Protein AF-A0A256IRJ3-F1 (afdb_monomer_lite)

Secondary structure (DSSP, 8-state):
-----------PPPTT----SEEEEE-TTPPPPTT-EEEEEE-S-GGGTHHHHHHHHHHHHHHHHHTT---S-HHHHHHHHHHHHSTTTT-SSS---HHHHHHHHHHHHHHHHHTS-SSSTTS-HHHHHHHHHHHHHHHHTTTT-STT---HHHHIIIIIHHHHHH-SSPPEEEEEE-HHHHHH---HHHHHHHHHHHHHHHTTSEEEEE--HHHHHHHHHH-HHHHHHHS--SS----------------------SHHHHHHHTT-TT-HHHHHHHHT--TT--EEHHHHHT-TTS---HHHHHHHHHHHHHTTSEEEE-SSSS-EEEE-HHHHHHHHSSB-TTS-B--TT--------------------PPP--SSPPPPPHHHHHHHT--SSS-SEEE--STTHHHHHHHHHTT--TTSEEEEE---PPPTTTT-EEEEEETTEEEEEEE--SHHHHHHHHHHHTTSHHIIIIIS-HHHH-TTSTTGGGG-STTTTSHHHHIIIII--TT--STT-SHHHHHHHHHHHHHHHHHHHHHHTT---HHHHHHHHHHHHHHHHHHHHHHHHTT-EEEEEEE-S--HHHHH-HHHHHHHHHHHHHHGGGSEEETTEEHHHHHT---HHHHHTSPP----TT-BPEESSEEEEEETTGGGGHHHHHHHHHHHHT---HHHHTTSS--PBP---EEETTSTTHHHHHHHHHHHHTT----TTHHHHHHHHHHHHS--SSTT---HHHHHHHHHHHHTTT-

Sequence (759 aa):
MPGDNQAHSGRLQPAGQGHERGVHLVGPTTRYDTPGIHCANVSPRLTEWVPTVLEQLREASIEAVQGQTSHTDAWRASASILDKTLPKWHSLEDTWDDATAEAVAYTQAITDLALADSDAATTSRYRERRHKSLSETVESVGTGRGAVNAGLGALVKGPVALHRELDPTPRALTLVLDGPAWAELTDRRTGVRALAAIAVLADGFDVRVVASPALQQELARRYPQWSAIHLGLTDSRDRSPNQGHHSSDEPLGPTGTAESVWEALTGLASAPGKRRLLAALRADTGRTYANLTEDPGLDIERGTIGRYVLDLESRGLVAIDRRREHNTVTLTELGETAVSECLTADCELQHPDQTQLEHSLTATTHESASTVSPPREASGATPTTVESWLASTGDADEGYVKEIDTHDAASIHQRFTVPAERGAVMLVDDPVEPFDDGRVSYLSHHDEECLAIVQWGGPLATLGRLAGVLLSETALSEILTPSRLGETFANIHGGTGEITASPGRTLRRGQQVGWFSEDEEVYAAWRDRIETVRDTHLARLSALSDSTDSAARGELFEDLHGLVATATQLYHAAGVDLTLTVRLPDTEPFVQNERKRADLCDFIRHTVPKQSVYGVHSGYRMLFERRPAKLKRRLPYDVEAGASMELTASWVIAGPTATTLQTAITEALRDELDTLREAIVTGDEQAPSLSVPVRDGTTYASIREIVDELAAEYDTGWTSRERRELTRCCLRSFGRDVPHRASPYDAVTCLIRSALNVS

Structure (mmCIF, N/CA/C/O backbone):
data_AF-A0A256IRJ3-F1
#
_entry.id   AF-A0A256IRJ3-F1
#
loop_
_atom_site.group_PDB
_atom_site.id
_atom_site.type_symbol
_atom_site.label_atom_id
_atom_site.label_alt_id
_atom_site.label_comp_id
_atom_site.label_asym_id
_atom_site.label_entity_id
_atom_site.label_seq_id
_atom_site.pdbx_PDB_ins_code
_atom_site.Cartn_x
_atom_site.Cartn_y
_atom_site.Cartn_z
_atom_site.occupancy
_atom_site.B_iso_or_equiv
_atom_site.auth_seq_id
_atom_site.auth_comp_id
_atom_site.auth_asym_id
_atom_site.auth_atom_id
_atom_site.pdbx_PDB_model_num
ATOM 1 N N . MET A 1 1 ? 14.957 -18.977 -83.829 1.00 29.86 1 MET A N 1
ATOM 2 C CA . MET A 1 1 ? 15.336 -20.407 -83.831 1.00 29.86 1 MET A CA 1
ATOM 3 C C . MET A 1 1 ? 16.232 -20.655 -85.028 1.00 29.86 1 MET A C 1
ATOM 5 O O . MET A 1 1 ? 15.791 -20.265 -86.107 1.00 29.86 1 MET A O 1
ATOM 9 N N . PRO A 1 2 ? 17.399 -21.316 -84.889 1.00 42.22 2 PRO A N 1
ATOM 10 C CA . PRO A 1 2 ? 18.263 -21.510 -83.699 1.00 42.22 2 PRO A CA 1
ATOM 11 C C . PRO A 1 2 ? 19.200 -20.277 -83.511 1.00 42.22 2 PRO A C 1
ATOM 13 O O . PRO A 1 2 ? 19.006 -19.310 -84.241 1.00 42.22 2 PRO A O 1
ATOM 16 N N . GLY A 1 3 ? 20.064 -20.093 -82.499 1.00 28.52 3 GLY A N 1
ATOM 17 C CA . GLY A 1 3 ? 21.160 -20.924 -81.937 1.00 28.52 3 GLY A CA 1
ATOM 18 C C . GLY A 1 3 ? 22.503 -20.330 -82.431 1.00 28.52 3 GLY A C 1
ATOM 19 O O . GLY A 1 3 ? 22.562 -19.926 -83.587 1.00 28.52 3 GLY A O 1
ATOM 20 N N . ASP A 1 4 ? 23.584 -20.137 -81.666 1.00 28.14 4 ASP A N 1
ATOM 21 C CA . ASP A 1 4 ? 23.990 -20.567 -80.311 1.00 28.14 4 ASP A CA 1
ATOM 22 C C . ASP A 1 4 ? 24.868 -19.448 -79.668 1.00 28.14 4 ASP A C 1
ATOM 24 O O . ASP A 1 4 ? 25.570 -18.737 -80.380 1.00 28.14 4 ASP A O 1
ATOM 28 N N . ASN A 1 5 ? 24.718 -19.061 -78.392 1.00 30.11 5 ASN A N 1
ATOM 29 C CA . ASN A 1 5 ? 25.175 -19.716 -77.146 1.00 30.11 5 ASN A CA 1
ATOM 30 C C . ASN A 1 5 ? 26.663 -19.458 -76.781 1.00 30.11 5 ASN A C 1
ATOM 32 O O . ASN A 1 5 ? 27.559 -20.198 -77.178 1.00 30.11 5 ASN A O 1
ATOM 36 N N . GLN A 1 6 ? 26.909 -18.439 -75.943 1.00 27.39 6 GLN A N 1
ATOM 37 C CA . GLN A 1 6 ? 28.104 -18.336 -75.089 1.00 27.39 6 GLN A CA 1
ATOM 38 C C . GLN A 1 6 ? 27.706 -17.880 -73.678 1.00 27.39 6 GLN A C 1
ATOM 40 O O . GLN A 1 6 ? 27.381 -16.714 -73.446 1.00 27.39 6 GLN A O 1
ATOM 45 N N . ALA A 1 7 ? 27.739 -18.809 -72.723 1.00 29.52 7 ALA A N 1
ATOM 46 C CA . ALA A 1 7 ? 27.400 -18.537 -71.332 1.00 29.52 7 ALA A CA 1
ATOM 47 C C . ALA A 1 7 ? 28.425 -17.599 -70.669 1.00 29.52 7 ALA A C 1
ATOM 49 O O . ALA A 1 7 ? 29.603 -17.933 -70.553 1.00 29.52 7 ALA A O 1
ATOM 50 N N . HIS A 1 8 ? 27.969 -16.448 -70.169 1.00 29.66 8 HIS A N 1
ATOM 51 C CA . HIS A 1 8 ? 28.748 -15.649 -69.224 1.00 29.66 8 HIS A CA 1
ATOM 52 C C . HIS A 1 8 ? 28.576 -16.234 -67.821 1.00 29.66 8 HIS A C 1
ATOM 54 O O . HIS A 1 8 ? 27.531 -16.084 -67.187 1.00 29.66 8 HIS A O 1
ATOM 60 N N . SER A 1 9 ? 29.603 -16.940 -67.352 1.00 28.11 9 SER A N 1
ATOM 61 C CA . SER A 1 9 ? 29.618 -17.596 -66.047 1.00 28.11 9 SER A CA 1
ATOM 62 C C . SER A 1 9 ? 29.734 -16.577 -64.911 1.00 28.11 9 SER A C 1
ATOM 64 O O . SER A 1 9 ? 30.834 -16.256 -64.455 1.00 28.11 9 SER A O 1
ATOM 66 N N . GLY A 1 10 ? 28.595 -16.099 -64.410 1.00 26.80 10 GLY A N 1
ATOM 67 C CA . GLY A 1 10 ? 28.542 -15.587 -63.043 1.00 26.80 10 GLY A CA 1
ATOM 68 C C . GLY A 1 10 ? 29.001 -16.689 -62.084 1.00 26.80 10 GLY A C 1
ATOM 69 O O . GLY A 1 10 ? 28.590 -17.842 -62.234 1.00 26.80 10 GLY A O 1
ATOM 70 N N . ARG A 1 11 ? 29.871 -16.364 -61.120 1.00 25.81 11 ARG A N 1
ATOM 71 C CA . ARG A 1 11 ? 30.223 -17.314 -60.057 1.00 25.81 11 ARG A CA 1
ATOM 72 C C . ARG A 1 11 ? 28.962 -17.613 -59.250 1.00 25.81 11 ARG A C 1
ATOM 74 O O . ARG A 1 11 ? 28.495 -16.756 -58.509 1.00 25.81 11 ARG A O 1
ATOM 81 N N . LEU A 1 12 ? 28.445 -18.833 -59.375 1.00 29.31 12 LEU A N 1
ATOM 82 C CA . LEU A 1 12 ? 27.611 -19.407 -58.328 1.00 29.31 12 LEU A CA 1
ATOM 83 C C . LEU A 1 12 ? 28.472 -19.491 -57.067 1.00 29.31 12 LEU A C 1
ATOM 85 O O . LEU A 1 12 ? 29.522 -20.137 -57.075 1.00 29.31 12 LEU A O 1
ATOM 89 N N . GLN A 1 13 ? 28.035 -18.830 -56.001 1.00 34.59 13 GLN A N 1
ATOM 90 C CA . GLN A 1 13 ? 28.512 -19.151 -54.665 1.00 34.59 13 GLN A CA 1
ATOM 91 C C . GLN A 1 13 ? 28.020 -20.577 -54.349 1.00 34.59 13 GLN A C 1
ATOM 93 O O . GLN A 1 13 ? 26.881 -20.909 -54.695 1.00 34.59 13 GLN A O 1
ATOM 98 N N . PRO A 1 14 ? 28.863 -21.472 -53.805 1.00 31.56 14 PRO A N 1
ATOM 99 C CA . PRO A 1 14 ? 28.445 -22.843 -53.551 1.00 31.56 14 PRO A CA 1
ATOM 100 C C . PRO A 1 14 ? 27.353 -22.856 -52.477 1.00 31.56 14 PRO A C 1
ATOM 102 O O . PRO A 1 14 ? 27.547 -22.314 -51.389 1.00 31.56 14 PRO A O 1
ATOM 105 N N . ALA A 1 15 ? 26.223 -23.502 -52.776 1.00 33.38 15 ALA A N 1
ATOM 106 C CA . ALA A 1 15 ? 25.178 -23.759 -51.791 1.00 33.38 15 ALA A CA 1
ATOM 107 C C . ALA A 1 15 ? 25.780 -24.594 -50.647 1.00 33.38 15 ALA A C 1
ATOM 109 O O . ALA A 1 15 ? 26.121 -25.761 -50.847 1.00 33.38 15 ALA A O 1
ATOM 110 N N . GLY A 1 16 ? 25.994 -23.965 -49.488 1.00 35.22 16 GLY A N 1
ATOM 111 C CA . GLY A 1 16 ? 26.772 -24.542 -48.386 1.00 35.22 16 GLY A CA 1
ATOM 112 C C . GLY A 1 16 ? 27.636 -23.555 -47.590 1.00 35.22 16 GLY A C 1
ATOM 113 O O . GLY A 1 16 ? 28.128 -23.933 -46.532 1.00 35.22 16 GLY A O 1
ATOM 114 N N . GLN A 1 17 ? 27.807 -22.301 -48.030 1.00 44.38 17 GLN A N 1
ATOM 115 C CA . GLN A 1 17 ? 28.170 -21.222 -47.098 1.00 44.38 17 GLN A CA 1
ATOM 116 C C . GLN A 1 17 ? 26.896 -20.724 -46.407 1.00 44.38 17 GLN A C 1
ATOM 118 O O . GLN A 1 17 ? 25.993 -20.230 -47.079 1.00 44.38 17 GLN A O 1
ATOM 123 N N . GLY A 1 18 ? 26.810 -20.901 -45.087 1.00 56.59 18 GLY A N 1
ATOM 124 C CA . GLY A 1 18 ? 25.729 -20.335 -44.281 1.00 56.59 18 GLY A CA 1
ATOM 125 C C . GLY A 1 18 ? 25.871 -18.821 -44.116 1.00 56.59 18 GLY A C 1
ATOM 126 O O . GLY A 1 18 ? 26.941 -18.262 -44.356 1.00 56.59 18 GLY A O 1
ATOM 127 N N . HIS A 1 19 ? 24.791 -18.170 -43.687 1.00 67.44 19 HIS A N 1
ATOM 128 C CA . HIS A 1 19 ? 24.821 -16.769 -43.271 1.00 67.44 19 HIS A CA 1
ATOM 129 C C . HIS A 1 19 ? 25.763 -16.586 -42.071 1.00 67.44 19 HIS A C 1
ATOM 131 O O . HIS A 1 19 ? 25.728 -17.377 -41.128 1.00 67.44 19 HIS A O 1
ATOM 137 N N . GLU A 1 20 ? 26.591 -15.543 -42.091 1.00 81.12 20 GLU A N 1
ATOM 138 C CA . GLU A 1 20 ? 27.602 -15.273 -41.063 1.00 81.12 20 GLU A CA 1
ATOM 139 C C . GLU A 1 20 ? 27.495 -13.814 -40.604 1.00 81.12 20 GLU A C 1
ATOM 141 O O . GLU A 1 20 ? 27.412 -12.907 -41.438 1.00 81.12 20 GLU A O 1
ATOM 146 N N . ARG A 1 21 ? 27.473 -13.588 -39.281 1.00 85.69 21 ARG A N 1
ATOM 147 C CA . ARG A 1 21 ? 27.317 -12.250 -38.683 1.00 85.69 21 ARG A CA 1
ATOM 148 C C . ARG A 1 21 ? 28.494 -11.367 -39.079 1.00 85.69 21 ARG A C 1
ATOM 150 O O . ARG A 1 21 ? 29.647 -11.762 -38.917 1.00 85.69 21 ARG A O 1
ATOM 157 N N . GLY A 1 22 ? 28.205 -10.195 -39.631 1.00 85.44 22 GLY A N 1
ATOM 158 C CA . GLY A 1 22 ? 29.230 -9.319 -40.184 1.00 85.44 22 GLY A CA 1
ATOM 159 C C . GLY A 1 22 ? 28.698 -8.377 -41.257 1.00 85.44 22 GLY A C 1
ATOM 160 O O . GLY A 1 22 ? 27.539 -8.444 -41.663 1.00 85.44 22 GLY A O 1
ATOM 161 N N . VAL A 1 23 ? 29.575 -7.484 -41.715 1.00 85.06 23 VAL A N 1
ATOM 162 C CA . VAL A 1 23 ? 29.326 -6.635 -42.884 1.00 85.06 23 VAL A CA 1
ATOM 163 C C . VAL A 1 23 ? 30.008 -7.279 -44.084 1.00 85.06 23 VAL A C 1
ATOM 165 O O . VAL A 1 23 ? 31.227 -7.435 -44.086 1.00 85.06 23 VAL A O 1
ATOM 168 N N . HIS A 1 24 ? 29.230 -7.611 -45.111 1.00 83.69 24 HIS A N 1
ATOM 169 C CA . HIS A 1 24 ? 29.710 -8.253 -46.333 1.00 83.69 24 HIS A CA 1
ATOM 170 C C . HIS A 1 24 ? 29.469 -7.338 -47.535 1.00 83.69 24 HIS A C 1
ATOM 172 O O . HIS A 1 24 ? 28.350 -6.879 -47.768 1.00 83.69 24 HIS A O 1
ATOM 178 N N . LEU A 1 25 ? 30.513 -7.068 -48.322 1.00 78.31 25 LEU A N 1
ATOM 179 C CA . LEU A 1 25 ? 30.405 -6.259 -49.537 1.00 78.31 25 LEU A CA 1
ATOM 180 C C . LEU A 1 25 ? 29.871 -7.105 -50.699 1.00 78.31 25 LEU A C 1
ATOM 182 O O . LEU A 1 25 ? 30.543 -8.026 -51.164 1.00 78.31 25 LEU A O 1
ATOM 186 N N . VAL A 1 26 ? 28.689 -6.762 -51.213 1.00 74.62 26 VAL A N 1
ATOM 187 C CA . VAL A 1 26 ? 28.016 -7.526 -52.274 1.00 74.62 26 VAL A CA 1
ATOM 188 C C . VAL A 1 26 ? 27.982 -6.738 -53.586 1.00 74.62 26 VAL A C 1
ATOM 190 O O . VAL A 1 26 ? 27.612 -5.564 -53.637 1.00 74.62 26 VAL A O 1
ATOM 193 N N . GLY A 1 27 ? 28.389 -7.393 -54.677 1.00 62.06 27 GLY A N 1
ATOM 194 C CA . GLY A 1 27 ? 28.377 -6.805 -56.017 1.00 62.06 27 GLY A CA 1
ATOM 195 C C . GLY A 1 27 ? 26.954 -6.628 -56.574 1.00 62.06 27 GLY A C 1
ATOM 196 O O . GLY A 1 27 ? 26.101 -7.482 -56.345 1.00 62.06 27 GLY A O 1
ATOM 197 N N . PRO A 1 28 ? 26.687 -5.584 -57.385 1.00 52.62 28 PRO A N 1
ATOM 198 C CA . PRO A 1 28 ? 25.339 -5.260 -57.879 1.00 52.62 28 PRO A CA 1
ATOM 199 C C . PRO A 1 28 ? 24.758 -6.269 -58.891 1.00 52.62 28 PRO A C 1
ATOM 201 O O . PRO A 1 28 ? 23.653 -6.076 -59.388 1.00 52.62 28 PRO A O 1
ATOM 204 N N . THR A 1 29 ? 25.501 -7.326 -59.230 1.00 46.25 29 THR A N 1
ATOM 205 C CA . THR A 1 29 ? 25.089 -8.426 -60.118 1.00 46.25 29 THR A CA 1
ATOM 206 C C . THR A 1 29 ? 24.943 -9.770 -59.394 1.00 46.25 29 THR A C 1
ATOM 208 O O . THR A 1 29 ? 24.633 -10.776 -60.037 1.00 46.25 29 THR A O 1
ATOM 211 N N . THR A 1 30 ? 25.152 -9.812 -58.074 1.00 53.59 30 THR A N 1
ATOM 212 C CA . THR A 1 30 ? 24.892 -11.002 -57.256 1.00 53.59 30 THR A CA 1
ATOM 213 C C . THR A 1 30 ? 23.396 -11.315 -57.261 1.00 53.59 30 THR A C 1
ATOM 215 O O . THR A 1 30 ? 22.564 -10.417 -57.140 1.00 53.59 30 THR A O 1
ATOM 218 N N . ARG A 1 31 ? 23.032 -12.595 -57.403 1.00 47.75 31 ARG A N 1
ATOM 219 C CA . ARG A 1 31 ? 21.645 -13.032 -57.197 1.00 47.75 31 ARG A CA 1
ATOM 220 C C . ARG A 1 31 ? 21.381 -13.120 -55.699 1.00 47.75 31 ARG A C 1
ATOM 222 O O . ARG A 1 31 ? 22.056 -13.883 -55.019 1.00 47.75 31 ARG A O 1
ATOM 229 N N . TYR A 1 32 ? 20.420 -12.341 -55.222 1.00 52.34 32 TYR A N 1
ATOM 230 C CA . TYR A 1 32 ? 19.966 -12.370 -53.836 1.00 52.34 32 TYR A CA 1
ATOM 231 C C . TYR A 1 32 ? 19.118 -13.615 -53.566 1.00 52.34 32 TYR A C 1
ATOM 233 O O . TYR A 1 32 ? 18.377 -14.068 -54.444 1.00 52.34 32 TYR A O 1
ATOM 241 N N . ASP A 1 33 ? 19.191 -14.124 -52.340 1.00 48.50 33 ASP A N 1
ATOM 242 C CA . ASP A 1 33 ? 18.229 -15.090 -51.822 1.00 48.50 33 ASP A CA 1
ATOM 243 C C . ASP A 1 33 ? 16.866 -14.397 -51.678 1.00 48.50 33 ASP A C 1
ATOM 245 O O . ASP A 1 33 ? 16.748 -13.357 -51.029 1.00 48.50 33 ASP A O 1
ATOM 249 N N . THR A 1 34 ? 15.826 -14.963 -52.294 1.00 42.78 34 THR A N 1
ATOM 250 C CA . THR A 1 34 ? 14.499 -14.334 -52.410 1.00 42.78 34 THR A CA 1
ATOM 251 C C . THR A 1 34 ? 13.797 -13.946 -51.088 1.00 42.78 34 THR A C 1
ATOM 253 O O . THR A 1 34 ? 12.989 -13.023 -51.152 1.00 42.78 34 THR A O 1
ATOM 256 N N . PRO A 1 35 ? 14.040 -14.578 -49.913 1.00 51.03 35 PRO A N 1
ATOM 257 C CA . PRO A 1 35 ? 13.375 -14.204 -48.657 1.00 51.03 35 PRO A CA 1
ATOM 258 C C . PRO A 1 35 ? 14.173 -13.222 -47.766 1.00 51.03 35 PRO A C 1
ATOM 260 O O . PRO A 1 35 ? 13.830 -13.055 -46.599 1.00 51.03 35 PRO A O 1
ATOM 263 N N . GLY A 1 36 ? 15.253 -12.601 -48.258 1.00 63.22 36 GLY A N 1
ATOM 264 C CA . GLY A 1 36 ? 16.050 -11.645 -47.470 1.00 63.22 36 GLY A CA 1
ATOM 265 C C . GLY A 1 36 ? 15.398 -10.262 -47.306 1.00 63.22 36 GLY A C 1
ATOM 266 O O . GLY A 1 36 ? 14.787 -9.744 -48.240 1.00 63.22 36 GLY A O 1
ATOM 267 N N . ILE A 1 37 ? 15.592 -9.628 -46.144 1.00 82.00 37 ILE A N 1
ATOM 268 C CA . ILE A 1 37 ? 15.142 -8.250 -45.869 1.00 82.00 37 ILE A CA 1
ATOM 269 C C . ILE A 1 37 ? 15.964 -7.265 -46.713 1.00 82.00 37 ILE A C 1
ATOM 271 O O . ILE A 1 37 ? 17.184 -7.416 -46.847 1.00 82.00 37 ILE A O 1
ATOM 275 N N . HIS A 1 38 ? 15.315 -6.248 -47.287 1.00 86.44 38 HIS A N 1
ATOM 276 C CA . HIS A 1 38 ? 15.933 -5.380 -48.289 1.00 86.44 38 HIS A CA 1
ATOM 277 C C . HIS A 1 38 ? 15.560 -3.901 -48.108 1.00 86.44 38 HIS A C 1
ATOM 279 O O . HIS A 1 38 ? 14.417 -3.484 -48.312 1.00 86.44 38 HIS A O 1
ATOM 285 N N . CYS A 1 39 ? 16.561 -3.072 -47.805 1.00 88.50 39 CYS A N 1
ATOM 286 C CA . CYS A 1 39 ? 16.428 -1.621 -47.725 1.00 88.50 39 CYS A CA 1
ATOM 287 C C . CYS A 1 39 ? 17.133 -0.951 -48.916 1.00 88.50 39 CYS A C 1
ATOM 289 O O . CYS A 1 39 ? 18.347 -1.078 -49.099 1.00 88.50 39 CYS A O 1
ATOM 291 N N . ALA A 1 40 ? 16.358 -0.236 -49.733 1.00 87.12 40 ALA A N 1
ATOM 292 C CA . ALA A 1 40 ? 16.855 0.543 -50.865 1.00 87.12 40 ALA A CA 1
ATOM 293 C C . ALA A 1 40 ? 17.113 2.004 -50.469 1.00 87.12 40 ALA A C 1
ATOM 295 O O . ALA A 1 40 ? 16.445 2.533 -49.585 1.00 87.12 40 ALA A O 1
ATOM 296 N N . ASN A 1 41 ? 18.019 2.676 -51.185 1.00 86.81 41 ASN A N 1
ATOM 297 C CA . ASN A 1 41 ? 18.321 4.106 -51.021 1.00 86.81 41 ASN A CA 1
ATOM 298 C C . ASN A 1 41 ? 18.743 4.480 -49.584 1.00 86.81 41 ASN A C 1
ATOM 300 O O . ASN A 1 41 ? 18.374 5.531 -49.063 1.00 86.81 41 ASN A O 1
ATOM 304 N N . VAL A 1 42 ? 19.526 3.612 -48.937 1.00 90.69 42 VAL A N 1
ATOM 305 C CA . VAL A 1 42 ? 20.032 3.810 -47.573 1.00 90.69 42 VAL A CA 1
ATOM 306 C C . VAL A 1 42 ? 20.911 5.060 -47.544 1.00 90.69 42 VAL A C 1
ATOM 308 O O . VAL A 1 42 ? 22.036 5.056 -48.054 1.00 90.69 42 VAL A O 1
ATOM 311 N N . SER A 1 43 ? 20.385 6.141 -46.967 1.00 91.50 43 SER A N 1
ATOM 312 C CA . SER A 1 43 ? 21.046 7.446 -46.885 1.00 91.50 43 SER A CA 1
ATOM 313 C C . SER A 1 43 ? 21.988 7.538 -45.666 1.00 91.50 43 SER A C 1
ATOM 315 O O . SER A 1 43 ? 21.919 6.717 -44.743 1.00 91.50 43 SER A O 1
ATOM 317 N N . PRO A 1 44 ? 22.847 8.573 -45.580 1.00 87.69 44 PRO A N 1
ATOM 318 C CA . PRO A 1 44 ? 23.627 8.855 -44.372 1.00 87.69 44 PRO A CA 1
ATOM 319 C C . PRO A 1 44 ? 22.799 9.194 -43.121 1.00 87.69 44 PRO A C 1
ATOM 321 O O . PRO A 1 44 ? 23.371 9.355 -42.043 1.00 87.69 44 PRO A O 1
ATOM 324 N N . ARG A 1 45 ? 21.476 9.368 -43.228 1.00 88.19 45 ARG A N 1
ATOM 325 C CA . ARG A 1 45 ? 20.603 9.750 -42.113 1.00 88.19 45 ARG A CA 1
ATOM 326 C C . ARG A 1 45 ? 19.837 8.531 -41.606 1.00 88.19 45 ARG A C 1
ATOM 328 O O . ARG A 1 45 ? 18.822 8.137 -42.163 1.00 88.19 45 ARG A O 1
ATOM 335 N N . LEU A 1 46 ? 20.299 7.998 -40.479 1.00 85.94 46 LEU A N 1
ATOM 336 C CA . LEU A 1 46 ? 19.724 6.851 -39.760 1.00 85.94 46 LEU A CA 1
ATOM 337 C C . LEU A 1 46 ? 18.178 6.861 -39.696 1.00 85.94 46 LEU A C 1
ATOM 339 O O . LEU A 1 46 ? 17.536 5.855 -39.987 1.00 85.94 46 LEU A O 1
ATOM 343 N N . THR A 1 47 ? 17.574 8.011 -39.376 1.00 85.06 47 THR A N 1
ATOM 344 C CA . THR A 1 47 ? 16.114 8.185 -39.231 1.00 85.06 47 THR A CA 1
ATOM 345 C C . THR A 1 47 ? 15.307 8.082 -40.530 1.00 85.06 47 THR A C 1
ATOM 347 O O . THR A 1 47 ? 14.087 8.194 -40.474 1.00 85.06 47 THR A O 1
ATOM 350 N N . GLU A 1 48 ? 15.958 7.957 -41.688 1.00 87.94 48 GLU A N 1
ATOM 351 C CA . GLU A 1 48 ? 15.307 7.818 -43.000 1.00 87.94 48 GLU A CA 1
ATOM 352 C C . GLU A 1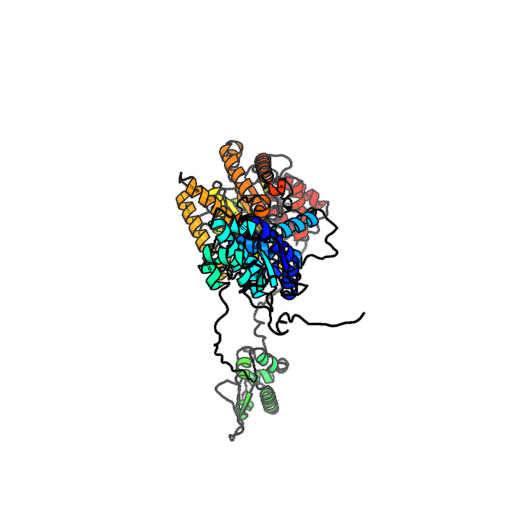 48 ? 15.235 6.357 -43.475 1.00 87.94 48 GLU A C 1
ATOM 354 O O . GLU A 1 48 ? 14.532 6.090 -44.442 1.00 87.94 48 GLU A O 1
ATOM 359 N N . TRP A 1 49 ? 15.929 5.418 -42.811 1.00 90.94 49 TRP A N 1
ATOM 360 C CA . TRP A 1 49 ? 15.989 4.014 -43.250 1.00 90.94 49 TRP A CA 1
ATOM 361 C C . TRP A 1 49 ? 15.907 2.964 -42.132 1.00 90.94 49 TRP A C 1
ATOM 363 O O . TRP A 1 49 ? 15.397 1.874 -42.381 1.00 90.94 49 TRP A O 1
ATOM 373 N N . VAL A 1 50 ? 16.351 3.254 -40.899 1.00 91.38 50 VAL A N 1
ATOM 374 C CA . VAL A 1 50 ? 16.260 2.277 -39.792 1.00 91.38 50 VAL A CA 1
ATOM 375 C C . VAL A 1 50 ? 14.814 1.873 -39.468 1.00 91.38 50 VAL A C 1
ATOM 377 O O . VAL A 1 50 ? 14.595 0.671 -39.343 1.00 91.38 50 VAL A O 1
ATOM 380 N N . PRO A 1 51 ? 13.811 2.780 -39.420 1.00 91.31 51 PRO A N 1
ATOM 381 C CA . PRO A 1 51 ? 12.415 2.374 -39.230 1.00 91.31 51 PRO A CA 1
ATOM 382 C C . PRO A 1 51 ? 11.936 1.358 -40.275 1.00 91.31 51 PRO A C 1
ATOM 384 O O . PRO A 1 51 ? 11.322 0.365 -39.918 1.00 91.31 51 PRO A O 1
ATOM 387 N N . THR A 1 52 ? 12.304 1.529 -41.548 1.00 90.50 52 THR A N 1
ATOM 388 C CA . THR A 1 52 ? 11.946 0.610 -42.647 1.00 90.50 52 THR A CA 1
ATOM 389 C C . THR A 1 52 ? 12.658 -0.748 -42.556 1.00 90.50 52 THR A C 1
ATOM 391 O O . THR A 1 52 ? 12.173 -1.742 -43.094 1.00 90.50 52 THR A O 1
ATOM 394 N N . VAL A 1 53 ? 13.813 -0.816 -41.883 1.00 91.25 53 VAL A N 1
ATOM 395 C CA . VAL A 1 53 ? 14.476 -2.088 -41.547 1.00 91.25 53 VAL A CA 1
ATOM 396 C C . VAL A 1 53 ? 13.793 -2.753 -40.348 1.00 91.25 53 VAL A C 1
ATOM 398 O O . VAL A 1 53 ? 13.615 -3.965 -40.367 1.00 91.25 53 VAL A O 1
ATOM 401 N N . LEU A 1 54 ? 13.364 -1.982 -39.343 1.00 92.38 54 LEU A N 1
ATOM 402 C CA . LEU A 1 54 ? 12.633 -2.486 -38.172 1.00 92.38 54 LEU A CA 1
ATOM 403 C C . LEU A 1 54 ? 11.216 -2.976 -38.530 1.00 92.38 54 LEU A C 1
ATOM 405 O O . LEU A 1 54 ? 10.806 -4.034 -38.066 1.00 92.38 54 LEU A O 1
ATOM 409 N N . GLU A 1 55 ? 10.514 -2.271 -39.418 1.00 91.44 55 GLU A N 1
ATOM 410 C CA . GLU A 1 55 ? 9.220 -2.664 -39.995 1.00 91.44 55 GLU A CA 1
ATOM 411 C C . GLU A 1 55 ? 9.319 -4.017 -40.722 1.00 91.44 55 GLU A C 1
ATOM 413 O O . GLU A 1 55 ? 8.518 -4.915 -40.472 1.00 91.44 55 GLU A O 1
ATOM 418 N N . GLN A 1 56 ? 10.344 -4.201 -41.567 1.00 89.94 56 GLN A N 1
ATOM 419 C CA . GLN A 1 56 ? 10.617 -5.484 -42.231 1.00 89.94 56 GLN A CA 1
ATOM 420 C C . GLN A 1 56 ? 11.121 -6.571 -41.265 1.00 89.94 56 GLN A C 1
ATOM 422 O O . GLN A 1 56 ? 10.936 -7.756 -41.537 1.00 89.94 56 GLN A O 1
ATOM 427 N N . LEU A 1 57 ? 11.756 -6.192 -40.150 1.00 90.31 57 LEU A N 1
ATOM 428 C CA . LEU A 1 57 ? 12.185 -7.128 -39.111 1.00 90.31 57 LEU A CA 1
ATOM 429 C C . LEU A 1 57 ? 11.037 -7.599 -38.213 1.00 90.31 57 LEU A C 1
ATOM 431 O O . LEU A 1 57 ? 11.158 -8.704 -37.700 1.00 90.31 57 LEU A O 1
ATOM 435 N N . ARG A 1 58 ? 9.943 -6.837 -38.028 1.00 91.75 58 ARG A N 1
ATOM 436 C CA . ARG A 1 58 ? 8.865 -7.175 -37.071 1.00 91.75 58 ARG A CA 1
ATOM 437 C C . ARG A 1 58 ? 8.411 -8.629 -37.188 1.00 91.75 58 ARG A C 1
ATOM 439 O O . ARG A 1 58 ? 8.433 -9.342 -36.192 1.00 91.75 58 ARG A O 1
ATOM 446 N N . GLU A 1 59 ? 8.052 -9.079 -38.387 1.00 89.44 59 GLU A N 1
ATOM 447 C CA . GLU A 1 59 ? 7.556 -10.448 -38.595 1.00 89.44 59 GLU A CA 1
ATOM 448 C C . GLU A 1 59 ? 8.644 -11.495 -38.286 1.00 89.44 59 GLU A C 1
ATOM 450 O O . GLU A 1 59 ? 8.387 -12.493 -37.620 1.00 89.44 59 GLU A O 1
ATOM 455 N N . ALA A 1 60 ? 9.895 -11.222 -38.671 1.00 88.44 60 ALA A N 1
ATOM 456 C CA . ALA A 1 60 ? 11.046 -12.070 -38.358 1.00 88.44 60 ALA A CA 1
ATOM 457 C C . ALA A 1 60 ? 11.372 -12.114 -36.851 1.00 88.44 60 ALA A C 1
ATOM 459 O O . ALA A 1 60 ? 11.830 -13.140 -36.347 1.00 88.44 60 ALA A O 1
ATOM 460 N N . SER A 1 61 ? 11.148 -11.019 -36.122 1.00 92.06 61 SER A N 1
ATOM 461 C CA . SER A 1 61 ? 11.282 -10.969 -34.666 1.00 92.06 61 SER A CA 1
ATOM 462 C C . SER A 1 61 ? 10.121 -11.692 -33.972 1.00 92.06 61 SER A C 1
ATOM 464 O O . SER A 1 61 ? 10.356 -12.383 -32.986 1.00 92.06 61 SER A O 1
ATOM 466 N N . ILE A 1 62 ? 8.896 -11.604 -34.507 1.00 91.62 62 ILE A N 1
ATOM 467 C CA . ILE A 1 62 ? 7.729 -12.375 -34.044 1.00 91.62 62 ILE A CA 1
ATOM 468 C C . ILE A 1 62 ? 7.990 -13.881 -34.183 1.00 91.62 62 ILE A C 1
ATOM 470 O O . ILE A 1 62 ? 7.848 -14.608 -33.201 1.00 91.62 62 ILE A O 1
ATOM 474 N N . GLU A 1 63 ? 8.463 -14.339 -35.347 1.00 89.12 63 GLU A N 1
ATOM 475 C CA . GLU A 1 63 ? 8.899 -15.729 -35.558 1.00 89.12 63 GLU A CA 1
ATOM 476 C C . GLU A 1 63 ? 9.962 -16.163 -34.533 1.00 89.12 63 GLU A C 1
ATOM 478 O O . GLU A 1 63 ? 9.876 -17.254 -33.970 1.00 89.12 63 GLU A O 1
ATOM 483 N N . ALA A 1 64 ? 10.968 -15.316 -34.277 1.00 89.31 64 ALA A N 1
ATOM 484 C CA . ALA A 1 64 ? 12.058 -15.619 -33.348 1.00 89.31 64 ALA A CA 1
ATOM 485 C C . ALA A 1 64 ? 11.589 -15.700 -31.882 1.00 89.31 64 ALA A C 1
ATOM 487 O O . ALA A 1 64 ? 12.091 -16.531 -31.124 1.00 89.31 64 ALA A O 1
ATOM 488 N N . VAL A 1 65 ? 10.603 -14.887 -31.483 1.00 90.50 65 VAL A N 1
ATOM 489 C CA . VAL A 1 65 ? 9.938 -14.992 -30.174 1.00 90.50 65 VAL A CA 1
ATOM 490 C C . VAL A 1 65 ? 9.135 -16.293 -30.085 1.00 90.50 65 VAL A C 1
ATOM 492 O O . VAL A 1 65 ? 9.348 -17.075 -29.158 1.00 90.50 65 VAL A O 1
ATOM 495 N N . GLN A 1 66 ? 8.253 -16.553 -31.058 1.00 87.94 66 GLN A N 1
ATOM 496 C CA . GLN A 1 66 ? 7.389 -17.742 -31.095 1.00 87.94 66 GLN A CA 1
ATOM 497 C C . GLN A 1 66 ? 8.194 -19.050 -31.110 1.00 87.94 66 GLN A C 1
ATOM 499 O O . GLN A 1 66 ? 7.816 -20.014 -30.452 1.00 87.94 66 GLN A O 1
ATOM 504 N N . GLY A 1 67 ? 9.330 -19.085 -31.814 1.00 83.44 67 GLY A N 1
ATOM 505 C CA . GLY A 1 67 ? 10.217 -20.249 -31.861 1.00 83.44 67 GLY A CA 1
ATOM 506 C C . GLY A 1 67 ? 11.005 -20.520 -30.571 1.00 83.44 67 GLY A C 1
ATOM 507 O O . GLY A 1 67 ? 11.531 -21.620 -30.415 1.00 83.44 67 GLY A O 1
ATOM 508 N N . GLN A 1 68 ? 11.095 -19.549 -29.654 1.00 79.38 68 GLN A N 1
ATOM 509 C CA . GLN A 1 68 ? 11.899 -19.633 -28.427 1.00 79.38 68 GLN A CA 1
ATOM 510 C C . GLN A 1 68 ? 11.067 -19.895 -27.157 1.00 79.38 68 GLN A C 1
ATOM 512 O O . GLN A 1 68 ? 11.625 -20.311 -26.139 1.00 79.38 68 GLN A O 1
ATOM 517 N N . THR A 1 69 ? 9.755 -19.633 -27.175 1.00 71.69 69 THR A N 1
ATOM 518 C CA . THR A 1 69 ? 8.909 -19.658 -25.971 1.00 71.69 69 THR A CA 1
ATOM 519 C C . THR A 1 69 ? 7.745 -20.640 -26.080 1.00 71.69 69 THR A C 1
ATOM 521 O O . THR A 1 69 ? 7.039 -20.685 -27.081 1.00 71.69 69 THR A O 1
ATOM 524 N N . SER A 1 70 ? 7.504 -21.401 -25.010 1.00 68.94 70 SER A N 1
ATOM 525 C CA . SER A 1 70 ? 6.269 -22.171 -24.809 1.00 68.94 70 SER A CA 1
ATOM 526 C C . SER A 1 70 ? 5.264 -21.451 -23.900 1.00 68.94 70 SER A C 1
ATOM 528 O O . SER A 1 70 ? 4.209 -22.002 -23.590 1.00 68.94 70 SER A O 1
ATOM 530 N N . HIS A 1 71 ? 5.577 -20.229 -23.451 1.00 65.56 71 HIS A N 1
ATOM 531 C CA . HIS A 1 71 ? 4.684 -19.427 -22.619 1.00 65.56 71 HIS A CA 1
ATOM 532 C C . HIS A 1 71 ? 3.613 -18.734 -23.468 1.00 65.56 71 HIS A C 1
ATOM 534 O O . HIS A 1 71 ? 3.933 -18.014 -24.410 1.00 65.56 71 HIS A O 1
ATOM 540 N N . THR A 1 72 ? 2.351 -18.891 -23.070 1.00 67.94 72 THR A N 1
ATOM 541 C CA . THR A 1 72 ? 1.207 -18.104 -23.562 1.00 67.94 72 THR A CA 1
ATOM 542 C C . THR A 1 72 ? 1.160 -16.693 -22.966 1.00 67.94 72 THR A C 1
ATOM 544 O O . THR A 1 72 ? 0.577 -15.791 -23.556 1.00 67.94 72 THR A O 1
ATOM 547 N N . ASP A 1 73 ? 1.783 -16.492 -21.802 1.00 68.38 73 ASP A N 1
ATOM 548 C CA . ASP A 1 73 ? 1.960 -15.192 -21.152 1.00 68.38 73 ASP A CA 1
ATOM 549 C C . ASP A 1 73 ? 3.094 -14.406 -21.841 1.00 68.38 73 ASP A C 1
ATOM 551 O O . ASP A 1 73 ? 4.273 -14.782 -21.784 1.00 68.38 73 ASP A O 1
ATOM 555 N N . ALA A 1 74 ? 2.722 -13.290 -22.476 1.00 72.06 74 ALA A N 1
ATOM 556 C CA . ALA A 1 74 ? 3.641 -12.402 -23.179 1.00 72.06 74 ALA A CA 1
ATOM 557 C C . ALA A 1 74 ? 4.650 -11.706 -22.254 1.00 72.06 74 ALA A C 1
ATOM 559 O O . ALA A 1 74 ? 5.801 -11.496 -22.648 1.00 72.06 74 ALA A O 1
ATOM 560 N N . TRP A 1 75 ? 4.289 -11.408 -21.002 1.00 68.38 75 TRP A N 1
ATOM 561 C CA . TRP A 1 75 ? 5.269 -10.891 -20.060 1.00 68.38 75 TRP A CA 1
ATOM 562 C C . TRP A 1 75 ? 6.305 -11.971 -19.698 1.00 68.38 75 TRP A C 1
ATOM 564 O O . TRP A 1 75 ? 7.505 -11.699 -19.811 1.00 68.38 75 TRP A O 1
ATOM 574 N N . ARG A 1 76 ? 5.888 -13.188 -19.318 1.00 67.69 76 ARG A N 1
ATOM 575 C CA . ARG A 1 76 ? 6.815 -14.296 -18.988 1.00 67.69 76 ARG A CA 1
ATOM 576 C C . ARG A 1 76 ? 7.754 -14.623 -20.150 1.00 67.69 76 ARG A C 1
ATOM 578 O O . ARG A 1 76 ? 8.962 -14.751 -19.944 1.00 67.69 76 ARG A O 1
ATOM 585 N N . ALA A 1 77 ? 7.226 -14.679 -21.373 1.00 76.06 77 ALA A N 1
ATOM 586 C CA . ALA A 1 77 ? 8.033 -14.818 -22.582 1.00 76.06 77 ALA A CA 1
ATOM 587 C C . ALA A 1 77 ? 9.051 -13.670 -22.727 1.00 76.06 77 ALA A C 1
ATOM 589 O O . ALA A 1 77 ? 10.242 -13.929 -22.915 1.00 76.06 77 ALA A O 1
ATOM 590 N N . SER A 1 78 ? 8.624 -12.411 -22.554 1.00 83.00 78 SER A N 1
ATOM 591 C CA . SER A 1 78 ? 9.519 -11.251 -22.683 1.00 83.00 78 SER A CA 1
ATOM 592 C C . SER A 1 78 ? 10.643 -11.258 -21.643 1.00 83.00 78 SER A C 1
ATOM 594 O O . SER A 1 78 ? 11.764 -10.861 -21.950 1.00 83.00 78 SER A O 1
ATOM 596 N N . ALA A 1 79 ? 10.371 -11.751 -20.431 1.00 75.06 79 ALA A N 1
ATOM 597 C CA . ALA A 1 79 ? 11.350 -11.875 -19.357 1.00 75.06 79 ALA A CA 1
ATOM 598 C C . ALA A 1 79 ? 12.403 -12.947 -19.657 1.00 75.06 79 ALA A C 1
ATOM 600 O O . ALA A 1 79 ? 13.591 -12.643 -19.625 1.00 75.06 79 ALA A O 1
ATOM 601 N N . SER A 1 80 ? 11.982 -14.152 -20.061 1.00 80.38 80 SER A N 1
ATOM 602 C CA . SER A 1 80 ? 12.902 -15.234 -20.450 1.00 80.38 80 SER A CA 1
ATOM 603 C C . SER A 1 80 ? 13.807 -14.853 -21.632 1.00 80.38 80 SER A C 1
ATOM 605 O O . SER A 1 80 ? 14.932 -15.343 -21.750 1.00 80.38 80 SER A O 1
ATOM 607 N N . ILE A 1 81 ? 13.333 -13.963 -22.512 1.00 86.75 81 ILE A N 1
ATOM 608 C CA . ILE A 1 81 ? 14.145 -13.369 -23.579 1.00 86.75 81 ILE A CA 1
ATOM 609 C C . ILE A 1 81 ? 15.087 -12.300 -23.007 1.00 86.75 81 ILE A C 1
ATOM 611 O O . ILE A 1 81 ? 16.282 -12.361 -23.281 1.00 86.75 81 ILE A O 1
ATOM 615 N N . LEU A 1 82 ? 14.599 -11.370 -22.179 1.00 86.38 82 LEU A N 1
ATOM 616 C CA . LEU A 1 82 ? 15.411 -10.305 -21.575 1.00 86.38 82 LEU A CA 1
ATOM 617 C C . LEU A 1 82 ? 16.524 -10.818 -20.648 1.00 86.38 82 LEU A C 1
ATOM 619 O O . LEU A 1 82 ? 17.604 -10.237 -20.636 1.00 86.38 82 LEU A O 1
ATOM 623 N N . ASP A 1 83 ? 16.323 -11.925 -19.931 1.00 83.75 83 ASP A N 1
ATOM 624 C CA . ASP A 1 83 ? 17.381 -12.555 -19.125 1.00 83.75 83 ASP A CA 1
ATOM 625 C C . ASP A 1 83 ? 18.524 -13.122 -19.993 1.00 83.75 83 ASP A C 1
ATOM 627 O O . ASP A 1 83 ? 19.660 -13.219 -19.527 1.00 83.75 83 ASP A O 1
ATOM 631 N N . LYS A 1 84 ? 18.253 -13.441 -21.270 1.00 85.25 84 LYS A N 1
ATOM 632 C CA . LYS A 1 84 ? 19.256 -13.874 -22.261 1.00 85.25 84 LYS A CA 1
ATOM 633 C C . LYS A 1 84 ? 19.883 -12.688 -23.004 1.00 85.25 84 LYS A C 1
ATOM 635 O O . LYS A 1 84 ? 21.101 -12.629 -23.145 1.00 85.25 84 LYS A O 1
ATOM 640 N N . THR A 1 85 ? 19.069 -11.749 -23.489 1.00 88.94 85 THR A N 1
ATOM 641 C CA . THR A 1 85 ? 19.513 -10.644 -24.362 1.00 88.94 85 THR A CA 1
ATOM 642 C C . THR A 1 85 ? 20.092 -9.458 -23.594 1.00 88.94 85 THR A C 1
ATOM 644 O O . THR A 1 85 ? 20.968 -8.760 -24.110 1.00 88.94 85 THR A O 1
ATOM 647 N N . LEU A 1 86 ? 19.622 -9.228 -22.364 1.00 85.81 86 LEU A N 1
ATOM 648 C CA . LEU A 1 86 ? 19.968 -8.077 -21.536 1.00 85.81 86 LEU A CA 1
ATOM 649 C C . LEU A 1 86 ? 20.131 -8.464 -20.046 1.00 85.81 86 LEU A C 1
ATOM 651 O O . LEU A 1 86 ? 19.382 -7.972 -19.195 1.00 85.81 86 LEU A O 1
ATOM 655 N N . PRO A 1 87 ? 21.123 -9.311 -19.688 1.00 70.12 87 PRO A N 1
ATOM 656 C CA . PRO A 1 87 ? 21.434 -9.609 -18.290 1.00 70.12 87 PRO A CA 1
ATOM 657 C C . PRO A 1 87 ? 21.576 -8.326 -17.459 1.00 70.12 87 PRO A C 1
ATOM 659 O O . PRO A 1 87 ? 22.184 -7.355 -17.914 1.00 70.12 87 PRO A O 1
ATOM 662 N N . LYS A 1 88 ? 21.026 -8.336 -16.237 1.00 70.88 88 LYS A N 1
ATOM 663 C CA . LYS A 1 88 ? 20.781 -7.168 -15.363 1.00 70.88 88 LYS A CA 1
ATOM 664 C C . LYS A 1 88 ? 19.600 -6.251 -15.725 1.00 70.88 88 LYS A C 1
ATOM 666 O O . LYS A 1 88 ? 19.411 -5.261 -15.024 1.00 70.88 88 LYS A O 1
ATOM 671 N N . TRP A 1 89 ? 18.743 -6.543 -16.710 1.00 74.44 89 TRP A N 1
ATOM 672 C CA . TRP A 1 89 ? 17.498 -5.760 -16.892 1.00 74.44 89 TRP A CA 1
ATOM 673 C C . TRP A 1 89 ? 16.592 -5.785 -15.641 1.00 74.44 89 TRP A C 1
ATOM 675 O O . TRP A 1 89 ? 15.839 -4.841 -15.397 1.00 74.44 89 TRP A O 1
ATOM 685 N N . HIS A 1 90 ? 16.669 -6.851 -14.836 1.00 61.69 90 HIS A N 1
ATOM 686 C CA . HIS A 1 90 ? 15.959 -6.979 -13.563 1.00 61.69 90 HIS A CA 1
ATOM 687 C C . HIS A 1 90 ? 16.545 -6.106 -12.432 1.00 61.69 90 HIS A C 1
ATOM 689 O O . HIS A 1 90 ? 15.763 -5.692 -11.576 1.00 61.69 90 HIS A O 1
ATOM 695 N N . SER A 1 91 ? 17.840 -5.745 -12.510 1.00 59.28 91 SER A N 1
ATOM 696 C CA . SER A 1 91 ? 18.618 -5.036 -11.476 1.00 59.28 91 SER A CA 1
ATOM 697 C C . SER A 1 91 ? 17.917 -3.803 -10.905 1.00 59.28 91 SER A C 1
ATOM 699 O O . SER A 1 91 ? 17.284 -3.018 -11.622 1.00 59.28 91 SER A O 1
ATOM 701 N N . LEU A 1 92 ? 18.074 -3.628 -9.594 1.00 46.03 92 LEU A N 1
ATOM 702 C CA . LEU A 1 92 ? 17.355 -2.642 -8.794 1.00 46.03 92 LEU A CA 1
ATOM 703 C C . LEU A 1 92 ? 18.229 -1.458 -8.365 1.00 46.03 92 LEU A C 1
ATOM 705 O O . LEU A 1 92 ? 17.693 -0.353 -8.225 1.00 46.03 92 LEU A O 1
ATOM 709 N N . GLU A 1 93 ? 19.540 -1.682 -8.212 1.00 44.31 93 GLU A N 1
ATOM 710 C CA . GLU A 1 93 ? 20.539 -0.657 -7.872 1.00 44.31 93 GLU A CA 1
ATOM 711 C C . GLU A 1 93 ? 20.665 0.404 -8.977 1.00 44.31 93 GLU A C 1
ATOM 713 O O . GLU A 1 93 ? 20.763 1.600 -8.700 1.00 44.31 93 GLU A O 1
ATOM 718 N N . ASP A 1 94 ? 20.611 -0.025 -10.242 1.00 47.00 94 ASP A N 1
ATOM 719 C CA . ASP A 1 94 ? 20.772 0.851 -11.399 1.00 47.00 94 ASP A CA 1
ATOM 720 C C . ASP A 1 94 ? 19.456 1.546 -11.798 1.00 47.00 94 ASP A C 1
ATOM 722 O O . ASP A 1 94 ? 18.410 0.929 -12.049 1.00 47.00 94 ASP A O 1
ATOM 726 N N . THR A 1 95 ? 19.520 2.863 -12.003 1.00 57.72 95 THR A N 1
ATOM 727 C CA . THR A 1 95 ? 18.578 3.532 -12.907 1.00 57.72 95 THR A CA 1
ATOM 728 C C . THR A 1 95 ? 18.927 3.141 -14.339 1.00 57.72 95 THR A C 1
ATOM 730 O O . THR A 1 95 ? 19.982 3.538 -14.833 1.00 57.72 95 THR A O 1
ATOM 733 N N . TRP A 1 96 ? 18.047 2.390 -15.012 1.00 71.06 96 TRP A N 1
ATOM 734 C CA . TRP A 1 96 ? 18.202 2.046 -16.430 1.00 71.06 96 TRP A CA 1
ATOM 735 C C . TRP A 1 96 ? 18.567 3.281 -17.265 1.00 71.06 96 TRP A C 1
ATOM 737 O O . TRP A 1 96 ? 17.836 4.273 -17.243 1.00 71.06 96 TRP A O 1
ATOM 747 N N . ASP A 1 97 ? 19.648 3.193 -18.047 1.00 77.88 97 ASP A N 1
ATOM 748 C CA . ASP A 1 97 ? 19.890 4.164 -19.113 1.00 77.88 97 ASP A CA 1
ATOM 749 C C . ASP A 1 97 ? 18.772 4.086 -20.174 1.00 77.88 97 ASP A C 1
ATOM 751 O O . ASP A 1 97 ? 18.070 3.073 -20.296 1.00 77.88 97 ASP A O 1
ATOM 755 N N . ASP A 1 98 ? 18.593 5.154 -20.957 1.00 77.81 98 ASP A N 1
ATOM 756 C CA . ASP A 1 98 ? 17.529 5.214 -21.968 1.00 77.81 98 ASP A CA 1
ATOM 757 C C . ASP A 1 98 ? 17.631 4.065 -22.986 1.00 77.81 98 ASP A C 1
ATOM 759 O O . ASP A 1 98 ? 16.620 3.582 -23.489 1.00 77.81 98 ASP A O 1
ATOM 763 N N . ALA A 1 99 ? 18.840 3.555 -23.242 1.00 82.50 99 ALA A N 1
ATOM 764 C CA . ALA A 1 99 ? 19.053 2.418 -24.126 1.00 82.50 99 ALA A CA 1
ATOM 765 C C . ALA A 1 99 ? 18.556 1.084 -23.535 1.00 82.50 99 ALA A C 1
ATOM 767 O O . ALA A 1 99 ? 18.005 0.272 -24.273 1.00 82.50 99 ALA A O 1
ATOM 768 N N . THR A 1 100 ? 18.711 0.853 -22.228 1.00 83.56 100 THR A N 1
ATOM 769 C CA . THR A 1 100 ? 18.104 -0.278 -21.507 1.00 83.56 100 THR A CA 1
ATOM 770 C C . THR A 1 100 ? 16.587 -0.119 -21.483 1.00 83.56 100 THR A C 1
ATOM 772 O O . THR A 1 100 ? 15.874 -1.067 -21.796 1.00 83.56 100 THR A O 1
ATOM 775 N N . ALA A 1 101 ? 16.080 1.077 -21.173 1.00 74.31 101 ALA A N 1
ATOM 776 C CA . ALA A 1 101 ? 14.643 1.324 -21.091 1.00 74.31 101 ALA A CA 1
ATOM 777 C C . ALA A 1 101 ? 13.924 1.117 -22.439 1.00 74.31 101 ALA A C 1
ATOM 779 O O . ALA A 1 101 ? 12.864 0.493 -22.474 1.00 74.31 101 ALA A O 1
ATOM 780 N N . GLU A 1 102 ? 14.497 1.597 -23.548 1.00 83.50 102 GLU A N 1
ATOM 781 C CA . GLU A 1 102 ? 13.915 1.429 -24.888 1.00 83.50 102 GLU A CA 1
ATOM 782 C C . GLU A 1 102 ? 14.087 -0.008 -25.422 1.00 83.50 102 GLU A C 1
ATOM 784 O O . GLU A 1 102 ? 13.209 -0.503 -26.121 1.00 83.50 102 GLU A O 1
ATOM 789 N N . ALA A 1 103 ? 15.149 -0.727 -25.031 1.00 89.31 103 ALA A N 1
ATOM 790 C CA . ALA A 1 103 ? 15.331 -2.144 -25.368 1.00 89.31 103 ALA A CA 1
ATOM 791 C C . ALA A 1 103 ? 14.386 -3.087 -24.597 1.00 89.31 103 ALA A C 1
ATOM 793 O O . ALA A 1 103 ? 13.865 -4.045 -25.175 1.00 89.31 103 ALA A O 1
ATOM 794 N N . VAL A 1 104 ? 14.116 -2.808 -23.315 1.00 84.25 104 VAL A N 1
ATOM 795 C CA . VAL A 1 104 ? 13.080 -3.515 -22.542 1.00 84.25 104 VAL A CA 1
ATOM 796 C C . VAL A 1 104 ? 11.704 -3.262 -23.159 1.00 84.25 104 VAL A C 1
ATOM 798 O O . VAL A 1 104 ? 10.975 -4.220 -23.406 1.00 84.25 104 VAL A O 1
ATOM 801 N N . ALA A 1 105 ? 11.383 -2.006 -23.492 1.00 82.62 105 ALA A N 1
ATOM 802 C CA . ALA A 1 105 ? 10.130 -1.656 -24.162 1.00 82.62 105 ALA A CA 1
ATOM 803 C C . ALA A 1 105 ? 9.984 -2.343 -25.532 1.00 82.62 105 ALA A C 1
ATOM 805 O O . ALA A 1 105 ? 8.926 -2.895 -25.815 1.00 82.62 105 ALA A O 1
ATOM 806 N N . TYR A 1 106 ? 11.046 -2.383 -26.347 1.00 92.62 106 TYR A N 1
ATOM 807 C CA . TYR A 1 106 ? 11.078 -3.136 -27.605 1.00 92.62 106 TYR A CA 1
ATOM 808 C C . TYR A 1 106 ? 10.784 -4.627 -27.387 1.00 92.62 106 TYR A C 1
ATOM 810 O O . TYR A 1 106 ? 9.917 -5.188 -28.052 1.00 92.62 106 TYR A O 1
ATOM 818 N N . THR A 1 107 ? 11.478 -5.265 -26.438 1.00 92.25 107 THR A N 1
ATOM 819 C CA . THR A 1 107 ? 11.389 -6.720 -26.224 1.00 92.25 107 THR A CA 1
ATOM 820 C C . THR A 1 107 ? 10.029 -7.126 -25.655 1.00 92.25 107 THR A C 1
ATOM 822 O O . THR A 1 107 ? 9.483 -8.162 -26.027 1.00 92.25 107 THR A O 1
ATOM 825 N N . GLN A 1 108 ? 9.436 -6.283 -24.808 1.00 87.19 108 GLN A N 1
ATOM 826 C CA . GLN A 1 108 ? 8.051 -6.435 -24.367 1.00 87.19 108 GLN A CA 1
ATOM 827 C C . GLN A 1 108 ? 7.082 -6.237 -25.537 1.00 87.19 108 GLN A C 1
ATOM 829 O O . GLN A 1 108 ? 6.263 -7.113 -25.791 1.00 87.19 108 GLN A O 1
ATOM 834 N N . ALA A 1 109 ? 7.219 -5.152 -26.306 1.00 86.25 109 ALA A N 1
ATOM 835 C CA . ALA A 1 109 ? 6.287 -4.830 -27.382 1.00 86.25 109 ALA A CA 1
ATOM 836 C C . ALA A 1 109 ? 6.270 -5.871 -28.512 1.00 86.25 109 ALA A C 1
ATOM 838 O O . ALA A 1 109 ? 5.198 -6.224 -29.000 1.00 86.25 109 ALA A O 1
ATOM 839 N N . ILE A 1 110 ? 7.433 -6.402 -28.898 1.00 93.94 110 ILE A N 1
ATOM 840 C CA . ILE A 1 110 ? 7.510 -7.460 -29.911 1.00 93.94 110 ILE A CA 1
ATOM 841 C C . ILE A 1 110 ? 6.977 -8.801 -29.392 1.00 93.94 110 ILE A C 1
ATOM 843 O O . ILE A 1 110 ? 6.432 -9.575 -30.171 1.00 93.94 110 ILE A O 1
ATOM 847 N N . THR A 1 111 ? 7.060 -9.056 -28.082 1.00 89.88 111 THR A N 1
ATOM 848 C CA . THR A 1 111 ? 6.503 -10.273 -27.474 1.00 89.88 111 THR A CA 1
ATOM 849 C C . THR A 1 111 ? 4.982 -10.195 -27.323 1.00 89.88 111 THR A C 1
ATOM 851 O O . THR A 1 111 ? 4.294 -11.156 -27.660 1.00 89.88 111 THR A O 1
ATOM 854 N N . ASP A 1 112 ? 4.447 -9.039 -26.914 1.00 85.81 112 ASP A N 1
ATOM 855 C CA . ASP A 1 112 ? 3.008 -8.733 -26.944 1.00 85.81 112 ASP A CA 1
ATOM 856 C C . ASP A 1 112 ? 2.424 -8.938 -28.354 1.00 85.81 112 ASP A C 1
ATOM 858 O O . ASP A 1 112 ? 1.346 -9.507 -28.500 1.00 85.81 112 ASP A O 1
ATOM 862 N N . LEU A 1 113 ? 3.136 -8.496 -29.400 1.00 89.81 113 LEU A N 1
ATOM 863 C CA . LEU A 1 113 ? 2.733 -8.709 -30.795 1.00 89.81 113 LEU A CA 1
ATOM 864 C C . LEU A 1 113 ? 2.837 -10.182 -31.220 1.00 89.81 113 LEU A C 1
ATOM 866 O O . LEU A 1 113 ? 1.975 -10.659 -31.952 1.00 89.81 113 LEU A O 1
ATOM 870 N N . ALA A 1 114 ? 3.863 -10.902 -30.762 1.00 90.25 114 ALA A N 1
ATOM 871 C CA . ALA A 1 114 ? 4.107 -12.294 -31.132 1.00 90.25 114 ALA A CA 1
ATOM 872 C C . ALA A 1 114 ? 3.127 -13.296 -30.500 1.00 90.25 114 ALA A C 1
ATOM 874 O O . ALA A 1 114 ? 2.925 -14.377 -31.053 1.00 90.25 114 ALA A O 1
ATOM 875 N N . LEU A 1 115 ? 2.538 -12.951 -29.352 1.00 84.69 115 LEU A N 1
ATOM 876 C CA . LEU A 1 115 ? 1.590 -13.790 -28.607 1.00 84.69 115 LEU A CA 1
ATOM 877 C C . LEU A 1 115 ? 0.156 -13.225 -28.608 1.00 84.69 115 LEU A C 1
ATOM 879 O O . LEU A 1 115 ? -0.723 -13.755 -27.930 1.00 84.69 115 LEU A O 1
ATOM 883 N N . ALA A 1 116 ? -0.108 -12.181 -29.400 1.00 78.12 116 ALA A N 1
ATOM 884 C CA . ALA A 1 116 ? -1.461 -11.709 -29.667 1.00 78.12 116 ALA A CA 1
ATOM 885 C C . ALA A 1 116 ? -2.237 -12.721 -30.533 1.00 78.12 116 ALA A C 1
ATOM 887 O O . ALA A 1 116 ? -1.798 -13.088 -31.621 1.00 78.12 116 ALA A O 1
ATOM 888 N N . ASP A 1 117 ? -3.422 -13.124 -30.069 1.00 62.97 117 ASP A N 1
ATOM 889 C CA . ASP A 1 117 ? -4.336 -13.999 -30.813 1.00 62.97 117 ASP A CA 1
ATOM 890 C C . ASP A 1 117 ? -4.782 -13.337 -32.133 1.00 62.97 117 ASP A C 1
ATOM 892 O O . ASP A 1 117 ? -5.440 -12.288 -32.144 1.00 62.97 117 ASP A O 1
ATOM 896 N N . SER A 1 118 ? -4.391 -13.957 -33.248 1.00 54.12 118 SER A N 1
ATOM 897 C CA . SER A 1 118 ? -4.504 -13.414 -34.601 1.00 54.12 118 SER A CA 1
ATOM 898 C C . SER A 1 118 ? -5.944 -13.298 -35.105 1.00 54.12 118 SER A C 1
ATOM 900 O O . SER A 1 118 ? -6.235 -12.367 -35.860 1.00 54.12 118 SER A O 1
ATOM 902 N N . ASP A 1 119 ? -6.863 -14.157 -34.652 1.00 48.25 119 ASP A N 1
ATOM 903 C CA . ASP A 1 119 ? -8.289 -14.061 -35.004 1.00 48.25 119 ASP A CA 1
ATOM 904 C C . ASP A 1 119 ? -9.043 -13.059 -34.099 1.00 48.25 119 ASP A C 1
ATOM 906 O O . ASP A 1 119 ? -10.079 -12.508 -34.485 1.00 48.25 119 ASP A O 1
ATOM 910 N N . ALA A 1 120 ? -8.514 -12.742 -32.910 1.00 46.91 120 ALA A N 1
ATOM 911 C CA . ALA A 1 120 ? -9.171 -11.884 -31.916 1.00 46.91 120 ALA A CA 1
ATOM 912 C C . ALA A 1 120 ? -8.863 -10.373 -32.040 1.00 46.91 120 ALA A C 1
ATOM 914 O O . ALA A 1 120 ? -9.342 -9.567 -31.226 1.00 46.91 120 ALA A O 1
ATOM 915 N N . ALA A 1 121 ? -8.077 -9.966 -33.042 1.00 46.94 121 ALA A N 1
ATOM 916 C CA . ALA A 1 121 ? -7.565 -8.601 -33.204 1.00 46.94 121 ALA A CA 1
ATOM 917 C C . ALA A 1 121 ? -8.625 -7.535 -33.578 1.00 46.94 121 ALA A C 1
ATOM 919 O O . ALA A 1 121 ? -8.365 -6.338 -33.463 1.00 46.94 121 ALA A O 1
ATOM 920 N N . THR A 1 122 ? -9.822 -7.940 -34.015 1.00 50.41 122 THR A N 1
ATOM 921 C CA . THR A 1 122 ? -10.788 -7.078 -34.734 1.00 50.41 122 THR A CA 1
ATOM 922 C C . THR A 1 122 ? -11.967 -6.547 -33.900 1.00 50.41 122 THR A C 1
ATOM 924 O O . THR A 1 122 ? -12.875 -5.920 -34.444 1.00 50.41 122 THR A O 1
ATOM 927 N N . THR A 1 123 ? -11.993 -6.778 -32.582 1.00 56.31 123 THR A N 1
ATOM 928 C CA . THR A 1 123 ? -13.204 -6.584 -31.751 1.00 56.31 123 THR A CA 1
ATOM 929 C C . THR A 1 123 ? -13.226 -5.348 -30.842 1.00 56.31 123 THR A C 1
ATOM 931 O O . THR A 1 123 ? -14.265 -5.073 -30.242 1.00 56.31 123 THR A O 1
ATOM 934 N N . SER A 1 124 ? -12.140 -4.570 -30.712 1.00 65.00 124 SER A N 1
ATOM 935 C CA . SER A 1 124 ? -12.132 -3.375 -29.845 1.00 65.00 124 SER A CA 1
ATOM 936 C C . SER A 1 124 ? -11.127 -2.296 -30.257 1.00 65.00 124 SER A C 1
ATOM 938 O O . SER A 1 124 ? -9.948 -2.576 -30.471 1.00 65.00 124 SER A O 1
ATOM 940 N N . ARG A 1 125 ? -11.568 -1.029 -30.209 1.00 65.31 125 ARG A N 1
ATOM 941 C CA . ARG A 1 125 ? -10.733 0.172 -30.419 1.00 65.31 125 ARG A CA 1
ATOM 942 C C . ARG A 1 125 ? -9.530 0.272 -29.475 1.00 65.31 125 ARG A C 1
ATOM 944 O O . ARG A 1 125 ? -8.541 0.911 -29.821 1.00 65.31 125 ARG A O 1
ATOM 951 N N . TYR A 1 126 ? -9.599 -0.332 -28.286 1.00 58.75 126 TYR A N 1
ATOM 952 C CA . TYR A 1 126 ? -8.442 -0.418 -27.387 1.00 58.75 126 TYR A CA 1
ATOM 953 C C . TYR A 1 126 ? -7.354 -1.327 -27.977 1.00 58.75 126 TYR A C 1
ATOM 955 O O . TYR A 1 126 ? -6.190 -0.935 -28.008 1.00 58.75 126 TYR A O 1
ATOM 963 N N . ARG A 1 127 ? -7.734 -2.491 -28.528 1.00 65.19 127 ARG A N 1
ATOM 964 C CA . ARG A 1 127 ? -6.800 -3.429 -29.171 1.00 65.19 127 ARG A CA 1
ATOM 965 C C . ARG A 1 127 ? -6.175 -2.823 -30.429 1.00 65.19 127 ARG A C 1
ATOM 967 O O . ARG A 1 127 ? -4.962 -2.903 -30.576 1.00 65.19 127 ARG A O 1
ATOM 974 N N . GLU A 1 128 ? -6.960 -2.128 -31.257 1.00 67.44 128 GLU A N 1
ATOM 975 C CA . GLU A 1 128 ? -6.458 -1.369 -32.419 1.00 67.44 128 GLU A CA 1
ATOM 976 C C . GLU A 1 128 ? -5.371 -0.352 -32.015 1.00 67.44 128 GLU A C 1
ATOM 978 O O . GLU A 1 128 ? -4.280 -0.330 -32.588 1.00 67.44 128 GLU A O 1
ATOM 983 N N . ARG A 1 129 ? -5.643 0.472 -30.989 1.00 69.56 129 ARG A N 1
ATOM 984 C CA . ARG A 1 129 ? -4.683 1.460 -30.463 1.00 69.56 129 ARG A CA 1
ATOM 985 C C . ARG A 1 129 ? -3.448 0.801 -29.850 1.00 69.56 129 ARG A C 1
ATOM 987 O O . ARG A 1 129 ? -2.340 1.265 -30.113 1.00 69.56 129 ARG A O 1
ATOM 994 N N . ARG A 1 130 ? -3.620 -0.267 -29.058 1.00 74.25 130 ARG A N 1
ATOM 995 C CA . ARG A 1 130 ? -2.506 -0.997 -28.433 1.00 74.25 130 ARG A CA 1
ATOM 996 C C . ARG A 1 130 ? -1.606 -1.608 -29.503 1.00 74.25 130 ARG A C 1
ATOM 998 O O . ARG A 1 130 ? -0.422 -1.310 -29.507 1.00 74.25 130 ARG A O 1
ATOM 1005 N N . HIS A 1 131 ? -2.158 -2.358 -30.456 1.00 80.69 131 HIS A N 1
ATOM 1006 C CA . HIS A 1 131 ? -1.403 -2.965 -31.558 1.00 80.69 131 HIS A CA 1
ATOM 1007 C C . HIS A 1 131 ? -0.607 -1.925 -32.369 1.00 80.69 131 HIS A C 1
ATOM 1009 O O . HIS A 1 131 ? 0.570 -2.139 -32.671 1.00 80.69 131 HIS A O 1
ATOM 1015 N N . LYS A 1 132 ? -1.209 -0.759 -32.650 1.00 81.75 132 LYS A N 1
ATOM 1016 C CA . LYS A 1 132 ? -0.512 0.365 -33.290 1.00 81.75 132 LYS A CA 1
ATOM 1017 C C . LYS A 1 132 ? 0.639 0.907 -32.427 1.00 81.75 132 LYS A C 1
ATOM 1019 O O . LYS A 1 132 ? 1.742 1.053 -32.935 1.00 81.75 132 LYS A O 1
ATOM 1024 N N . SER A 1 133 ? 0.405 1.149 -31.136 1.00 80.44 133 SER A N 1
ATOM 1025 C CA . SER A 1 133 ? 1.420 1.647 -30.189 1.00 80.44 133 SER A CA 1
ATOM 1026 C C . SER A 1 133 ? 2.594 0.672 -29.997 1.00 80.44 133 SER A C 1
ATOM 1028 O O . SER A 1 133 ? 3.755 1.080 -29.945 1.00 80.44 133 SER A O 1
ATOM 1030 N N . LEU A 1 134 ? 2.311 -0.634 -29.961 1.00 85.06 134 LEU A N 1
ATOM 1031 C CA . LEU A 1 134 ? 3.327 -1.688 -29.920 1.00 85.06 134 LEU A CA 1
ATOM 1032 C C . LEU A 1 134 ? 4.172 -1.690 -31.206 1.00 85.06 134 LEU A C 1
ATOM 1034 O O . LEU A 1 134 ? 5.398 -1.703 -31.118 1.00 85.06 134 LEU A O 1
ATOM 1038 N N . SER A 1 135 ? 3.547 -1.587 -32.387 1.00 89.38 135 SER A N 1
ATOM 1039 C CA . SER A 1 135 ? 4.279 -1.464 -33.660 1.00 89.38 135 SER A CA 1
ATOM 1040 C C . SER A 1 135 ? 5.126 -0.188 -33.719 1.00 89.38 135 SER A C 1
ATOM 1042 O O . SER A 1 135 ? 6.308 -0.263 -34.035 1.00 89.38 135 SER A O 1
ATOM 1044 N N . GLU A 1 136 ? 4.587 0.965 -33.310 1.00 87.06 136 GLU A N 1
ATOM 1045 C CA . GLU A 1 136 ? 5.339 2.228 -33.233 1.00 87.06 136 GLU A CA 1
ATOM 1046 C C . GLU A 1 136 ? 6.518 2.153 -32.240 1.00 87.06 136 GLU A C 1
ATOM 1048 O O . GLU A 1 136 ? 7.552 2.790 -32.452 1.00 87.06 136 GLU A O 1
ATOM 1053 N N . THR A 1 137 ? 6.414 1.335 -31.188 1.00 84.06 137 THR A N 1
ATOM 1054 C CA . THR A 1 137 ? 7.509 1.058 -30.238 1.00 84.06 137 THR A CA 1
ATOM 1055 C C . THR A 1 137 ? 8.593 0.172 -30.869 1.00 84.06 137 THR A C 1
ATOM 1057 O O . THR A 1 137 ? 9.782 0.454 -30.724 1.00 84.06 137 THR A O 1
ATOM 1060 N N . VAL A 1 138 ? 8.197 -0.862 -31.619 1.00 91.75 138 VAL A N 1
ATOM 1061 C CA . VAL A 1 138 ? 9.102 -1.763 -32.359 1.00 91.75 138 VAL A CA 1
ATOM 1062 C C . VAL A 1 138 ? 9.841 -1.035 -33.490 1.00 91.75 138 VAL A C 1
ATOM 1064 O O . VAL A 1 138 ? 11.046 -1.213 -33.652 1.00 91.75 138 VAL A O 1
ATOM 1067 N N . GLU A 1 139 ? 9.150 -0.174 -34.236 1.00 92.50 139 GLU A N 1
ATOM 1068 C CA . GLU A 1 139 ? 9.670 0.537 -35.416 1.00 92.50 139 GLU A CA 1
ATOM 1069 C C . GLU A 1 139 ? 10.533 1.771 -35.076 1.00 92.50 139 GLU A C 1
ATOM 1071 O O . GLU A 1 139 ? 11.241 2.294 -35.941 1.00 92.50 139 GLU A O 1
ATOM 1076 N N . SER A 1 140 ? 10.506 2.251 -33.825 1.00 88.81 140 SER A N 1
ATOM 1077 C CA . SER A 1 140 ? 11.230 3.463 -33.398 1.00 88.81 140 SER A CA 1
ATOM 1078 C C . SER A 1 140 ? 12.498 3.215 -32.568 1.00 88.81 140 SER A C 1
ATOM 1080 O O . SER A 1 140 ? 13.265 4.165 -32.361 1.00 88.81 140 SER A O 1
ATOM 1082 N N . VAL A 1 141 ? 12.770 1.977 -32.137 1.00 89.62 141 VAL A N 1
ATOM 1083 C CA . VAL A 1 141 ? 13.881 1.654 -31.219 1.00 89.62 141 VAL A CA 1
ATOM 1084 C C . VAL A 1 141 ? 15.255 2.104 -31.744 1.00 89.62 141 VAL A C 1
ATOM 1086 O O . VAL A 1 141 ? 15.656 1.827 -32.875 1.00 89.62 141 VAL A O 1
ATOM 1089 N N . GLY A 1 142 ? 16.007 2.836 -30.919 1.00 83.25 142 GLY A N 1
ATOM 1090 C CA . GLY A 1 142 ? 17.375 3.278 -31.214 1.00 83.25 142 GLY A CA 1
ATOM 1091 C C . GLY A 1 142 ? 17.509 4.336 -32.316 1.00 83.25 142 GLY A C 1
ATOM 1092 O O . GLY A 1 142 ? 18.627 4.746 -32.654 1.00 83.25 142 GLY A O 1
ATOM 1093 N N . THR A 1 143 ? 16.390 4.811 -32.870 1.00 83.19 143 THR A N 1
ATOM 1094 C CA . THR A 1 143 ? 16.364 5.835 -33.928 1.00 83.19 143 THR A CA 1
ATOM 1095 C C . THR A 1 143 ? 16.645 7.249 -33.410 1.00 83.19 143 THR A C 1
ATOM 1097 O O . THR A 1 143 ? 16.908 8.157 -34.204 1.00 83.19 143 THR A O 1
ATOM 1100 N N . GLY A 1 144 ? 16.585 7.464 -32.092 1.00 75.75 144 GLY A N 1
ATOM 1101 C CA . GLY A 1 144 ? 16.506 8.789 -31.480 1.00 75.75 144 GLY A CA 1
ATOM 1102 C C . GLY A 1 144 ? 15.115 9.432 -31.569 1.00 75.75 144 GLY A C 1
ATOM 1103 O O . GLY A 1 144 ? 15.019 10.649 -31.436 1.00 75.75 144 GLY A O 1
ATOM 1104 N N . ARG A 1 145 ? 14.064 8.643 -31.847 1.00 77.56 145 ARG A N 1
ATOM 1105 C CA . ARG A 1 145 ? 12.647 9.067 -31.870 1.00 77.56 145 ARG A CA 1
ATOM 1106 C C . ARG A 1 145 ? 11.703 8.143 -31.081 1.00 77.56 145 ARG A C 1
ATOM 1108 O O . ARG A 1 145 ? 10.499 8.379 -31.098 1.00 77.56 145 ARG A O 1
ATOM 1115 N N . GLY A 1 146 ? 12.225 7.098 -30.432 1.00 65.69 146 GLY A N 1
ATOM 1116 C CA . GLY A 1 146 ? 11.448 6.244 -29.530 1.00 65.69 146 GLY A CA 1
ATOM 1117 C C . GLY A 1 146 ? 11.043 6.968 -28.241 1.00 65.69 146 GLY A C 1
ATOM 1118 O O . GLY A 1 146 ? 11.396 8.128 -28.021 1.00 65.69 146 GLY A O 1
ATOM 1119 N N . ALA A 1 147 ? 10.307 6.279 -27.365 1.00 62.09 147 ALA A N 1
ATOM 1120 C CA . ALA A 1 147 ? 9.676 6.867 -26.175 1.00 62.09 147 ALA A CA 1
ATOM 1121 C C . ALA A 1 147 ? 10.645 7.491 -25.141 1.00 62.09 147 ALA A C 1
ATOM 1123 O O . ALA A 1 147 ? 10.199 8.187 -24.228 1.00 62.09 147 ALA A O 1
ATOM 1124 N N . VAL A 1 148 ? 11.957 7.256 -25.263 1.00 68.38 148 VAL A N 1
ATOM 1125 C CA . VAL A 1 148 ? 13.010 7.937 -24.483 1.00 68.38 148 VAL A CA 1
ATOM 1126 C C . VAL A 1 148 ? 14.097 8.570 -25.364 1.00 68.38 148 VAL A C 1
ATOM 1128 O O . VAL A 1 148 ? 15.094 9.073 -24.859 1.00 68.38 148 VAL A O 1
ATOM 1131 N N . ASN A 1 149 ? 13.881 8.631 -26.681 1.00 73.38 149 ASN A N 1
ATOM 1132 C CA . ASN A 1 149 ? 14.821 9.140 -27.683 1.00 73.38 149 ASN A CA 1
ATOM 1133 C C . ASN A 1 149 ? 16.187 8.424 -27.666 1.00 73.38 149 ASN A C 1
ATOM 1135 O O . ASN A 1 149 ? 17.215 9.046 -27.963 1.00 73.38 149 ASN A O 1
ATOM 1139 N N . ALA A 1 150 ? 16.228 7.128 -27.339 1.00 77.12 150 ALA A N 1
ATOM 1140 C CA . ALA A 1 150 ? 17.496 6.415 -27.244 1.00 77.12 150 ALA A CA 1
ATOM 1141 C C . ALA A 1 150 ? 18.194 6.295 -28.612 1.00 77.12 150 ALA A C 1
ATOM 1143 O O . ALA A 1 150 ? 17.575 6.191 -29.673 1.00 77.12 150 ALA A O 1
ATOM 1144 N N . GLY A 1 151 ? 19.528 6.331 -28.585 1.00 82.88 151 GLY A N 1
ATOM 1145 C CA . GLY A 1 151 ? 20.368 6.120 -29.765 1.00 82.88 151 GLY A CA 1
ATOM 1146 C C . GLY A 1 151 ? 20.724 4.648 -29.988 1.00 82.88 151 GLY A C 1
ATOM 1147 O O . GLY A 1 151 ? 20.106 3.743 -29.433 1.00 82.88 151 GLY A O 1
ATOM 1148 N N . LEU A 1 152 ? 21.806 4.414 -30.740 1.00 89.31 152 LEU A N 1
ATOM 1149 C CA . LEU A 1 152 ? 22.289 3.081 -31.142 1.00 89.31 152 LEU A CA 1
ATOM 1150 C C . LEU A 1 152 ? 22.403 2.047 -30.008 1.00 89.31 152 LEU A C 1
ATOM 1152 O O . LEU A 1 152 ? 22.273 0.860 -30.278 1.00 89.31 152 LEU A O 1
ATOM 1156 N N . GLY A 1 153 ? 22.597 2.468 -28.754 1.00 88.31 153 GLY A N 1
ATOM 1157 C CA . GLY A 1 153 ? 22.593 1.558 -27.608 1.00 88.31 153 GLY A CA 1
ATOM 1158 C C . GLY A 1 153 ? 21.291 0.758 -27.458 1.00 88.31 153 GLY A C 1
ATOM 1159 O O . GLY A 1 153 ? 21.356 -0.406 -27.083 1.00 88.31 153 GLY A O 1
ATOM 1160 N N . ALA A 1 154 ? 20.128 1.333 -27.787 1.00 89.00 154 ALA A N 1
ATOM 1161 C CA . ALA A 1 154 ? 18.859 0.598 -27.772 1.00 89.00 154 ALA A CA 1
ATOM 1162 C C . ALA A 1 154 ? 18.755 -0.392 -28.940 1.00 89.00 154 ALA A C 1
ATOM 1164 O O . ALA A 1 154 ? 18.222 -1.484 -28.771 1.00 89.00 154 ALA A O 1
ATOM 1165 N N . LEU A 1 155 ? 19.323 -0.048 -30.103 1.00 92.62 155 LEU A N 1
ATOM 1166 C CA . LEU A 1 155 ? 19.399 -0.953 -31.254 1.00 92.62 155 LEU A CA 1
ATOM 1167 C C . LEU A 1 155 ? 20.266 -2.183 -30.922 1.00 92.62 155 LEU A C 1
ATOM 1169 O O . LEU A 1 155 ? 19.852 -3.303 -31.204 1.00 92.62 155 LEU A O 1
ATOM 1173 N N . VAL A 1 156 ? 21.410 -1.971 -30.250 1.00 93.62 156 VAL A N 1
ATOM 1174 C CA . VAL A 1 156 ? 22.280 -3.037 -29.709 1.00 93.62 156 VAL A CA 1
ATOM 1175 C C . VAL A 1 156 ? 21.533 -3.899 -28.687 1.00 93.62 156 VAL A C 1
ATOM 1177 O O . VAL A 1 156 ? 21.485 -5.115 -28.841 1.00 93.62 156 VAL A O 1
ATOM 1180 N N . LYS A 1 157 ? 20.964 -3.282 -27.640 1.00 93.31 157 LYS A N 1
ATOM 1181 C CA . LYS A 1 157 ? 20.353 -3.987 -26.496 1.00 93.31 157 LYS A CA 1
ATOM 1182 C C . LYS A 1 157 ? 19.003 -4.652 -26.821 1.00 93.31 157 LYS A C 1
ATOM 1184 O O . LYS A 1 157 ? 18.609 -5.561 -26.102 1.00 93.31 157 LYS A O 1
ATOM 1189 N N . GLY A 1 158 ? 18.289 -4.182 -27.847 1.00 93.25 158 GLY A N 1
ATOM 1190 C CA . GLY A 1 158 ? 16.974 -4.682 -28.265 1.00 93.25 158 GLY A CA 1
ATOM 1191 C C . GLY A 1 158 ? 17.061 -5.636 -29.466 1.00 93.25 158 GLY A C 1
ATOM 1192 O O . GLY A 1 158 ? 17.459 -6.786 -29.285 1.00 93.25 158 GLY A O 1
ATOM 1193 N N . PRO A 1 159 ? 16.702 -5.198 -30.691 1.00 94.19 159 PRO A N 1
ATOM 1194 C CA . PRO A 1 159 ? 16.574 -6.073 -31.864 1.00 94.19 159 PRO A CA 1
ATOM 1195 C C . PRO A 1 159 ? 17.856 -6.832 -32.218 1.00 94.19 159 PRO A C 1
ATOM 1197 O O . PRO A 1 159 ? 17.786 -8.002 -32.588 1.00 94.19 159 PRO A O 1
AT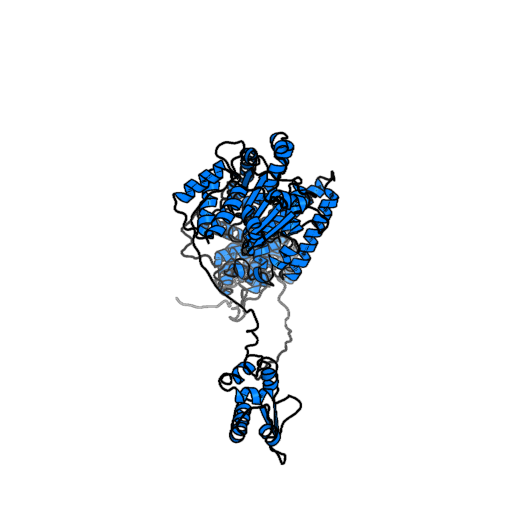OM 1200 N N . VAL A 1 160 ? 19.031 -6.202 -32.093 1.00 95.12 160 VAL A N 1
ATOM 1201 C CA . VAL A 1 160 ? 20.305 -6.865 -32.414 1.00 95.12 160 VAL A CA 1
ATOM 1202 C C . VAL A 1 160 ? 20.601 -7.977 -31.414 1.00 95.12 160 VAL A C 1
ATOM 1204 O O . VAL A 1 160 ? 20.893 -9.090 -31.840 1.00 95.12 160 VAL A O 1
ATOM 1207 N N . ALA A 1 161 ? 20.479 -7.724 -30.107 1.00 94.62 161 ALA A N 1
ATOM 1208 C CA . ALA A 1 161 ? 20.633 -8.766 -29.094 1.00 94.62 161 ALA A CA 1
ATOM 1209 C C . ALA A 1 161 ? 19.592 -9.886 -29.261 1.00 94.62 161 ALA A C 1
ATOM 1211 O O . ALA A 1 161 ? 19.964 -11.055 -29.220 1.00 94.62 161 ALA A O 1
ATOM 1212 N N . LEU A 1 162 ? 18.323 -9.553 -29.535 1.00 94.19 162 LEU A N 1
ATOM 1213 C CA . LEU A 1 162 ? 17.266 -10.539 -29.790 1.00 94.19 162 LEU A CA 1
ATOM 1214 C C . LEU A 1 162 ? 17.650 -11.480 -30.938 1.00 94.19 162 LEU A C 1
ATOM 1216 O O . LEU A 1 162 ? 17.745 -12.684 -30.729 1.00 94.19 162 LEU A O 1
ATOM 1220 N N . HIS A 1 163 ? 17.967 -10.962 -32.123 1.00 93.00 163 HIS A N 1
ATOM 1221 C CA . HIS A 1 163 ? 18.356 -11.820 -33.247 1.00 93.00 163 HIS A CA 1
ATOM 1222 C C . HIS A 1 163 ? 19.737 -12.481 -33.065 1.00 93.00 163 HIS A C 1
ATOM 1224 O O . HIS A 1 163 ? 19.989 -13.545 -33.633 1.00 93.00 163 HIS A O 1
ATOM 1230 N N . ARG A 1 164 ? 20.629 -11.919 -32.236 1.00 92.88 164 ARG A N 1
ATOM 1231 C CA . ARG A 1 164 ? 21.920 -12.543 -31.911 1.00 92.88 164 ARG A CA 1
ATOM 1232 C C . ARG A 1 164 ? 21.771 -13.783 -31.020 1.00 92.88 164 ARG A C 1
ATOM 1234 O O . ARG A 1 164 ? 22.460 -14.774 -31.274 1.00 92.88 164 ARG A O 1
ATOM 1241 N N . GLU A 1 165 ? 20.884 -13.739 -30.026 1.00 91.94 165 GLU A N 1
ATOM 1242 C CA . GLU A 1 165 ? 20.648 -14.860 -29.103 1.00 91.94 165 GLU A CA 1
ATOM 1243 C C . GLU A 1 165 ? 19.562 -15.842 -29.584 1.00 91.94 165 GLU A C 1
ATOM 1245 O O . GLU A 1 165 ? 19.575 -16.997 -29.161 1.00 91.94 165 GLU A O 1
ATOM 1250 N N . LEU A 1 166 ? 18.611 -15.407 -30.427 1.00 88.88 166 LEU A N 1
ATOM 1251 C CA . LEU A 1 166 ? 17.452 -16.225 -30.823 1.00 88.88 166 LEU A CA 1
ATOM 1252 C C . LEU A 1 166 ? 17.552 -16.868 -32.216 1.00 88.88 166 LEU A C 1
ATOM 1254 O O . LEU A 1 166 ? 17.096 -17.999 -32.369 1.00 88.88 166 LEU A O 1
ATOM 1258 N N . ASP A 1 167 ? 18.141 -16.214 -33.229 1.00 86.75 167 ASP A N 1
ATOM 1259 C CA . ASP A 1 167 ? 18.289 -16.853 -34.547 1.00 86.75 167 ASP A CA 1
ATOM 1260 C C . ASP A 1 167 ? 19.478 -17.843 -34.536 1.00 86.75 167 ASP A C 1
ATOM 1262 O O . ASP A 1 167 ? 20.626 -17.411 -34.366 1.00 86.75 167 ASP A O 1
ATOM 1266 N N . PRO A 1 168 ? 19.268 -19.151 -34.805 1.00 80.19 168 PRO A N 1
ATOM 1267 C CA . PRO A 1 168 ? 20.358 -20.129 -34.908 1.00 80.19 168 PRO A CA 1
ATOM 1268 C C . PRO A 1 168 ? 21.185 -19.960 -36.195 1.00 80.19 168 PRO A C 1
ATOM 1270 O O . PRO A 1 168 ? 22.315 -20.439 -36.283 1.00 80.19 168 PRO A O 1
ATOM 1273 N N . THR A 1 169 ? 20.631 -19.273 -37.197 1.00 82.81 169 THR A N 1
ATOM 1274 C CA . THR A 1 169 ? 21.308 -18.864 -38.432 1.00 82.81 169 THR A CA 1
ATOM 1275 C C . THR A 1 169 ? 21.021 -17.382 -38.680 1.00 82.81 169 THR A C 1
ATOM 1277 O O . THR A 1 169 ? 19.845 -17.039 -38.807 1.00 82.81 169 THR A O 1
ATOM 1280 N N . PRO A 1 170 ? 22.037 -16.503 -38.776 1.00 86.00 170 PRO A N 1
ATOM 1281 C CA . PRO A 1 170 ? 21.835 -15.063 -38.935 1.00 86.00 170 PRO A CA 1
ATOM 1282 C C . PRO A 1 170 ? 20.940 -14.719 -40.129 1.00 86.00 170 PRO A C 1
ATOM 1284 O O . PRO A 1 170 ? 21.191 -15.168 -41.246 1.00 86.00 170 PRO A O 1
ATOM 1287 N N . ARG A 1 171 ? 19.915 -13.889 -39.922 1.00 86.56 171 ARG A N 1
ATOM 1288 C CA . ARG A 1 171 ? 19.082 -13.388 -41.026 1.00 86.56 171 ARG A CA 1
ATOM 1289 C C . ARG A 1 171 ? 19.861 -12.363 -41.861 1.00 86.56 171 ARG A C 1
ATOM 1291 O O . ARG A 1 171 ? 20.672 -11.603 -41.328 1.00 86.56 171 ARG A O 1
ATOM 1298 N N . ALA A 1 172 ? 19.619 -12.345 -43.172 1.00 87.75 172 ALA A N 1
ATOM 1299 C CA . ALA A 1 172 ? 20.302 -11.447 -44.103 1.00 87.75 172 ALA A CA 1
ATOM 1300 C C . ALA A 1 172 ? 19.583 -10.095 -44.244 1.00 87.75 172 ALA A C 1
ATOM 1302 O O . ALA A 1 172 ? 18.404 -10.049 -44.604 1.00 87.75 172 ALA A O 1
ATOM 1303 N N . LEU A 1 173 ? 20.322 -9.001 -44.034 1.00 89.81 173 LEU A N 1
ATOM 1304 C CA . LEU A 1 173 ? 19.881 -7.621 -44.250 1.00 89.81 173 LEU A CA 1
ATOM 1305 C C . LEU A 1 173 ? 20.627 -7.025 -45.449 1.00 89.81 173 LEU A C 1
ATOM 1307 O O . LEU A 1 173 ? 21.816 -6.726 -45.357 1.00 89.81 173 LEU A O 1
ATOM 1311 N N . THR A 1 174 ? 19.945 -6.817 -46.575 1.00 89.69 174 THR A N 1
ATOM 1312 C CA . THR A 1 174 ? 20.545 -6.185 -47.762 1.00 89.69 174 THR A CA 1
ATOM 1313 C C . THR A 1 174 ? 20.330 -4.674 -47.732 1.00 89.69 174 THR A C 1
ATOM 1315 O O . THR A 1 174 ? 19.194 -4.204 -47.759 1.00 89.69 174 THR A O 1
ATOM 1318 N N . LEU A 1 175 ? 21.423 -3.908 -47.693 1.00 91.19 175 LEU A N 1
ATOM 1319 C CA . LEU A 1 175 ? 21.422 -2.446 -47.590 1.00 91.19 175 LEU A CA 1
ATOM 1320 C C . LEU A 1 175 ? 22.045 -1.827 -48.849 1.00 91.19 175 LEU A C 1
ATOM 1322 O O . LEU A 1 175 ? 23.262 -1.876 -49.043 1.00 91.19 175 LEU A O 1
ATOM 1326 N N . VAL A 1 176 ? 21.216 -1.231 -49.710 1.00 89.81 176 VAL A N 1
ATOM 1327 C CA . VAL A 1 176 ? 21.664 -0.582 -50.954 1.00 89.81 176 VAL A CA 1
ATOM 1328 C C . VAL A 1 176 ? 21.886 0.908 -50.705 1.00 89.81 176 VAL A C 1
ATOM 1330 O O . VAL A 1 176 ? 20.929 1.657 -50.506 1.00 89.81 176 VAL A O 1
ATOM 1333 N N . LEU A 1 177 ? 23.149 1.343 -50.705 1.00 89.50 177 LEU A N 1
ATOM 1334 C CA . LEU A 1 177 ? 23.525 2.709 -50.325 1.00 89.50 177 LEU A CA 1
ATOM 1335 C C . LEU A 1 177 ? 23.238 3.736 -51.435 1.00 89.50 177 LEU A C 1
ATOM 1337 O O . LEU A 1 177 ? 23.599 3.535 -52.598 1.00 89.50 177 LEU A O 1
ATOM 1341 N N . ASP A 1 178 ? 22.667 4.882 -51.058 1.00 89.62 178 ASP A N 1
ATOM 1342 C CA . ASP A 1 178 ? 22.414 6.017 -51.959 1.00 89.62 178 ASP A CA 1
ATOM 1343 C C . ASP A 1 178 ? 23.728 6.746 -52.321 1.00 89.62 178 ASP A C 1
ATOM 1345 O O . ASP A 1 178 ? 24.229 7.596 -51.582 1.00 89.62 178 ASP A O 1
ATOM 1349 N N . GLY A 1 179 ? 24.313 6.388 -53.469 1.00 84.38 179 GLY A N 1
ATOM 1350 C CA . GLY A 1 179 ? 25.571 6.961 -53.964 1.00 84.38 179 GLY A CA 1
ATOM 1351 C C . GLY A 1 179 ? 25.628 8.497 -53.928 1.00 84.38 179 GLY A C 1
ATOM 1352 O O . GLY A 1 179 ? 26.552 9.028 -53.305 1.00 84.38 179 GLY A O 1
ATOM 1353 N N . PRO A 1 180 ? 24.675 9.211 -54.559 1.00 86.75 180 PRO A N 1
ATOM 1354 C CA . PRO A 1 180 ? 24.538 10.662 -54.440 1.00 86.75 180 PRO A CA 1
ATOM 1355 C C . PRO A 1 180 ? 24.494 11.168 -52.992 1.00 86.75 180 PRO A C 1
ATOM 1357 O O . PRO A 1 180 ? 25.339 11.983 -52.618 1.00 86.75 180 PRO A O 1
ATOM 1360 N N . ALA A 1 181 ? 23.588 10.660 -52.148 1.00 88.12 181 ALA A N 1
ATOM 1361 C CA . ALA A 1 181 ? 23.420 11.173 -50.786 1.00 88.12 181 ALA A CA 1
ATOM 1362 C C . ALA A 1 181 ? 24.670 10.972 -49.908 1.00 88.12 181 ALA A C 1
ATOM 1364 O O . ALA A 1 181 ? 25.003 11.840 -49.098 1.00 88.12 181 ALA A O 1
ATOM 1365 N N . TRP A 1 182 ? 25.394 9.860 -50.079 1.00 88.19 182 TRP A N 1
ATOM 1366 C CA . TRP A 1 182 ? 26.657 9.605 -49.376 1.00 88.19 182 TRP A CA 1
ATOM 1367 C C . TRP A 1 182 ? 27.839 10.424 -49.918 1.00 88.19 182 TRP A C 1
ATOM 1369 O O . TRP A 1 182 ? 28.730 10.784 -49.144 1.00 88.19 182 TRP A O 1
ATOM 1379 N N . ALA A 1 183 ? 27.859 10.755 -51.213 1.00 82.81 183 ALA A N 1
ATOM 1380 C CA . ALA A 1 183 ? 28.896 11.598 -51.807 1.00 82.81 183 ALA A CA 1
ATOM 1381 C C . ALA A 1 183 ? 28.722 13.082 -51.430 1.00 82.81 183 ALA A C 1
ATOM 1383 O O . ALA A 1 183 ? 29.671 13.723 -50.966 1.00 82.81 183 ALA A O 1
ATOM 1384 N N . GLU A 1 184 ? 27.507 13.616 -51.578 1.00 84.38 184 GLU A N 1
ATOM 1385 C CA . GLU A 1 184 ? 27.178 15.034 -51.358 1.00 84.38 184 GLU A CA 1
ATOM 1386 C C . GLU A 1 184 ? 27.090 15.431 -49.875 1.00 84.38 184 GLU A C 1
ATOM 1388 O O . GLU A 1 184 ? 27.099 16.620 -49.547 1.00 84.38 184 GLU A O 1
ATOM 1393 N N . LEU A 1 185 ? 27.059 14.450 -48.964 1.00 87.38 185 LEU A N 1
ATOM 1394 C CA . LEU A 1 185 ? 27.033 14.646 -47.516 1.00 87.38 185 LEU A CA 1
ATOM 1395 C C . LEU A 1 185 ? 28.061 15.691 -47.047 1.00 87.38 185 LEU A C 1
ATOM 1397 O O . LEU A 1 185 ? 29.264 15.516 -47.227 1.00 87.38 185 LEU A O 1
ATOM 1401 N N . THR A 1 186 ? 27.612 16.748 -46.370 1.00 82.25 186 THR A N 1
ATOM 1402 C CA . THR A 1 186 ? 28.500 17.795 -45.835 1.00 82.25 186 THR A CA 1
ATOM 1403 C C . THR A 1 186 ? 29.006 17.474 -44.427 1.00 82.25 186 THR A C 1
ATOM 1405 O O . THR A 1 186 ? 30.210 17.546 -44.171 1.00 82.25 186 THR A O 1
ATOM 1408 N N . ASP A 1 187 ? 28.119 17.067 -43.514 1.00 85.12 187 ASP A N 1
ATOM 1409 C CA . ASP A 1 187 ? 28.493 16.664 -42.155 1.00 85.12 187 ASP A CA 1
ATOM 1410 C C . ASP A 1 187 ? 28.999 15.214 -42.093 1.00 85.12 187 ASP A C 1
ATOM 1412 O O . ASP A 1 187 ? 28.247 14.244 -42.215 1.00 85.12 187 ASP A O 1
ATOM 1416 N N . ARG A 1 188 ? 30.290 15.063 -41.783 1.00 83.88 188 ARG A N 1
ATOM 1417 C CA . ARG A 1 188 ? 30.922 13.756 -41.573 1.00 83.88 188 ARG A CA 1
ATOM 1418 C C . ARG A 1 188 ? 30.310 12.983 -40.395 1.00 83.88 188 ARG A C 1
ATOM 1420 O O . ARG A 1 188 ? 30.304 11.756 -40.462 1.00 83.88 188 ARG A O 1
ATOM 1427 N N . ARG A 1 189 ? 29.813 13.649 -39.338 1.00 81.75 189 ARG A N 1
ATOM 1428 C CA . ARG A 1 189 ? 29.280 12.992 -38.122 1.00 81.75 189 ARG A CA 1
ATOM 1429 C C . ARG A 1 189 ? 28.006 12.200 -38.415 1.00 81.75 189 ARG A C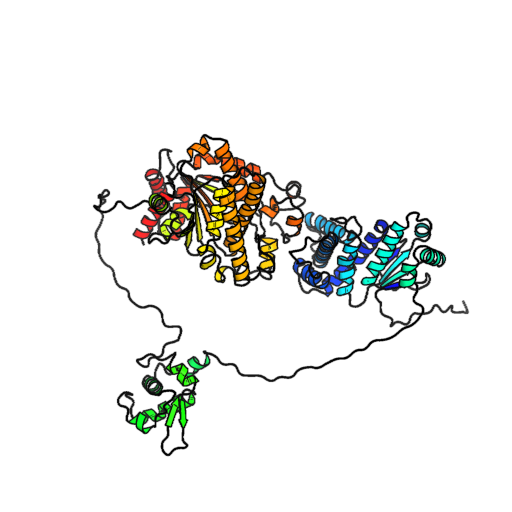 1
ATOM 1431 O O . ARG A 1 189 ? 27.866 11.085 -37.923 1.00 81.75 189 ARG A O 1
ATOM 1438 N N . THR A 1 190 ? 27.129 12.739 -39.255 1.00 84.62 190 THR A N 1
ATOM 1439 C CA . THR A 1 190 ? 25.924 12.071 -39.763 1.00 84.62 190 THR A CA 1
ATOM 1440 C C . THR A 1 190 ? 26.277 10.739 -40.435 1.00 84.62 190 THR A C 1
ATOM 1442 O O . THR A 1 190 ? 25.798 9.693 -40.005 1.00 84.62 190 THR A O 1
ATOM 1445 N N . GLY A 1 191 ? 27.237 10.741 -41.368 1.00 84.94 191 GLY A N 1
ATOM 1446 C CA . GLY A 1 191 ? 27.723 9.510 -42.006 1.00 84.94 191 GLY A CA 1
ATOM 1447 C C . GLY A 1 191 ? 28.414 8.531 -41.044 1.00 84.94 191 GLY A C 1
ATOM 1448 O O . GLY A 1 191 ? 28.196 7.329 -41.155 1.00 84.94 191 GLY A O 1
ATOM 1449 N N . VAL A 1 192 ? 29.169 9.014 -40.043 1.00 86.50 192 VAL A N 1
ATOM 1450 C CA . VAL A 1 192 ? 29.707 8.143 -38.972 1.00 86.50 192 VAL A CA 1
ATOM 1451 C C . VAL A 1 192 ? 28.577 7.447 -38.207 1.00 86.50 192 VAL A C 1
ATOM 1453 O O . VAL A 1 192 ? 28.685 6.253 -37.945 1.00 86.50 192 VAL A O 1
ATOM 1456 N N . ARG A 1 193 ? 27.479 8.145 -37.878 1.00 85.25 193 ARG A N 1
ATOM 1457 C CA . ARG A 1 193 ? 26.331 7.540 -37.175 1.00 85.25 193 ARG A CA 1
ATOM 1458 C C . ARG A 1 193 ? 25.624 6.471 -38.011 1.00 85.25 193 ARG A C 1
ATOM 1460 O O . ARG A 1 193 ? 25.232 5.457 -37.446 1.00 85.25 193 ARG A O 1
ATOM 1467 N N . ALA A 1 194 ? 25.482 6.663 -39.323 1.00 89.31 194 ALA A N 1
ATOM 1468 C CA . ALA A 1 194 ? 24.897 5.644 -40.198 1.00 89.31 194 ALA A CA 1
ATOM 1469 C C . ALA A 1 194 ? 25.821 4.427 -40.394 1.00 89.31 194 ALA A C 1
ATOM 1471 O O . ALA A 1 194 ? 25.351 3.299 -40.291 1.00 89.31 194 ALA A O 1
ATOM 1472 N N . LEU A 1 195 ? 27.134 4.619 -40.578 1.00 91.19 195 LEU A N 1
ATOM 1473 C CA . LEU A 1 195 ? 28.087 3.498 -40.637 1.00 91.19 195 LEU A CA 1
ATOM 1474 C C . LEU A 1 195 ? 28.176 2.735 -39.303 1.00 91.19 195 LEU A C 1
ATOM 1476 O O . LEU A 1 195 ? 28.294 1.511 -39.299 1.00 91.19 195 LEU A O 1
ATOM 1480 N N . ALA A 1 196 ? 28.058 3.435 -38.171 1.00 89.06 196 ALA A N 1
ATOM 1481 C CA . ALA A 1 196 ? 27.950 2.805 -36.857 1.00 89.06 196 ALA A CA 1
ATOM 1482 C C . ALA A 1 196 ? 26.643 2.006 -36.696 1.00 89.06 196 ALA A C 1
ATOM 1484 O O . ALA A 1 196 ? 26.676 0.936 -36.104 1.00 89.06 196 ALA A O 1
ATOM 1485 N N . ALA A 1 197 ? 25.518 2.463 -37.262 1.00 89.88 197 ALA A N 1
ATOM 1486 C CA . ALA A 1 197 ? 24.273 1.685 -37.293 1.00 89.88 197 ALA A CA 1
ATOM 1487 C C . ALA A 1 197 ? 24.421 0.388 -38.108 1.00 89.88 197 ALA A C 1
ATOM 1489 O O . ALA A 1 197 ? 23.984 -0.669 -37.667 1.00 89.88 197 ALA A O 1
ATOM 1490 N N . ILE A 1 198 ? 25.083 0.459 -39.268 1.00 93.31 198 ILE A N 1
ATOM 1491 C CA . ILE A 1 198 ? 25.364 -0.704 -40.127 1.00 93.31 198 ILE A CA 1
ATOM 1492 C C . ILE A 1 198 ? 26.277 -1.711 -39.404 1.00 93.31 198 ILE A C 1
ATOM 1494 O O . ILE A 1 198 ? 26.024 -2.911 -39.470 1.00 93.31 198 ILE A O 1
ATOM 1498 N N . ALA A 1 199 ? 27.291 -1.237 -38.671 1.00 91.50 199 ALA A N 1
ATOM 1499 C CA . ALA A 1 199 ? 28.141 -2.095 -37.841 1.00 91.50 199 ALA A CA 1
ATOM 1500 C C . ALA A 1 199 ? 27.378 -2.714 -36.653 1.00 91.50 199 ALA A C 1
ATOM 1502 O O . ALA A 1 199 ? 27.526 -3.900 -36.401 1.00 91.50 199 ALA A O 1
ATOM 1503 N N . VAL A 1 200 ? 26.512 -1.951 -35.975 1.00 93.31 200 VAL A N 1
ATOM 1504 C CA . VAL A 1 200 ? 25.656 -2.464 -34.887 1.00 93.31 200 VAL A CA 1
ATOM 1505 C C . VAL A 1 200 ? 24.708 -3.561 -35.378 1.00 93.31 200 VAL A C 1
ATOM 1507 O O . VAL A 1 200 ? 24.542 -4.566 -34.700 1.00 93.31 200 VAL A O 1
ATOM 1510 N N . LEU A 1 201 ? 24.109 -3.420 -36.564 1.00 93.00 201 LEU A N 1
ATOM 1511 C CA . LEU A 1 201 ? 23.284 -4.485 -37.146 1.00 93.00 201 LEU A CA 1
ATOM 1512 C C . LEU A 1 201 ? 24.111 -5.753 -37.441 1.00 93.00 201 LEU A C 1
ATOM 1514 O O . LEU A 1 201 ? 23.621 -6.867 -37.266 1.00 93.00 201 LEU A O 1
ATOM 1518 N N . ALA A 1 202 ? 25.378 -5.605 -37.832 1.00 91.50 202 ALA A N 1
ATOM 1519 C CA . ALA A 1 202 ? 26.260 -6.730 -38.136 1.00 91.50 202 ALA A CA 1
ATOM 1520 C C . ALA A 1 202 ? 26.632 -7.600 -36.918 1.00 91.50 202 ALA A C 1
ATOM 1522 O O . ALA A 1 202 ? 27.029 -8.746 -37.110 1.00 91.50 202 ALA A O 1
ATOM 1523 N N . ASP A 1 203 ? 26.440 -7.117 -35.684 1.00 91.06 203 ASP A N 1
ATOM 1524 C CA . ASP A 1 203 ? 26.615 -7.932 -34.471 1.00 91.06 203 ASP A CA 1
ATOM 1525 C C . ASP A 1 203 ? 25.520 -9.013 -34.312 1.00 91.06 203 ASP A C 1
ATOM 1527 O O . ASP A 1 203 ? 25.702 -9.969 -33.555 1.00 91.06 203 ASP A O 1
ATOM 1531 N N . GLY A 1 204 ? 24.387 -8.885 -35.020 1.00 88.25 204 GLY A N 1
ATOM 1532 C CA . GLY A 1 204 ? 23.279 -9.855 -35.024 1.00 88.25 204 GLY A CA 1
ATOM 1533 C C . GLY A 1 204 ? 23.008 -10.511 -36.386 1.00 88.25 204 GLY A C 1
ATOM 1534 O O . GLY A 1 204 ? 22.634 -11.686 -36.433 1.00 88.25 204 GLY A O 1
ATOM 1535 N N . PHE A 1 205 ? 23.240 -9.788 -37.486 1.00 91.56 205 PHE A N 1
ATOM 1536 C CA . PHE A 1 205 ? 22.771 -10.129 -38.836 1.00 91.56 205 PHE A CA 1
ATOM 1537 C C . PHE A 1 205 ? 23.904 -10.323 -39.868 1.00 91.56 205 PHE A C 1
ATOM 1539 O O . PHE A 1 205 ? 25.017 -9.825 -39.703 1.00 91.56 205 PHE A O 1
ATOM 1546 N N . ASP A 1 206 ? 23.593 -11.001 -40.979 1.00 90.56 206 ASP A N 1
ATOM 1547 C CA . ASP A 1 206 ? 24.398 -11.005 -42.217 1.00 90.56 206 ASP A CA 1
ATOM 1548 C C . ASP A 1 206 ? 24.082 -9.714 -42.998 1.00 90.56 206 ASP A C 1
ATOM 1550 O O . ASP A 1 206 ? 23.082 -9.631 -43.718 1.00 90.56 206 ASP A O 1
ATOM 1554 N N . VAL A 1 207 ? 24.878 -8.657 -42.792 1.00 90.19 207 VAL A N 1
ATOM 1555 C CA . VAL A 1 207 ? 24.612 -7.319 -43.344 1.00 90.19 207 VAL A CA 1
ATOM 1556 C C . VAL A 1 207 ? 25.307 -7.147 -44.693 1.00 90.19 207 VAL A C 1
ATOM 1558 O O . VAL A 1 207 ? 26.494 -6.828 -44.792 1.00 90.19 207 VAL A O 1
ATOM 1561 N N . ARG A 1 208 ? 24.531 -7.323 -45.761 1.00 88.94 208 ARG A N 1
ATOM 1562 C CA . ARG A 1 208 ? 24.966 -7.294 -47.161 1.00 88.94 208 ARG A CA 1
ATOM 1563 C C . ARG A 1 208 ? 24.906 -5.868 -47.705 1.00 88.94 208 ARG A C 1
ATOM 1565 O O . ARG A 1 208 ? 23.852 -5.394 -48.129 1.00 88.94 208 ARG A O 1
ATOM 1572 N N . VAL A 1 209 ? 26.039 -5.169 -47.705 1.00 87.06 209 VAL A N 1
ATOM 1573 C CA . VAL A 1 209 ? 26.138 -3.788 -48.202 1.00 87.06 209 VAL A CA 1
ATOM 1574 C C . VAL A 1 209 ? 26.364 -3.790 -49.712 1.00 87.06 209 VAL A C 1
ATOM 1576 O O . VAL A 1 209 ? 27.364 -4.316 -50.203 1.00 87.06 209 VAL A O 1
ATOM 1579 N N . VAL A 1 210 ? 25.458 -3.146 -50.452 1.00 85.69 210 VAL A N 1
ATOM 1580 C CA . VAL A 1 210 ? 25.575 -2.935 -51.900 1.00 85.69 210 VAL A CA 1
ATOM 1581 C C . VAL A 1 210 ? 25.964 -1.480 -52.157 1.00 85.69 210 VAL A C 1
ATOM 1583 O O . VAL A 1 210 ? 25.198 -0.551 -51.898 1.00 85.69 210 VAL A O 1
ATOM 1586 N N . ALA A 1 211 ? 27.172 -1.284 -52.685 1.00 82.12 211 ALA A N 1
ATOM 1587 C CA . ALA A 1 211 ? 27.749 0.023 -52.989 1.00 82.12 211 ALA A CA 1
ATOM 1588 C C . ALA A 1 211 ? 28.443 -0.001 -54.358 1.00 82.12 211 ALA A C 1
ATOM 1590 O O . ALA A 1 211 ? 29.121 -0.973 -54.699 1.00 82.12 211 ALA A O 1
ATOM 1591 N N . SER A 1 212 ? 28.325 1.075 -55.143 1.00 77.88 212 SER A N 1
ATOM 1592 C CA . SER A 1 212 ? 29.058 1.195 -56.413 1.00 77.88 212 SER A CA 1
ATOM 1593 C C . SER A 1 212 ? 30.574 1.328 -56.169 1.00 77.88 212 SER A C 1
ATOM 1595 O O . SER A 1 212 ? 30.968 1.856 -55.129 1.00 77.88 212 SER A O 1
ATOM 1597 N N . PRO A 1 213 ? 31.455 0.929 -57.109 1.00 77.06 213 PRO A N 1
ATOM 1598 C CA . PRO A 1 213 ? 32.906 1.057 -56.919 1.00 77.06 213 PRO A CA 1
ATOM 1599 C C . PRO A 1 213 ? 33.376 2.495 -56.635 1.00 77.06 213 PRO A C 1
ATOM 1601 O O . PRO A 1 213 ? 34.314 2.698 -55.869 1.00 77.06 213 PRO A O 1
ATOM 1604 N N . ALA A 1 214 ? 32.693 3.500 -57.194 1.00 75.00 214 ALA A N 1
ATOM 1605 C CA . ALA A 1 214 ? 32.956 4.909 -56.896 1.00 75.00 214 ALA A CA 1
ATOM 1606 C C . ALA A 1 214 ? 32.570 5.279 -55.450 1.00 75.00 214 ALA A C 1
ATOM 1608 O O . ALA A 1 214 ? 33.329 5.965 -54.767 1.00 75.00 214 ALA A O 1
ATOM 1609 N N . LEU A 1 215 ? 31.431 4.777 -54.955 1.00 82.00 215 LEU A N 1
ATOM 1610 C CA . LEU A 1 215 ? 31.024 4.969 -53.562 1.00 82.00 215 LEU A CA 1
ATOM 1611 C C . LEU A 1 215 ? 31.960 4.235 -52.590 1.00 82.00 215 LEU A C 1
ATOM 1613 O O . LEU A 1 215 ? 32.324 4.801 -51.566 1.00 82.00 215 LEU A O 1
ATOM 1617 N N . GLN A 1 216 ? 32.405 3.019 -52.916 1.00 80.06 216 GLN A N 1
ATOM 1618 C CA . GLN A 1 216 ? 33.380 2.273 -52.107 1.00 80.06 216 GLN A CA 1
ATOM 1619 C C . GLN A 1 216 ? 34.694 3.058 -51.942 1.00 80.06 216 GLN A C 1
ATOM 1621 O O . GLN A 1 216 ? 35.221 3.155 -50.835 1.00 80.06 216 GLN A O 1
ATOM 1626 N N . GLN A 1 217 ? 35.197 3.674 -53.020 1.00 79.00 217 GLN A N 1
ATOM 1627 C CA . GLN A 1 217 ? 36.383 4.538 -52.971 1.00 79.00 217 GLN A CA 1
ATOM 1628 C C . GLN A 1 217 ? 36.157 5.789 -52.107 1.00 79.00 217 GLN A C 1
ATOM 1630 O O . GLN A 1 217 ? 37.030 6.152 -51.318 1.00 79.00 217 GLN A O 1
ATOM 1635 N N . GLU A 1 218 ? 34.989 6.430 -52.202 1.00 82.38 218 GLU A N 1
ATOM 1636 C CA . GLU A 1 218 ? 34.647 7.594 -51.373 1.00 82.38 218 GLU A CA 1
ATOM 1637 C C . GLU A 1 218 ? 34.482 7.230 -49.886 1.00 82.38 218 GLU A C 1
ATOM 1639 O O . GLU A 1 218 ? 34.976 7.954 -49.017 1.00 82.38 218 GLU A O 1
ATOM 1644 N N . LEU A 1 219 ? 33.872 6.081 -49.578 1.00 84.19 219 LEU A N 1
ATOM 1645 C CA . LEU A 1 219 ? 33.770 5.550 -48.216 1.00 84.19 219 LEU A CA 1
ATOM 1646 C C . LEU A 1 219 ? 35.153 5.226 -47.639 1.00 84.19 219 LEU A C 1
ATOM 1648 O O . LEU A 1 219 ? 35.455 5.663 -46.529 1.00 84.19 219 LEU A O 1
ATOM 1652 N N . ALA A 1 220 ? 36.033 4.571 -48.403 1.00 84.50 220 ALA A N 1
ATOM 1653 C CA . ALA A 1 220 ? 37.414 4.321 -47.990 1.00 84.50 220 ALA A CA 1
ATOM 1654 C C . ALA A 1 220 ? 38.199 5.626 -47.754 1.00 84.50 220 ALA A C 1
ATOM 1656 O O . ALA A 1 220 ? 38.981 5.720 -46.808 1.00 84.50 220 ALA A O 1
ATOM 1657 N N . ARG A 1 221 ? 37.947 6.668 -48.559 1.00 82.38 221 ARG A N 1
ATOM 1658 C CA . ARG A 1 221 ? 38.570 7.994 -48.422 1.00 82.38 221 ARG A CA 1
ATOM 1659 C C . ARG A 1 221 ? 38.074 8.768 -47.193 1.00 82.38 221 ARG A C 1
ATOM 1661 O O . ARG A 1 221 ? 38.876 9.409 -46.515 1.00 82.38 221 ARG A O 1
ATOM 1668 N N . ARG A 1 222 ? 36.769 8.739 -46.892 1.00 83.00 222 ARG A N 1
ATOM 1669 C CA . ARG A 1 222 ? 36.162 9.476 -45.760 1.00 83.00 222 ARG A CA 1
ATOM 1670 C C . ARG A 1 222 ? 36.169 8.718 -44.434 1.00 83.00 222 ARG A C 1
ATOM 1672 O O . ARG A 1 222 ? 36.229 9.356 -43.377 1.00 83.00 222 ARG A O 1
ATOM 1679 N N . TYR A 1 223 ? 36.105 7.392 -44.472 1.00 86.75 223 TYR A N 1
ATOM 1680 C CA . TYR A 1 223 ? 35.916 6.504 -43.323 1.00 86.75 223 TYR A CA 1
ATOM 1681 C C . TYR A 1 223 ? 36.886 5.300 -43.384 1.00 86.75 223 TYR A C 1
ATOM 1683 O O . TYR A 1 223 ? 36.444 4.147 -43.345 1.00 86.75 223 TYR A O 1
ATOM 1691 N N . PRO A 1 224 ? 38.214 5.536 -43.473 1.00 80.00 224 PRO A N 1
ATOM 1692 C CA . PRO A 1 224 ? 39.199 4.484 -43.742 1.00 80.00 224 PRO A CA 1
ATOM 1693 C C . PRO A 1 224 ? 39.223 3.376 -42.684 1.00 80.00 224 PRO A C 1
ATOM 1695 O O . PRO A 1 224 ? 39.401 2.219 -43.035 1.00 80.00 224 PRO A O 1
ATOM 1698 N N . GLN A 1 225 ? 38.994 3.701 -41.405 1.00 80.06 225 GLN A N 1
ATOM 1699 C CA . GLN A 1 225 ? 38.944 2.707 -40.323 1.00 80.06 225 GLN A CA 1
ATOM 1700 C C . GLN A 1 225 ? 37.770 1.734 -40.495 1.00 80.06 225 GLN A C 1
ATOM 1702 O O . GLN A 1 225 ? 37.976 0.527 -40.497 1.00 80.06 225 GLN A O 1
ATOM 1707 N N . TRP A 1 226 ? 36.555 2.254 -40.707 1.00 86.88 226 TRP A N 1
ATOM 1708 C CA . TRP A 1 226 ? 35.364 1.427 -40.933 1.00 86.88 226 TRP A CA 1
ATOM 1709 C C . TRP A 1 226 ? 35.516 0.578 -42.200 1.00 86.88 226 TRP A C 1
ATOM 1711 O O . TRP A 1 226 ? 35.259 -0.620 -42.182 1.00 86.88 226 TRP A O 1
ATOM 1721 N N . SER A 1 227 ? 36.030 1.174 -43.279 1.00 83.31 227 SER A N 1
ATOM 1722 C CA . SER A 1 227 ? 36.248 0.468 -44.547 1.00 83.31 227 SER A CA 1
ATOM 1723 C C . SER A 1 227 ? 37.323 -0.621 -44.443 1.00 83.31 227 SER A C 1
ATOM 1725 O O . SER A 1 227 ? 37.169 -1.675 -45.046 1.00 83.31 227 SER A O 1
ATOM 1727 N N . ALA A 1 228 ? 38.384 -0.416 -43.657 1.00 77.38 228 ALA A N 1
ATOM 1728 C CA . ALA A 1 228 ? 39.402 -1.442 -43.425 1.00 77.38 228 ALA A CA 1
ATOM 1729 C C . ALA A 1 228 ? 38.858 -2.639 -42.625 1.00 77.38 228 ALA A C 1
ATOM 1731 O O . ALA A 1 228 ? 39.207 -3.774 -42.933 1.00 77.38 228 ALA A O 1
ATOM 1732 N N . ILE A 1 229 ? 37.989 -2.393 -41.638 1.00 78.69 229 ILE A N 1
ATOM 1733 C CA . ILE A 1 229 ? 37.367 -3.443 -40.813 1.00 78.69 229 ILE A CA 1
ATOM 1734 C C . ILE A 1 229 ? 36.311 -4.222 -41.614 1.00 78.69 229 ILE A C 1
ATOM 1736 O O . ILE A 1 229 ? 36.297 -5.447 -41.581 1.00 78.69 229 ILE A O 1
ATOM 1740 N N . HIS A 1 230 ? 35.436 -3.518 -42.339 1.00 76.31 230 HIS A N 1
ATOM 1741 C CA . HIS A 1 230 ? 34.203 -4.090 -42.897 1.00 76.31 230 HIS A CA 1
ATOM 1742 C C . HIS A 1 230 ? 34.227 -4.342 -44.414 1.00 76.31 230 HIS A C 1
ATOM 1744 O O . HIS A 1 230 ? 33.359 -5.042 -44.922 1.00 76.31 230 HIS A O 1
ATOM 1750 N N . LEU A 1 231 ? 35.192 -3.784 -45.155 1.00 72.38 231 LEU A N 1
ATOM 1751 C CA . LEU A 1 231 ? 35.334 -3.971 -46.610 1.00 72.38 231 LEU A CA 1
ATOM 1752 C C . LEU A 1 231 ? 36.709 -4.559 -47.006 1.00 72.38 231 LEU A C 1
ATOM 1754 O O . LEU A 1 231 ? 36.994 -4.699 -48.193 1.00 72.38 231 LEU A O 1
ATOM 1758 N N . GLY A 1 232 ? 37.573 -4.882 -46.034 1.00 54.94 232 GLY A N 1
ATOM 1759 C CA . GLY A 1 232 ? 38.974 -5.282 -46.245 1.00 54.94 232 GLY A CA 1
ATOM 1760 C C . GLY A 1 232 ? 39.245 -6.788 -46.395 1.00 54.94 232 GLY A C 1
ATOM 1761 O O . GLY A 1 232 ? 40.405 -7.195 -46.398 1.00 54.94 232 GLY A O 1
ATOM 1762 N N . LEU A 1 233 ? 38.212 -7.630 -46.481 1.00 44.12 233 LEU A N 1
ATOM 1763 C CA . LEU A 1 233 ? 38.343 -9.090 -46.380 1.00 44.12 233 LEU A CA 1
ATOM 1764 C C . LEU A 1 233 ? 38.647 -9.777 -47.725 1.00 44.12 233 LEU A C 1
ATOM 1766 O O . LEU A 1 233 ? 37.766 -10.359 -48.357 1.00 44.12 233 LEU A O 1
ATOM 1770 N N . THR A 1 234 ? 39.921 -9.772 -48.133 1.00 37.41 234 THR A N 1
ATOM 1771 C CA . THR A 1 234 ? 40.439 -10.690 -49.174 1.00 37.41 234 THR A CA 1
ATOM 1772 C C . THR A 1 234 ? 41.563 -11.622 -48.718 1.00 37.41 234 THR A C 1
ATOM 1774 O O . THR A 1 234 ? 41.905 -12.528 -49.476 1.00 37.41 234 THR A O 1
ATOM 1777 N N . ASP A 1 235 ? 42.112 -11.466 -47.505 1.00 29.98 235 ASP A N 1
ATOM 1778 C CA . ASP A 1 235 ? 43.322 -12.187 -47.084 1.00 29.98 235 ASP A CA 1
ATOM 1779 C C . ASP A 1 235 ? 43.243 -12.883 -45.711 1.00 29.98 235 ASP A C 1
ATOM 1781 O O . ASP A 1 235 ? 43.097 -12.256 -44.663 1.00 29.98 235 ASP A O 1
ATOM 1785 N N . SER A 1 236 ? 43.544 -14.187 -45.745 1.00 30.11 236 SER A N 1
ATOM 1786 C CA . SER A 1 236 ? 43.909 -15.082 -44.627 1.00 30.11 236 SER A CA 1
ATOM 1787 C C . SER A 1 236 ? 42.801 -15.588 -43.679 1.00 30.11 236 SER A C 1
ATOM 1789 O O . SER A 1 236 ? 41.626 -15.261 -43.815 1.00 30.11 236 SER A O 1
ATOM 1791 N N . ARG A 1 237 ? 43.174 -16.579 -42.849 1.00 27.61 237 ARG A N 1
ATOM 1792 C CA . ARG A 1 237 ? 42.297 -17.656 -42.350 1.00 27.61 237 ARG A CA 1
ATOM 1793 C C . ARG A 1 237 ? 42.888 -18.345 -41.105 1.00 27.61 237 ARG A C 1
ATOM 1795 O O . ARG A 1 237 ? 44.086 -18.237 -40.864 1.00 27.61 237 ARG A O 1
ATOM 1802 N N . ASP A 1 238 ? 42.058 -19.157 -40.447 1.00 27.30 238 ASP A N 1
ATOM 1803 C CA . ASP A 1 238 ? 42.394 -20.273 -39.539 1.00 27.30 238 ASP A CA 1
ATOM 1804 C C . ASP A 1 238 ? 43.154 -19.972 -38.224 1.00 27.30 238 ASP A C 1
ATOM 1806 O O . ASP A 1 238 ? 44.369 -19.768 -38.223 1.00 27.30 238 ASP A O 1
ATOM 1810 N N . ARG A 1 239 ? 42.482 -20.194 -37.076 1.00 25.94 239 ARG A N 1
ATOM 1811 C CA . ARG A 1 239 ? 42.764 -21.344 -36.171 1.00 25.94 239 ARG A CA 1
ATOM 1812 C C . ARG A 1 239 ? 41.876 -21.386 -34.916 1.00 25.94 239 ARG A C 1
ATOM 1814 O O . ARG A 1 239 ? 41.707 -20.381 -34.239 1.00 25.94 239 ARG A O 1
ATOM 1821 N N . SER A 1 240 ? 41.480 -22.605 -34.538 1.00 26.55 240 SER A N 1
ATOM 1822 C CA . SER A 1 240 ? 40.917 -22.962 -33.222 1.00 26.55 240 SER A CA 1
ATOM 1823 C C . SER A 1 240 ? 41.672 -24.164 -32.634 1.00 26.55 240 SER A C 1
ATOM 1825 O O . SER A 1 240 ? 42.156 -25.011 -33.392 1.00 26.55 240 SER A O 1
ATOM 1827 N N . PRO A 1 241 ? 41.775 -24.261 -31.300 1.00 29.39 241 PRO A N 1
ATOM 1828 C CA . PRO A 1 241 ? 41.399 -25.493 -30.581 1.00 29.39 241 PRO A CA 1
ATOM 1829 C C . PRO A 1 241 ? 40.526 -25.176 -29.335 1.00 29.39 241 PRO A C 1
ATOM 1831 O O . PRO A 1 241 ? 40.709 -24.116 -28.751 1.00 29.39 241 PRO A O 1
ATOM 1834 N N . ASN A 1 242 ? 39.513 -25.936 -28.880 1.00 24.95 242 ASN A N 1
ATOM 1835 C CA . ASN A 1 242 ? 39.105 -27.360 -28.963 1.00 24.95 242 ASN A CA 1
ATOM 1836 C C . ASN A 1 242 ? 39.556 -28.237 -27.757 1.00 24.95 242 ASN A C 1
ATOM 1838 O O . ASN A 1 242 ? 40.671 -28.070 -27.277 1.00 24.95 242 ASN A O 1
ATOM 1842 N N . GLN A 1 243 ? 38.703 -29.212 -27.374 1.00 26.75 243 GLN A N 1
ATOM 1843 C CA . GLN A 1 243 ? 38.723 -30.148 -26.213 1.00 26.75 243 GLN A CA 1
ATOM 1844 C C . GLN A 1 243 ? 38.206 -29.598 -24.854 1.00 26.75 243 GLN A C 1
ATOM 1846 O O . GLN A 1 243 ? 38.495 -28.457 -24.516 1.00 26.75 243 GLN A O 1
ATOM 1851 N N . GLY A 1 244 ? 37.474 -30.358 -24.010 1.00 24.92 244 GLY A N 1
ATOM 1852 C CA . GLY A 1 244 ? 36.710 -31.603 -24.272 1.00 24.92 244 GLY A CA 1
ATOM 1853 C C . GLY A 1 244 ? 36.529 -32.598 -23.092 1.00 24.92 244 GLY A C 1
ATOM 1854 O O . GLY A 1 244 ? 37.526 -33.083 -22.573 1.00 24.92 244 GLY A O 1
ATOM 1855 N N . HIS A 1 245 ? 35.271 -33.010 -22.819 1.00 25.81 245 HIS A N 1
ATOM 1856 C CA . HIS A 1 245 ? 34.825 -34.219 -22.060 1.00 25.81 245 HIS A CA 1
ATOM 1857 C C . HIS A 1 245 ? 35.177 -34.301 -20.539 1.00 25.81 245 HIS A C 1
ATOM 1859 O O . HIS A 1 245 ? 35.952 -33.488 -20.054 1.00 25.81 245 HIS A O 1
ATOM 1865 N N . HIS A 1 246 ? 34.603 -35.171 -19.678 1.00 25.58 246 HIS A N 1
ATOM 1866 C CA . HIS A 1 246 ? 33.846 -36.444 -19.827 1.00 25.58 246 HIS A CA 1
ATOM 1867 C C . HIS A 1 246 ? 32.589 -36.564 -18.915 1.00 25.58 246 HIS A C 1
ATOM 1869 O O . HIS A 1 246 ? 32.225 -35.616 -18.228 1.00 25.58 246 HIS A O 1
ATOM 1875 N N . SER A 1 247 ? 31.906 -37.721 -18.963 1.00 24.02 247 SER A N 1
ATOM 1876 C CA . SER A 1 247 ? 30.564 -38.013 -18.417 1.00 24.02 247 SER A CA 1
ATOM 1877 C C . SER A 1 247 ? 30.516 -39.094 -17.312 1.00 24.02 247 SER A C 1
ATOM 1879 O O . SER A 1 247 ? 31.478 -39.831 -17.125 1.00 24.02 247 SER A O 1
ATOM 1881 N N . SER A 1 248 ? 29.352 -39.138 -16.646 1.00 27.39 248 SER A N 1
ATOM 1882 C CA . SER A 1 248 ? 28.713 -40.120 -15.732 1.00 27.39 248 SER A CA 1
ATOM 1883 C C . SER A 1 248 ? 29.251 -41.560 -15.554 1.00 27.39 248 SER A C 1
ATOM 1885 O O . SER A 1 248 ? 29.785 -42.166 -16.479 1.00 27.39 248 SER A O 1
ATOM 1887 N N . ASP A 1 249 ? 28.999 -42.143 -14.366 1.00 25.81 249 ASP A N 1
ATOM 1888 C CA . ASP A 1 249 ? 27.909 -43.132 -14.145 1.00 25.81 249 ASP A CA 1
ATOM 1889 C C . ASP A 1 249 ? 27.681 -43.430 -12.633 1.00 25.81 249 ASP A C 1
ATOM 1891 O O . ASP A 1 249 ? 28.487 -43.037 -11.790 1.00 25.81 249 ASP A O 1
ATOM 1895 N N . GLU A 1 250 ? 26.547 -44.060 -12.287 1.00 28.91 250 GLU A N 1
ATOM 1896 C CA . GLU A 1 250 ? 25.998 -44.254 -10.918 1.00 28.91 250 GLU A CA 1
ATOM 1897 C C . GLU A 1 250 ? 25.925 -45.759 -10.521 1.00 28.91 250 GLU A C 1
ATOM 1899 O O . GLU A 1 250 ? 26.139 -46.604 -11.398 1.00 28.91 250 GLU A O 1
ATOM 1904 N N . PRO A 1 251 ? 25.658 -46.151 -9.243 1.00 34.06 251 PRO A N 1
ATOM 1905 C CA . PRO A 1 251 ? 24.273 -46.567 -8.906 1.00 34.06 251 PRO A CA 1
ATOM 1906 C C . PRO A 1 251 ? 23.795 -46.477 -7.418 1.00 34.06 251 PRO A C 1
ATOM 1908 O O . PRO A 1 251 ? 24.400 -47.051 -6.515 1.00 34.06 251 PRO A O 1
ATOM 1911 N N . LEU A 1 252 ? 22.610 -45.880 -7.216 1.00 26.92 252 LEU A N 1
ATOM 1912 C CA . LEU A 1 252 ? 21.492 -46.232 -6.295 1.00 26.92 252 LEU A CA 1
ATOM 1913 C C . LEU A 1 252 ? 21.688 -46.936 -4.910 1.00 26.92 252 LEU A C 1
ATOM 1915 O O . LEU A 1 252 ? 21.813 -48.158 -4.831 1.00 26.92 252 LEU A O 1
ATOM 1919 N N . GLY A 1 253 ? 21.350 -46.190 -3.838 1.00 27.52 253 GLY A N 1
ATOM 1920 C CA . GLY A 1 253 ? 20.450 -46.611 -2.727 1.00 27.52 253 GLY A CA 1
ATOM 1921 C C . GLY A 1 253 ? 21.037 -47.287 -1.462 1.00 27.52 253 GLY A C 1
ATOM 1922 O O . GLY A 1 253 ? 22.166 -47.774 -1.501 1.00 27.52 253 GLY A O 1
ATOM 1923 N N . PRO A 1 254 ? 20.275 -47.382 -0.337 1.00 36.47 254 PRO A N 1
ATOM 1924 C CA . PRO A 1 254 ? 18.921 -46.861 -0.061 1.00 36.47 254 PRO A CA 1
ATOM 1925 C C . PRO A 1 254 ? 18.859 -45.780 1.055 1.00 36.47 254 PRO A C 1
ATOM 1927 O O . PRO A 1 254 ? 19.813 -45.569 1.798 1.00 36.47 254 PRO A O 1
ATOM 1930 N N . THR A 1 255 ? 17.700 -45.133 1.211 1.00 44.47 255 THR A N 1
ATOM 1931 C CA . THR A 1 255 ? 17.368 -44.172 2.290 1.00 44.47 255 THR A CA 1
ATOM 1932 C C . THR A 1 255 ? 16.535 -44.811 3.409 1.00 44.47 255 THR A C 1
ATOM 1934 O O . THR A 1 255 ? 15.744 -45.711 3.134 1.00 44.47 255 THR A O 1
ATOM 1937 N N . GLY A 1 256 ? 16.625 -44.303 4.645 1.00 37.56 256 GLY A N 1
ATOM 1938 C CA . GLY A 1 256 ? 15.723 -44.698 5.736 1.00 37.56 256 GLY A CA 1
ATOM 1939 C C . GLY A 1 256 ? 15.819 -43.803 6.977 1.00 37.56 256 GLY A C 1
ATOM 1940 O O . GLY A 1 256 ? 16.886 -43.688 7.572 1.00 37.56 256 GLY A O 1
ATOM 1941 N N . THR A 1 257 ? 14.696 -43.197 7.370 1.00 52.12 257 THR A N 1
ATOM 1942 C CA . THR A 1 257 ? 14.533 -42.344 8.564 1.00 52.12 257 THR A CA 1
ATOM 1943 C C . THR A 1 257 ? 13.106 -42.473 9.102 1.00 52.12 257 THR A C 1
ATOM 1945 O O . THR A 1 257 ? 12.172 -42.373 8.312 1.00 52.12 257 THR A O 1
ATOM 1948 N N . ALA A 1 258 ? 12.946 -42.630 10.422 1.00 51.22 258 ALA A N 1
ATOM 1949 C CA . ALA A 1 258 ? 11.686 -42.630 11.190 1.00 51.22 258 ALA A CA 1
ATOM 1950 C C . ALA A 1 258 ? 10.588 -43.648 10.785 1.00 51.22 258 ALA A C 1
ATOM 1952 O O . ALA A 1 258 ? 10.280 -44.541 11.573 1.00 51.22 258 ALA A O 1
ATOM 1953 N N . GLU A 1 259 ? 10.009 -43.554 9.583 1.00 48.44 259 GLU A N 1
ATOM 1954 C CA . GLU A 1 259 ? 8.846 -44.349 9.131 1.00 48.44 259 GLU A CA 1
ATOM 1955 C C . GLU A 1 259 ? 9.048 -45.868 9.291 1.00 48.44 259 GLU A C 1
ATOM 1957 O O . GLU A 1 259 ? 8.156 -46.584 9.753 1.00 48.44 259 GLU A O 1
ATOM 1962 N N . SER A 1 260 ? 10.255 -46.359 8.994 1.00 53.50 260 SER A N 1
ATOM 1963 C CA . SER A 1 260 ? 10.610 -47.782 9.092 1.00 53.50 260 SER A CA 1
ATOM 1964 C C . SER A 1 260 ? 10.601 -48.340 10.523 1.00 53.50 260 SER A C 1
ATOM 1966 O O . SER A 1 260 ? 10.439 -49.548 10.705 1.00 53.50 260 SER A O 1
ATOM 1968 N N . VAL A 1 261 ? 10.752 -47.490 11.545 1.00 56.06 261 VAL A N 1
ATOM 1969 C CA . VAL A 1 261 ? 10.728 -47.901 12.960 1.00 56.06 261 VAL A CA 1
ATOM 1970 C C . VAL A 1 261 ? 9.288 -48.167 13.408 1.00 56.06 261 VAL A C 1
ATOM 1972 O O . VAL A 1 261 ? 9.009 -49.184 14.049 1.00 56.06 261 VAL A O 1
ATOM 1975 N N . TRP A 1 262 ? 8.349 -47.304 13.007 1.00 61.47 262 TRP A N 1
ATOM 1976 C CA . TRP A 1 262 ? 6.928 -47.471 13.320 1.00 61.47 262 TRP A CA 1
ATOM 1977 C C . TRP A 1 262 ? 6.290 -48.639 12.547 1.00 61.47 262 TRP A C 1
ATOM 1979 O O . TRP A 1 262 ? 5.500 -49.413 13.104 1.00 61.47 262 TRP A O 1
ATOM 1989 N N . GLU A 1 263 ? 6.686 -48.851 11.287 1.00 58.44 263 GLU A N 1
ATOM 1990 C CA . GLU A 1 263 ? 6.216 -49.997 10.500 1.00 58.44 263 GLU A CA 1
ATOM 1991 C C . GLU A 1 263 ? 6.615 -51.339 11.155 1.00 58.44 263 GLU A C 1
ATOM 1993 O O . GLU A 1 263 ? 5.776 -52.230 11.313 1.00 58.44 263 GLU A O 1
ATOM 1998 N N . ALA A 1 264 ? 7.847 -51.466 11.668 1.00 60.09 264 ALA A N 1
ATOM 1999 C CA . ALA A 1 264 ? 8.316 -52.675 12.360 1.00 60.09 264 ALA A CA 1
ATOM 2000 C C . ALA A 1 264 ? 7.541 -52.996 13.661 1.00 60.09 264 ALA A C 1
ATOM 2002 O O . ALA A 1 264 ? 7.349 -54.172 14.014 1.00 60.09 264 ALA A O 1
ATOM 2003 N N . LEU A 1 265 ? 7.055 -51.964 14.361 1.00 65.69 265 LEU A N 1
ATOM 2004 C CA . LEU A 1 265 ? 6.223 -52.079 15.566 1.00 65.69 265 LEU A CA 1
ATOM 2005 C C . LEU A 1 265 ? 4.757 -52.445 15.272 1.00 65.69 265 LEU A C 1
ATOM 2007 O O . LEU A 1 265 ? 4.036 -52.912 16.165 1.00 65.69 265 LEU A O 1
ATOM 2011 N N . THR A 1 266 ? 4.305 -52.294 14.026 1.00 59.91 266 THR A N 1
ATOM 2012 C CA . THR A 1 266 ? 2.903 -52.497 13.650 1.00 59.91 266 THR A CA 1
ATOM 2013 C C . THR A 1 266 ? 2.428 -53.925 13.958 1.00 59.91 266 THR A C 1
ATOM 2015 O O . THR A 1 266 ? 3.061 -54.936 13.631 1.00 59.91 266 THR A O 1
ATOM 2018 N N . GLY A 1 267 ? 1.292 -54.019 14.656 1.00 59.94 267 GLY A N 1
ATOM 2019 C CA . GLY A 1 267 ? 0.711 -55.281 15.127 1.00 59.94 267 GLY A CA 1
ATOM 2020 C C . GLY A 1 267 ? 1.248 -55.813 16.466 1.00 59.94 267 GLY A C 1
ATOM 2021 O O . GLY A 1 267 ? 0.796 -56.871 16.899 1.00 59.94 267 GLY A O 1
ATOM 2022 N N . LEU A 1 268 ? 2.158 -55.111 17.159 1.00 65.19 268 LEU A N 1
ATOM 2023 C CA . LEU A 1 268 ? 2.553 -55.464 18.536 1.00 65.19 268 LEU A CA 1
ATOM 2024 C C . LEU A 1 268 ? 1.595 -54.918 19.615 1.00 65.19 268 LEU A C 1
ATOM 2026 O O . LEU A 1 268 ? 1.605 -55.417 20.740 1.00 65.19 268 LEU A O 1
ATOM 2030 N N . ALA A 1 269 ? 0.724 -53.960 19.277 1.00 61.62 269 ALA A N 1
ATOM 2031 C CA . ALA A 1 269 ? -0.212 -53.319 20.213 1.00 61.62 269 ALA A CA 1
ATOM 2032 C C . ALA A 1 269 ? -1.201 -54.289 20.893 1.00 61.62 269 ALA A C 1
ATOM 2034 O O . ALA A 1 269 ? -1.576 -54.094 22.044 1.00 61.62 269 ALA A O 1
ATOM 2035 N N . SER A 1 270 ? -1.589 -55.374 20.216 1.00 57.62 270 SER A N 1
ATOM 2036 C CA . SER A 1 270 ? -2.469 -56.420 20.762 1.00 57.62 270 SER A CA 1
ATOM 2037 C C . SER A 1 270 ? -1.719 -57.552 21.485 1.00 57.62 270 SER A C 1
ATOM 2039 O O . SER A 1 270 ? -2.326 -58.553 21.867 1.00 57.62 270 SER A O 1
ATOM 2041 N N . ALA A 1 271 ? -0.401 -57.422 21.677 1.00 71.38 271 ALA A N 1
ATOM 2042 C CA . ALA A 1 271 ? 0.471 -58.468 22.208 1.00 71.38 271 ALA A CA 1
ATOM 2043 C C . ALA A 1 271 ? 1.319 -57.972 23.404 1.00 71.38 271 ALA A C 1
ATOM 2045 O O . ALA A 1 271 ? 2.548 -57.919 23.299 1.00 71.38 271 ALA A O 1
ATOM 2046 N N . PRO A 1 272 ? 0.712 -57.660 24.570 1.00 66.25 272 PRO A N 1
ATOM 2047 C CA . PRO A 1 272 ? 1.408 -57.048 25.711 1.00 66.25 272 PRO A CA 1
ATOM 2048 C C . PRO A 1 272 ? 2.649 -57.826 26.173 1.00 66.25 272 PRO A C 1
ATOM 2050 O O . PRO A 1 272 ? 3.691 -57.228 26.426 1.00 66.25 272 PRO A O 1
ATOM 2053 N N . GLY A 1 273 ? 2.602 -59.163 26.175 1.00 67.62 273 GLY A N 1
ATOM 2054 C CA . GLY A 1 273 ? 3.767 -59.993 26.507 1.00 67.62 273 GLY A CA 1
ATOM 2055 C C . GLY A 1 273 ? 4.953 -59.856 25.537 1.00 67.62 273 GLY A C 1
ATOM 2056 O O . GLY A 1 273 ? 6.089 -60.057 25.950 1.00 67.62 273 GLY A O 1
ATOM 2057 N N . LYS A 1 274 ? 4.742 -59.476 24.267 1.00 76.38 274 LYS A N 1
ATOM 2058 C CA . LYS A 1 274 ? 5.853 -59.154 23.349 1.00 76.38 274 LYS A CA 1
ATOM 2059 C C . LYS A 1 274 ? 6.471 -57.793 23.671 1.00 76.38 274 LYS A C 1
ATOM 2061 O O . LYS A 1 274 ? 7.688 -57.667 23.619 1.00 76.38 274 LYS A O 1
ATOM 2066 N N . ARG A 1 275 ? 5.651 -56.802 24.039 1.00 78.75 275 ARG A N 1
ATOM 2067 C CA . ARG A 1 275 ? 6.116 -55.453 24.406 1.00 78.75 275 ARG A CA 1
ATOM 2068 C C . ARG A 1 275 ? 6.928 -55.466 25.700 1.00 78.75 275 ARG A C 1
ATOM 2070 O O . ARG A 1 275 ? 8.049 -54.974 25.700 1.00 78.75 275 ARG A O 1
ATOM 2077 N N . ARG A 1 276 ? 6.434 -56.145 26.746 1.00 74.81 276 ARG A N 1
ATOM 2078 C CA . ARG A 1 276 ? 7.194 -56.393 27.989 1.00 74.81 276 ARG A CA 1
ATOM 2079 C C . ARG A 1 276 ? 8.533 -57.086 27.716 1.00 74.81 276 ARG A C 1
ATOM 2081 O O . ARG A 1 276 ? 9.550 -56.700 28.279 1.00 74.81 276 ARG A O 1
ATOM 2088 N N . LEU A 1 277 ? 8.546 -58.087 26.829 1.00 78.00 277 LEU A N 1
ATOM 2089 C CA . LEU A 1 277 ? 9.771 -58.797 26.446 1.00 78.00 277 LEU A CA 1
ATOM 2090 C C . LEU A 1 277 ? 10.788 -57.890 25.739 1.00 78.00 277 LEU A C 1
ATOM 2092 O O . LEU A 1 277 ? 11.979 -58.014 26.009 1.00 78.00 277 LEU A O 1
ATOM 2096 N N . LEU A 1 278 ? 10.325 -56.991 24.865 1.00 78.62 278 LEU A N 1
ATOM 2097 C CA . LEU A 1 278 ? 11.174 -56.032 24.159 1.00 78.62 278 LEU A CA 1
ATOM 2098 C C . LEU A 1 278 ? 11.742 -54.973 25.126 1.00 78.62 278 LEU A C 1
ATOM 2100 O O . LEU A 1 278 ? 12.950 -54.762 25.149 1.00 78.62 278 LEU A O 1
ATOM 2104 N N . ALA A 1 279 ? 10.905 -54.405 26.000 1.00 75.00 279 ALA A N 1
ATOM 2105 C CA . ALA A 1 279 ? 11.303 -53.417 27.012 1.00 75.00 279 ALA A CA 1
ATOM 2106 C C . ALA A 1 279 ? 12.199 -53.981 28.143 1.00 75.00 279 ALA A C 1
ATOM 2108 O O . ALA A 1 279 ? 12.900 -53.231 28.820 1.00 75.00 279 ALA A O 1
ATOM 2109 N N . ALA A 1 280 ? 12.205 -55.302 28.360 1.00 74.00 280 ALA A N 1
ATOM 2110 C CA . ALA A 1 280 ? 13.085 -55.970 29.328 1.00 74.00 280 ALA A CA 1
ATOM 2111 C C . ALA A 1 280 ? 14.494 -56.293 28.786 1.00 74.00 280 ALA A C 1
ATOM 2113 O O . ALA A 1 280 ? 15.314 -56.883 29.508 1.00 74.00 280 ALA A O 1
ATOM 2114 N N . LEU A 1 281 ? 14.770 -55.938 27.527 1.00 75.75 281 LEU A N 1
ATOM 2115 C CA . LEU A 1 281 ? 16.101 -55.904 26.924 1.00 75.75 281 LEU A CA 1
ATOM 2116 C C . LEU A 1 281 ? 16.674 -54.481 27.014 1.00 75.75 281 LEU A C 1
ATOM 2118 O O . LEU A 1 281 ? 15.945 -53.503 27.150 1.00 75.75 281 LEU A O 1
ATOM 2122 N N . ARG A 1 282 ? 18.001 -54.362 26.957 1.00 66.00 282 ARG A N 1
ATOM 2123 C CA . ARG A 1 282 ? 18.723 -53.083 26.942 1.00 66.00 282 ARG A CA 1
ATOM 2124 C C . ARG A 1 282 ? 19.821 -53.152 25.893 1.00 66.00 282 ARG A C 1
ATOM 2126 O O . ARG A 1 282 ? 20.451 -54.206 25.790 1.00 66.00 282 ARG A O 1
ATOM 2133 N N . ALA A 1 283 ? 20.062 -52.040 25.199 1.00 57.88 283 ALA A N 1
ATOM 2134 C CA . ALA A 1 283 ? 21.052 -51.887 24.128 1.00 57.88 283 ALA A CA 1
ATOM 2135 C C . ALA A 1 283 ? 22.360 -52.651 24.412 1.00 57.88 283 ALA A C 1
ATOM 2137 O O . ALA A 1 283 ? 22.660 -53.679 23.803 1.00 57.88 283 ALA A O 1
ATOM 2138 N N . ASP A 1 284 ? 23.071 -52.234 25.463 1.00 57.06 284 ASP A N 1
ATOM 2139 C CA . ASP A 1 284 ? 24.433 -52.697 25.754 1.00 57.06 284 ASP A CA 1
ATOM 2140 C C . ASP A 1 284 ? 24.523 -54.110 26.366 1.00 57.06 284 ASP A C 1
ATOM 2142 O O . ASP A 1 284 ? 25.621 -54.634 26.572 1.00 57.06 284 ASP A O 1
ATOM 2146 N N . THR A 1 285 ? 23.398 -54.719 26.766 1.00 61.50 285 THR A N 1
ATOM 2147 C CA . THR A 1 285 ? 23.396 -55.887 27.672 1.00 61.50 285 THR A CA 1
ATOM 2148 C C . THR A 1 285 ? 22.417 -56.978 27.248 1.00 61.50 285 THR A C 1
ATOM 2150 O O . THR A 1 285 ? 21.329 -57.147 27.801 1.00 61.50 285 THR A O 1
ATOM 2153 N N . GLY A 1 286 ? 22.859 -57.789 26.285 1.00 66.44 286 GLY A N 1
ATOM 2154 C CA . GLY A 1 286 ? 22.105 -58.946 25.811 1.00 66.44 286 GLY A CA 1
ATOM 2155 C C . GLY A 1 286 ? 21.805 -59.980 26.903 1.00 66.44 286 GLY A C 1
ATOM 2156 O O . GLY A 1 286 ? 22.672 -60.338 27.705 1.00 66.44 286 GLY A O 1
ATOM 2157 N N . ARG A 1 287 ? 20.572 -60.498 26.919 1.00 78.56 287 ARG A N 1
ATOM 2158 C CA . ARG A 1 287 ? 20.081 -61.458 27.923 1.00 78.56 287 ARG A CA 1
ATOM 2159 C C . ARG A 1 287 ? 20.008 -62.870 27.348 1.00 78.56 287 ARG A C 1
ATOM 2161 O O . ARG A 1 287 ? 19.577 -63.071 26.215 1.00 78.56 287 ARG A O 1
ATOM 2168 N N . THR A 1 288 ? 20.409 -63.873 28.128 1.00 78.88 288 THR A N 1
ATOM 2169 C CA . THR A 1 288 ? 20.246 -65.279 27.727 1.00 78.88 288 THR A CA 1
ATOM 2170 C C . THR A 1 288 ? 18.782 -65.706 27.822 1.00 78.88 288 THR A C 1
ATOM 2172 O O . THR A 1 288 ? 18.015 -65.184 28.634 1.00 78.88 288 THR A O 1
ATOM 2175 N N . TYR A 1 289 ? 18.402 -66.720 27.043 1.00 72.62 289 TYR A N 1
ATOM 2176 C CA . TYR A 1 289 ? 17.072 -67.338 27.129 1.00 72.62 289 TYR A CA 1
ATOM 2177 C C . TYR A 1 289 ? 16.698 -67.779 28.554 1.00 72.62 289 TYR A C 1
ATOM 2179 O O . TYR A 1 289 ? 15.560 -67.574 28.975 1.00 72.62 289 TYR A O 1
ATOM 2187 N N . ALA A 1 290 ? 17.644 -68.341 29.316 1.00 71.19 290 ALA A N 1
ATOM 2188 C CA . ALA A 1 290 ? 17.420 -68.715 30.714 1.00 71.19 290 ALA A CA 1
ATOM 2189 C C . ALA A 1 290 ? 17.086 -67.482 31.569 1.00 71.19 290 ALA A C 1
ATOM 2191 O O . ALA A 1 290 ? 16.039 -67.447 32.209 1.00 71.19 290 ALA A O 1
ATOM 2192 N N . ASN A 1 291 ? 17.892 -66.420 31.471 1.00 75.38 291 ASN A N 1
ATOM 2193 C CA . ASN A 1 291 ? 17.702 -65.186 32.236 1.00 75.38 291 ASN A CA 1
ATOM 2194 C C . ASN A 1 291 ? 16.406 -64.432 31.879 1.00 75.38 291 ASN A C 1
ATOM 2196 O O . ASN A 1 291 ? 15.991 -63.575 32.652 1.00 75.38 291 ASN A O 1
ATOM 2200 N N . LEU A 1 292 ? 15.789 -64.701 30.723 1.00 77.38 292 LEU A N 1
ATOM 2201 C CA . LEU A 1 292 ? 14.448 -64.213 30.360 1.00 77.38 292 LEU A CA 1
ATOM 2202 C C . LEU A 1 292 ? 13.338 -65.147 30.883 1.00 77.38 292 LEU A C 1
ATOM 2204 O O . LEU A 1 292 ? 12.276 -64.690 31.282 1.00 77.38 292 LEU A O 1
ATOM 2208 N N . THR A 1 293 ? 13.592 -66.456 30.927 1.00 71.44 293 THR A N 1
ATOM 2209 C CA . THR A 1 293 ? 12.646 -67.502 31.376 1.00 71.44 293 THR A CA 1
ATOM 2210 C C . THR A 1 293 ? 12.500 -67.576 32.907 1.00 71.44 293 THR A C 1
ATOM 2212 O O . THR A 1 293 ? 11.580 -68.213 33.436 1.00 71.44 293 THR A O 1
ATOM 2215 N N . GLU A 1 294 ? 13.408 -66.924 33.632 1.00 70.38 294 GLU A N 1
ATOM 2216 C CA . GLU A 1 294 ? 13.432 -66.840 35.097 1.00 70.38 294 GLU A CA 1
ATOM 2217 C C . GLU A 1 294 ? 13.166 -65.423 35.634 1.00 70.38 294 GLU A C 1
ATOM 2219 O O . GLU A 1 294 ? 13.197 -65.227 36.846 1.00 70.38 294 GLU A O 1
ATOM 2224 N N . ASP A 1 295 ? 12.861 -64.452 34.765 1.00 74.06 295 ASP A N 1
ATOM 2225 C CA . ASP A 1 295 ? 12.515 -63.086 35.172 1.00 74.06 295 ASP A CA 1
ATOM 2226 C C . ASP A 1 295 ? 11.060 -63.013 35.689 1.00 74.06 295 ASP A C 1
ATOM 2228 O O . ASP A 1 295 ? 10.126 -63.218 34.906 1.00 74.06 295 ASP A O 1
ATOM 2232 N N . PRO A 1 296 ? 10.825 -62.716 36.983 1.00 59.88 296 PRO A N 1
ATOM 2233 C CA . PRO A 1 296 ? 9.474 -62.614 37.528 1.00 59.88 296 PRO A CA 1
ATOM 2234 C C . PRO A 1 296 ? 8.736 -61.342 37.081 1.00 59.88 296 PRO A C 1
ATOM 2236 O O . PRO A 1 296 ? 7.519 -61.282 37.232 1.00 59.88 296 PRO A O 1
ATOM 2239 N N . GLY A 1 297 ? 9.436 -60.333 36.547 1.00 61.25 297 GLY A N 1
ATOM 2240 C CA . GLY A 1 297 ? 8.848 -59.069 36.097 1.00 61.25 297 GLY A CA 1
ATOM 2241 C C . GLY A 1 297 ? 8.231 -59.121 34.697 1.00 61.25 297 GLY A C 1
ATOM 2242 O O . GLY A 1 297 ? 7.478 -58.221 34.336 1.00 61.25 297 GLY A O 1
ATOM 2243 N N . LEU A 1 298 ? 8.516 -60.162 33.905 1.00 69.19 298 LEU A N 1
ATOM 2244 C CA . LEU A 1 298 ? 7.993 -60.279 32.539 1.00 69.19 298 LEU A CA 1
ATOM 2245 C C . LEU A 1 298 ? 6.525 -60.721 32.474 1.00 69.19 298 LEU A C 1
ATOM 2247 O O . LEU A 1 298 ? 5.800 -60.272 31.584 1.00 69.19 298 LEU A O 1
ATOM 2251 N N . ASP A 1 299 ? 6.094 -61.597 33.390 1.00 66.00 299 ASP A N 1
ATOM 2252 C CA . ASP A 1 299 ? 4.750 -62.199 33.392 1.00 66.00 299 ASP A CA 1
ATOM 2253 C C . ASP A 1 299 ? 4.388 -62.814 32.014 1.00 66.00 299 ASP A C 1
ATOM 2255 O O . ASP A 1 299 ? 3.431 -62.440 31.335 1.00 66.00 299 ASP A O 1
ATOM 2259 N N . ILE A 1 300 ? 5.239 -63.747 31.561 1.00 73.31 300 ILE A N 1
ATOM 2260 C CA . ILE A 1 300 ? 5.076 -64.528 30.324 1.00 73.31 300 ILE A CA 1
ATOM 2261 C C . ILE A 1 300 ? 5.312 -66.005 30.650 1.00 73.31 300 ILE A C 1
ATOM 2263 O O . ILE A 1 300 ? 6.294 -66.362 31.302 1.00 73.31 300 ILE A O 1
ATOM 2267 N N . GLU A 1 301 ? 4.451 -66.893 30.151 1.00 71.50 301 GLU A N 1
ATOM 2268 C CA . GLU A 1 301 ? 4.659 -68.335 30.291 1.00 71.50 301 GLU A CA 1
ATOM 2269 C C . GLU A 1 301 ? 5.977 -68.779 29.627 1.00 71.50 301 GLU A C 1
ATOM 2271 O O . GLU A 1 301 ? 6.246 -68.465 28.464 1.00 71.50 301 GLU A O 1
ATOM 2276 N N . ARG A 1 302 ? 6.767 -69.591 30.343 1.00 71.38 302 ARG A N 1
ATOM 2277 C CA . ARG A 1 302 ? 8.098 -70.068 29.923 1.00 71.38 302 ARG A CA 1
ATOM 2278 C C . ARG A 1 302 ? 8.147 -70.653 28.504 1.00 71.38 302 ARG A C 1
ATOM 2280 O O . ARG A 1 302 ? 9.107 -70.410 27.781 1.00 71.38 302 ARG A O 1
ATOM 2287 N N . GLY A 1 303 ? 7.113 -71.387 28.082 1.00 60.56 303 GLY A N 1
ATOM 2288 C CA . GLY A 1 303 ? 7.027 -71.961 26.730 1.00 60.56 303 GLY A CA 1
ATOM 2289 C C . GLY A 1 303 ? 6.764 -70.939 25.612 1.00 60.56 303 GLY A C 1
ATOM 2290 O O . GLY A 1 303 ? 7.039 -71.217 24.447 1.00 60.56 303 GLY A O 1
ATOM 2291 N N . THR A 1 304 ? 6.260 -69.749 25.947 1.00 66.94 304 THR A N 1
ATOM 2292 C CA . THR A 1 304 ? 5.875 -68.709 24.982 1.00 66.94 304 THR A CA 1
ATOM 2293 C C . THR A 1 304 ? 7.020 -67.742 24.653 1.00 66.94 304 THR A C 1
ATOM 2295 O O . THR A 1 304 ? 7.080 -67.249 23.525 1.00 66.94 304 THR A O 1
ATOM 2298 N N . ILE A 1 305 ? 7.963 -67.520 25.578 1.00 75.75 305 ILE A N 1
ATOM 2299 C CA . ILE A 1 305 ? 9.065 -66.547 25.433 1.00 75.75 305 ILE A CA 1
ATOM 2300 C C . ILE A 1 305 ? 9.863 -66.769 24.139 1.00 75.75 305 ILE A C 1
ATOM 2302 O O . ILE A 1 305 ? 10.046 -65.832 23.365 1.00 75.75 305 ILE A O 1
ATOM 2306 N N . GLY A 1 306 ? 10.266 -68.008 23.835 1.00 66.69 306 GLY A N 1
ATOM 2307 C CA . GLY A 1 306 ? 11.056 -68.301 22.629 1.00 66.69 306 GLY A CA 1
ATOM 2308 C C . GLY A 1 306 ? 10.338 -67.997 21.310 1.00 66.69 306 GLY A C 1
ATOM 2309 O O . GLY A 1 306 ? 10.958 -67.527 20.359 1.00 66.69 306 GLY A O 1
ATOM 2310 N N . ARG A 1 307 ? 9.012 -68.182 21.264 1.00 75.44 307 ARG A N 1
ATOM 2311 C CA . ARG A 1 307 ? 8.190 -67.791 20.108 1.00 75.44 307 ARG A CA 1
ATOM 2312 C C . ARG A 1 307 ? 8.148 -66.270 19.943 1.00 75.44 307 ARG A C 1
ATOM 2314 O O . ARG A 1 307 ? 8.108 -65.792 18.818 1.00 75.44 307 ARG A O 1
ATOM 2321 N N . TYR A 1 308 ? 8.152 -65.517 21.042 1.00 79.12 308 TYR A N 1
ATOM 2322 C CA . TYR A 1 308 ? 8.133 -64.054 21.005 1.00 79.12 308 TYR A CA 1
ATOM 2323 C C . TYR A 1 308 ? 9.496 -63.460 20.631 1.00 79.12 308 TYR A C 1
ATOM 2325 O O . TYR A 1 308 ? 9.529 -62.540 19.822 1.00 79.12 308 TYR A O 1
ATOM 2333 N N . VAL A 1 309 ? 10.612 -64.022 21.115 1.00 77.38 309 VAL A N 1
ATOM 2334 C CA . VAL A 1 309 ? 11.959 -63.603 20.680 1.00 77.38 309 VAL A CA 1
ATOM 2335 C C . VAL A 1 309 ? 12.139 -63.791 19.167 1.00 77.38 309 VAL A C 1
ATOM 2337 O O . VAL A 1 309 ? 12.616 -62.882 18.498 1.00 77.38 309 VAL A O 1
ATOM 2340 N N . LEU A 1 310 ? 11.738 -64.941 18.609 1.00 72.31 310 LEU A N 1
ATOM 2341 C CA . LEU A 1 310 ? 11.872 -65.212 17.168 1.00 72.31 310 LEU A CA 1
ATOM 2342 C C . LEU A 1 310 ? 10.976 -64.310 16.297 1.00 72.31 310 LEU A C 1
ATOM 2344 O O . LEU A 1 310 ? 11.366 -63.944 15.192 1.00 72.31 310 LEU A O 1
ATOM 2348 N N . ASP A 1 311 ? 9.797 -63.923 16.792 1.00 71.94 311 ASP A N 1
ATOM 2349 C CA . ASP A 1 311 ? 8.909 -62.962 16.121 1.00 71.94 311 ASP A CA 1
ATOM 2350 C C . ASP A 1 311 ? 9.538 -61.558 16.077 1.00 71.94 311 ASP A C 1
ATOM 2352 O O . ASP A 1 311 ? 9.578 -60.935 15.019 1.00 71.94 311 ASP A O 1
ATOM 2356 N N . LEU A 1 312 ? 10.118 -61.101 17.192 1.00 77.19 312 LEU A N 1
ATOM 2357 C CA . LEU A 1 312 ? 10.848 -59.830 17.263 1.00 77.19 312 LEU A CA 1
ATOM 2358 C C . LEU A 1 312 ? 12.129 -59.844 16.402 1.00 77.19 312 LEU A C 1
ATOM 2360 O O . LEU A 1 312 ? 12.445 -58.835 15.774 1.00 77.19 312 LEU A O 1
ATOM 2364 N N . GLU A 1 313 ? 12.833 -60.980 16.305 1.00 76.62 313 GLU A N 1
ATOM 2365 C CA . GLU A 1 313 ? 13.997 -61.138 15.414 1.00 76.62 313 GLU A CA 1
ATOM 2366 C C . GLU A 1 313 ? 13.570 -61.048 13.941 1.00 76.62 313 GLU A C 1
ATOM 2368 O O . GLU A 1 313 ? 14.207 -60.357 13.150 1.00 76.62 313 GLU A O 1
ATOM 2373 N N . SER A 1 314 ? 12.436 -61.658 13.575 1.00 69.31 314 SER A N 1
ATOM 2374 C CA . SER A 1 314 ? 11.888 -61.573 12.211 1.00 69.31 314 SER A CA 1
ATOM 2375 C C . SER A 1 314 ? 11.424 -60.167 11.801 1.00 69.31 314 SER A C 1
ATOM 2377 O O . SER A 1 314 ? 11.315 -59.887 10.611 1.00 69.31 314 SER A O 1
ATOM 2379 N N . ARG A 1 315 ? 11.193 -59.279 12.780 1.00 73.75 315 ARG A N 1
ATOM 2380 C CA . ARG A 1 315 ? 10.884 -57.848 12.602 1.00 73.75 315 ARG A CA 1
ATOM 2381 C C . ARG A 1 315 ? 12.130 -56.954 12.589 1.00 73.75 315 ARG A C 1
ATOM 2383 O O . ARG A 1 315 ? 11.997 -55.744 12.472 1.00 73.75 315 ARG A O 1
ATOM 2390 N N . GLY A 1 316 ? 13.324 -57.522 12.771 1.00 72.75 316 GLY A N 1
ATOM 2391 C CA . GLY A 1 316 ? 14.572 -56.765 12.877 1.00 72.75 316 GLY A CA 1
ATOM 2392 C C . GLY A 1 316 ? 14.748 -55.981 14.184 1.00 72.75 316 GLY A C 1
ATOM 2393 O O . GLY A 1 316 ? 15.692 -55.205 14.270 1.00 72.75 316 GLY A O 1
ATOM 2394 N N . LEU A 1 317 ? 13.890 -56.183 15.196 1.00 76.81 317 LEU A N 1
ATOM 2395 C CA . LEU A 1 317 ? 13.914 -55.467 16.487 1.00 76.81 317 LEU A CA 1
ATOM 2396 C C . LEU A 1 317 ? 14.911 -56.070 17.498 1.00 76.81 317 LEU A C 1
ATOM 2398 O O . LEU A 1 317 ? 15.317 -55.408 18.449 1.00 76.81 317 LEU A O 1
ATOM 2402 N N . VAL A 1 318 ? 15.291 -57.340 17.325 1.00 80.06 318 VAL A N 1
ATOM 2403 C CA . VAL A 1 318 ? 16.303 -58.028 18.148 1.00 80.06 318 VAL A CA 1
ATOM 2404 C C . VAL A 1 318 ? 17.201 -58.905 17.280 1.00 80.06 318 VAL A C 1
ATOM 2406 O O . VAL A 1 318 ? 16.800 -59.337 16.202 1.00 80.06 318 VAL A O 1
ATOM 2409 N N . ALA A 1 319 ? 18.391 -59.229 17.780 1.00 78.00 319 ALA A N 1
ATOM 2410 C CA . ALA A 1 319 ? 19.294 -60.212 17.187 1.00 78.00 319 ALA A CA 1
ATOM 2411 C C . ALA A 1 319 ? 19.642 -61.308 18.208 1.00 78.00 319 ALA A C 1
ATOM 2413 O O . ALA A 1 319 ? 19.779 -61.030 19.401 1.00 78.00 319 ALA A O 1
ATOM 2414 N N . ILE A 1 320 ? 19.802 -62.561 17.756 1.00 79.62 320 ILE A N 1
ATOM 2415 C CA . ILE A 1 320 ? 20.183 -63.682 18.632 1.00 79.62 320 ILE A CA 1
ATOM 2416 C C . ILE A 1 320 ? 21.578 -64.219 18.274 1.00 79.62 320 ILE A C 1
ATOM 2418 O O . ILE A 1 320 ? 21.756 -64.881 17.242 1.00 79.62 320 ILE A O 1
ATOM 2422 N N . ASP A 1 321 ? 22.553 -64.031 19.172 1.00 78.25 321 ASP A N 1
ATOM 2423 C CA . ASP A 1 321 ? 23.838 -64.738 19.116 1.00 78.25 321 ASP A CA 1
ATOM 2424 C C . ASP A 1 321 ? 23.629 -66.214 19.489 1.00 78.25 321 ASP A C 1
ATOM 2426 O O . ASP A 1 321 ? 23.294 -66.564 20.625 1.00 78.25 321 ASP A O 1
ATOM 2430 N N . ARG A 1 322 ? 23.833 -67.074 18.487 1.00 77.56 322 ARG A N 1
ATOM 2431 C CA . ARG A 1 322 ? 23.720 -68.540 18.539 1.00 77.56 322 ARG A CA 1
ATOM 2432 C C . ARG A 1 322 ? 25.088 -69.241 18.558 1.00 77.56 322 ARG A C 1
ATOM 2434 O O . ARG A 1 322 ? 25.153 -70.455 18.395 1.00 77.56 322 ARG A O 1
ATOM 2441 N N . ARG A 1 323 ? 26.199 -68.497 18.672 1.00 62.25 323 ARG A N 1
ATOM 2442 C CA . ARG A 1 323 ? 27.577 -69.030 18.577 1.00 62.25 323 ARG A CA 1
ATOM 2443 C C . ARG A 1 323 ? 28.182 -69.425 19.930 1.00 62.25 323 ARG A C 1
ATOM 2445 O O . ARG A 1 323 ? 29.317 -69.894 19.973 1.00 62.25 323 ARG A O 1
ATOM 2452 N N . ARG A 1 324 ? 27.444 -69.226 21.024 1.00 59.97 324 ARG A N 1
ATOM 2453 C CA . ARG A 1 324 ? 27.827 -69.559 22.407 1.00 59.97 324 ARG A CA 1
ATOM 2454 C C . ARG A 1 324 ? 26.986 -70.732 22.912 1.00 59.97 324 ARG A C 1
ATOM 2456 O O . ARG A 1 324 ? 25.946 -71.033 22.339 1.00 59.97 324 ARG A O 1
ATOM 2463 N N . GLU A 1 325 ? 27.384 -71.343 24.028 1.00 59.75 325 GLU A N 1
ATOM 2464 C CA . GLU A 1 325 ? 26.639 -72.459 24.650 1.00 59.75 325 GLU A CA 1
ATOM 2465 C C . GLU A 1 325 ? 25.199 -72.096 25.071 1.00 59.75 325 GLU A C 1
ATOM 2467 O O . GLU A 1 325 ? 24.381 -72.985 25.289 1.00 59.75 325 GLU A O 1
ATOM 2472 N N . HIS A 1 326 ? 24.874 -70.801 25.165 1.00 65.31 326 HIS A N 1
ATOM 2473 C CA . HIS A 1 326 ? 23.545 -70.296 25.502 1.00 65.31 326 HIS A CA 1
ATOM 2474 C C . HIS A 1 326 ? 23.131 -69.183 24.525 1.00 65.31 326 HIS A C 1
ATOM 2476 O O . HIS A 1 326 ? 23.841 -68.184 24.383 1.00 65.31 326 HIS A O 1
ATOM 2482 N N . ASN A 1 327 ? 21.959 -69.330 23.895 1.00 75.44 327 ASN A N 1
ATOM 2483 C CA . ASN A 1 327 ? 21.385 -68.312 23.008 1.00 75.44 327 ASN A CA 1
ATOM 2484 C C . ASN A 1 327 ? 21.175 -66.994 23.769 1.00 75.44 327 ASN A C 1
ATOM 2486 O O . ASN A 1 327 ? 20.496 -66.974 24.803 1.00 75.44 327 ASN A O 1
ATOM 2490 N N . THR A 1 328 ? 21.739 -65.907 23.240 1.00 78.50 328 THR A N 1
ATOM 2491 C CA . THR A 1 328 ? 21.719 -64.569 23.852 1.00 78.50 328 THR A CA 1
ATOM 2492 C C . THR A 1 328 ? 21.042 -63.574 22.917 1.00 78.50 328 THR A C 1
ATOM 2494 O O . THR A 1 328 ? 21.358 -63.554 21.733 1.00 78.50 328 THR A O 1
ATOM 2497 N N . VAL A 1 329 ? 20.116 -62.773 23.442 1.00 79.50 329 VAL A N 1
ATOM 2498 C CA . VAL A 1 329 ? 19.274 -61.827 22.695 1.00 79.50 329 VAL A CA 1
ATOM 2499 C C . VAL A 1 329 ? 19.709 -60.396 23.005 1.00 79.50 329 VAL A C 1
ATOM 2501 O O . VAL A 1 329 ? 19.753 -60.028 24.178 1.00 79.50 329 VAL A O 1
ATOM 2504 N N . THR A 1 330 ? 20.002 -59.597 21.982 1.00 79.75 330 THR A N 1
ATOM 2505 C CA . THR A 1 330 ? 20.244 -58.142 22.066 1.00 79.75 330 THR A CA 1
ATOM 2506 C C . THR A 1 330 ? 19.177 -57.388 21.278 1.00 79.75 330 THR A C 1
ATOM 2508 O O . THR A 1 330 ? 18.528 -57.978 20.414 1.00 79.75 330 THR A O 1
ATOM 2511 N N . LEU A 1 331 ? 19.020 -56.088 21.531 1.00 78.44 331 LEU A N 1
ATOM 2512 C CA . LEU A 1 331 ? 18.331 -55.206 20.587 1.00 78.44 331 LEU A CA 1
ATOM 2513 C C . LEU A 1 331 ? 19.182 -55.024 19.308 1.00 78.44 331 LEU A C 1
ATOM 2515 O O . LEU A 1 331 ? 20.303 -55.537 19.197 1.00 78.44 331 LEU A O 1
ATOM 2519 N N . THR A 1 332 ? 18.604 -54.339 18.330 1.00 78.44 332 THR A N 1
ATOM 2520 C CA . THR A 1 332 ? 19.269 -53.744 17.159 1.00 78.44 332 THR A CA 1
ATOM 2521 C C . THR A 1 332 ? 19.110 -52.223 17.237 1.00 78.44 332 THR A C 1
ATOM 2523 O O . THR A 1 332 ? 18.270 -51.759 17.998 1.00 78.44 332 THR A O 1
ATOM 2526 N N . GLU A 1 333 ? 19.812 -51.441 16.412 1.00 73.62 333 GLU A N 1
ATOM 2527 C CA . GLU A 1 333 ? 19.639 -49.973 16.361 1.00 73.62 333 GLU A CA 1
ATOM 2528 C C . GLU A 1 333 ? 18.157 -49.569 16.176 1.00 73.62 333 GLU A C 1
ATOM 2530 O O . GLU A 1 333 ? 17.623 -48.760 16.929 1.00 73.62 333 GLU A O 1
ATOM 2535 N N . LEU A 1 334 ? 17.443 -50.228 15.253 1.00 72.69 334 LEU A N 1
ATOM 2536 C CA . LEU A 1 334 ? 16.004 -50.026 15.031 1.00 72.69 334 LEU A CA 1
ATOM 2537 C C . LEU A 1 334 ? 15.137 -50.532 16.206 1.00 72.69 334 LEU A C 1
ATOM 2539 O O . LEU A 1 334 ? 14.084 -49.964 16.489 1.00 72.69 334 LEU A O 1
ATOM 2543 N N . GLY A 1 335 ? 15.578 -51.574 16.916 1.00 72.12 335 GLY A N 1
ATOM 2544 C CA . GLY A 1 335 ? 14.960 -52.043 18.159 1.00 72.12 335 GLY A CA 1
ATOM 2545 C C . GLY A 1 335 ? 15.183 -51.120 19.359 1.00 72.12 335 GLY A C 1
ATOM 2546 O O . GLY A 1 335 ? 14.342 -51.078 20.252 1.00 72.12 335 GLY A O 1
ATOM 2547 N N . GLU A 1 33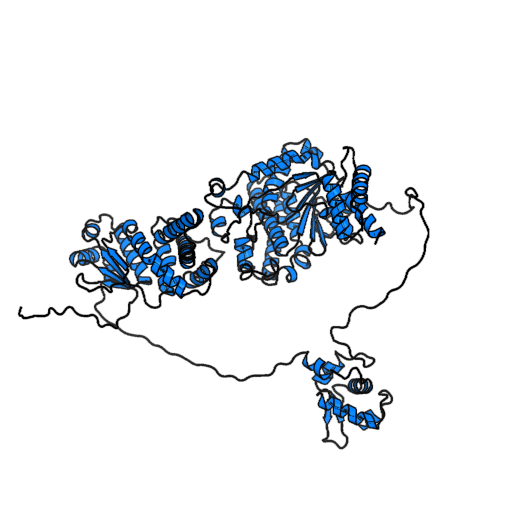6 ? 16.284 -50.371 19.381 1.00 74.25 336 GLU A N 1
ATOM 2548 C CA . GLU A 1 336 ? 16.610 -49.399 20.424 1.00 74.25 336 GLU A CA 1
ATOM 2549 C C . GLU A 1 336 ? 15.737 -48.154 20.283 1.00 74.25 336 GLU A C 1
ATOM 2551 O O . GLU A 1 336 ? 15.028 -47.829 21.235 1.00 74.25 336 GLU A O 1
ATOM 2556 N N . THR A 1 337 ? 15.661 -47.554 19.086 1.00 69.44 337 THR A N 1
ATOM 2557 C CA . THR A 1 337 ? 14.722 -46.454 18.787 1.00 69.44 337 THR A CA 1
ATOM 2558 C C . THR A 1 337 ? 13.273 -46.850 19.102 1.00 69.44 337 THR A C 1
ATOM 2560 O O . THR A 1 337 ? 12.538 -46.108 19.752 1.00 69.44 337 THR A O 1
ATOM 2563 N N . ALA A 1 338 ? 12.873 -48.072 18.731 1.00 70.06 338 ALA A N 1
ATOM 2564 C CA . ALA A 1 338 ? 11.546 -48.614 19.021 1.00 70.06 338 ALA A CA 1
ATOM 2565 C C . ALA A 1 338 ? 11.238 -48.782 20.527 1.00 70.06 338 ALA A C 1
ATOM 2567 O O . ALA A 1 338 ? 10.066 -48.797 20.909 1.00 70.06 338 ALA A O 1
ATOM 2568 N N . VAL A 1 339 ? 12.259 -48.909 21.385 1.00 74.75 339 VAL A N 1
ATOM 2569 C CA . VAL A 1 339 ? 12.110 -48.960 22.851 1.00 74.75 339 VAL A CA 1
ATOM 2570 C C . VAL A 1 339 ? 12.191 -47.572 23.485 1.00 74.75 339 VAL A C 1
ATOM 2572 O O . VAL A 1 339 ? 11.473 -47.327 24.451 1.00 74.75 339 VAL A O 1
ATOM 2575 N N . SER A 1 340 ? 13.019 -46.660 22.967 1.00 69.00 340 SER A N 1
ATOM 2576 C CA . SER A 1 340 ? 13.197 -45.323 23.548 1.00 69.00 340 SER A CA 1
ATOM 2577 C C . SER A 1 340 ? 12.110 -44.317 23.168 1.00 69.00 340 SER A C 1
ATOM 2579 O O . SER A 1 340 ? 11.812 -43.440 23.973 1.00 69.00 340 SER A O 1
ATOM 2581 N N . GLU A 1 341 ? 11.534 -44.420 21.966 1.00 64.88 341 GLU A N 1
ATOM 2582 C CA . GLU A 1 341 ? 10.658 -43.376 21.400 1.00 64.88 341 GLU A CA 1
ATOM 2583 C C . GLU A 1 341 ? 9.194 -43.810 21.227 1.00 64.88 341 GLU A C 1
ATOM 2585 O O . GLU A 1 341 ? 8.331 -42.964 21.017 1.00 64.88 341 GLU A O 1
ATOM 2590 N N . CYS A 1 342 ? 8.893 -45.112 21.315 1.00 65.31 342 CYS A N 1
ATOM 2591 C CA . CYS A 1 342 ? 7.559 -45.656 21.010 1.00 65.31 342 CYS A CA 1
ATOM 2592 C C . CYS A 1 342 ? 6.934 -46.523 22.123 1.00 65.31 342 CYS A C 1
ATOM 2594 O O . CYS A 1 342 ? 5.800 -46.979 21.962 1.00 65.31 342 CYS A O 1
ATOM 2596 N N . LEU A 1 343 ? 7.638 -46.783 23.234 1.00 70.31 343 LEU A N 1
ATOM 2597 C CA . LEU A 1 343 ? 7.160 -47.614 24.349 1.00 70.31 343 LEU A CA 1
ATOM 2598 C C . LEU A 1 343 ? 7.106 -46.822 25.664 1.00 70.31 343 LEU A C 1
ATOM 2600 O O . LEU A 1 343 ? 8.089 -46.219 26.086 1.00 70.31 343 LEU A O 1
ATOM 2604 N N . THR A 1 344 ? 5.959 -46.866 26.345 1.00 67.62 344 THR A N 1
ATOM 2605 C CA . THR A 1 344 ? 5.773 -46.237 27.661 1.00 67.62 344 THR A CA 1
ATOM 2606 C C . THR A 1 344 ? 6.382 -47.078 28.789 1.00 67.62 344 THR A C 1
ATOM 2608 O O . THR A 1 344 ? 6.691 -48.260 28.616 1.00 67.62 344 THR A O 1
ATOM 2611 N N . ALA A 1 345 ? 6.496 -46.497 29.990 1.00 63.88 345 ALA A N 1
ATOM 2612 C CA . ALA A 1 345 ? 6.987 -47.199 31.182 1.00 63.88 345 ALA A CA 1
ATOM 2613 C C . ALA A 1 345 ? 6.178 -48.469 31.535 1.00 63.88 345 ALA A C 1
ATOM 2615 O O . ALA A 1 345 ? 6.745 -49.432 32.050 1.00 63.88 345 ALA A O 1
ATOM 2616 N N . ASP A 1 346 ? 4.883 -48.504 31.198 1.00 66.56 346 ASP A N 1
ATOM 2617 C CA . ASP A 1 346 ? 3.992 -49.660 31.385 1.00 66.56 346 ASP A CA 1
ATOM 2618 C C . ASP A 1 346 ? 4.026 -50.665 30.210 1.00 66.56 346 ASP A C 1
ATOM 2620 O O . ASP A 1 346 ? 3.261 -51.631 30.178 1.00 66.56 346 ASP A O 1
ATOM 2624 N N . CYS A 1 347 ? 4.946 -50.476 29.255 1.00 68.19 347 CYS A N 1
ATOM 2625 C CA . CYS A 1 347 ? 5.107 -51.269 28.030 1.00 68.19 347 CYS A CA 1
ATOM 2626 C C . CYS A 1 347 ? 3.916 -51.190 27.049 1.00 68.19 347 CYS A C 1
ATOM 2628 O O . CYS A 1 347 ? 3.685 -52.126 26.275 1.00 68.19 347 CYS A O 1
ATOM 2630 N N . GLU A 1 348 ? 3.172 -50.081 27.047 1.00 71.06 348 GLU A N 1
ATOM 2631 C CA . GLU A 1 348 ? 2.187 -49.766 26.005 1.00 71.06 348 GLU A CA 1
ATOM 2632 C C . GLU A 1 348 ? 2.838 -48.999 24.844 1.00 71.06 348 GLU A C 1
ATOM 2634 O O . GLU A 1 348 ? 3.880 -48.374 25.021 1.00 71.06 348 GLU A O 1
ATOM 2639 N N . LEU A 1 349 ? 2.255 -49.082 23.641 1.00 68.62 349 LEU A N 1
ATOM 2640 C CA . LEU A 1 349 ? 2.788 -48.387 22.458 1.00 68.62 349 LEU A CA 1
ATOM 2641 C C . LEU A 1 349 ? 2.157 -47.003 22.326 1.00 68.62 349 LEU A C 1
ATOM 2643 O O . LEU A 1 349 ? 0.936 -46.884 22.425 1.00 68.62 349 LEU A O 1
ATOM 2647 N N . GLN A 1 350 ? 2.980 -46.002 22.033 1.00 65.31 350 GLN A N 1
ATOM 2648 C CA . GLN A 1 350 ? 2.579 -44.612 21.828 1.00 65.31 350 GLN A CA 1
ATOM 2649 C C . GLN A 1 350 ? 3.226 -44.100 20.534 1.00 65.31 350 GLN A C 1
ATOM 2651 O O . GLN A 1 350 ? 4.409 -44.349 20.308 1.00 65.31 350 GLN A O 1
ATOM 2656 N N . HIS A 1 351 ? 2.462 -43.429 19.665 1.00 59.56 351 HIS A N 1
ATOM 2657 C CA . HIS A 1 351 ? 3.046 -42.738 18.506 1.00 59.56 351 HIS A CA 1
ATOM 2658 C C . HIS A 1 351 ? 3.847 -41.529 19.014 1.00 59.56 351 HIS A C 1
ATOM 2660 O O . HIS A 1 351 ? 3.344 -40.856 19.921 1.00 59.56 351 HIS A O 1
ATOM 2666 N N . PRO A 1 352 ? 5.012 -41.189 18.431 1.00 53.00 352 PRO A N 1
ATOM 2667 C CA . PRO A 1 352 ? 5.772 -39.993 18.812 1.00 53.00 352 PRO A CA 1
ATOM 2668 C C . PRO A 1 352 ? 4.940 -38.693 18.853 1.00 53.00 352 PRO A C 1
ATOM 2670 O O . PRO A 1 352 ? 5.167 -37.840 19.706 1.00 53.00 352 PRO A O 1
ATOM 2673 N N . ASP A 1 353 ? 3.910 -38.583 18.007 1.00 47.81 353 ASP A N 1
ATOM 2674 C CA . ASP A 1 353 ? 3.017 -37.415 17.913 1.00 47.81 353 ASP A CA 1
ATOM 2675 C C . ASP A 1 353 ? 1.829 -37.419 18.901 1.00 47.81 353 ASP A C 1
ATOM 2677 O O . ASP A 1 353 ? 1.053 -36.467 18.945 1.00 47.81 353 ASP A O 1
ATOM 2681 N N . GLN A 1 354 ? 1.638 -38.475 19.704 1.00 47.66 354 GLN A N 1
ATOM 2682 C CA . GLN A 1 354 ? 0.491 -38.609 20.619 1.00 47.66 354 GLN A CA 1
ATOM 2683 C C . GLN A 1 354 ? 0.834 -38.237 22.070 1.00 47.66 354 GLN A C 1
ATOM 2685 O O . GLN A 1 354 ? 0.593 -39.006 23.000 1.00 47.66 354 GLN A O 1
ATOM 2690 N N . THR A 1 355 ? 1.386 -37.037 22.272 1.00 37.91 355 THR A N 1
ATOM 2691 C CA . THR A 1 355 ? 1.731 -36.480 23.597 1.00 37.91 355 THR A CA 1
ATOM 2692 C C . THR A 1 355 ? 1.131 -35.084 23.840 1.00 37.91 355 THR A C 1
ATOM 2694 O O . THR A 1 355 ? 1.826 -34.139 24.205 1.00 37.91 355 THR A O 1
ATOM 2697 N N . GLN A 1 356 ? -0.195 -34.951 23.700 1.00 44.44 356 GLN A N 1
ATOM 2698 C CA . GLN A 1 356 ? -0.947 -33.770 24.152 1.00 44.44 356 GLN A CA 1
ATOM 2699 C C . GLN A 1 356 ? -2.228 -34.135 24.932 1.00 44.44 356 GLN A C 1
ATOM 2701 O O . GLN A 1 356 ? -2.939 -35.059 24.558 1.00 44.44 356 GLN A O 1
ATOM 2706 N N . LEU A 1 357 ? -2.510 -33.333 25.970 1.00 35.28 357 LEU A N 1
ATOM 2707 C CA . LEU A 1 357 ? -3.827 -32.978 26.537 1.00 35.28 357 LEU A CA 1
ATOM 2708 C C . LEU A 1 357 ? -4.848 -34.088 26.912 1.00 35.28 357 LEU A C 1
ATOM 2710 O O . LEU A 1 357 ? -5.663 -34.504 26.097 1.00 35.28 357 LEU A O 1
ATOM 2714 N N . GLU A 1 358 ? -4.971 -34.364 28.218 1.00 31.88 358 GLU A N 1
ATOM 2715 C CA . GLU A 1 358 ? -6.234 -34.733 28.901 1.00 31.88 358 GLU A CA 1
ATOM 2716 C C . GLU A 1 358 ? -6.245 -34.107 30.324 1.00 31.88 358 GLU A C 1
ATOM 2718 O O . GLU A 1 358 ? -5.192 -33.675 30.791 1.00 31.88 358 GLU A O 1
ATOM 2723 N N . HIS A 1 359 ? -7.334 -33.986 31.102 1.00 29.03 359 HIS A N 1
ATOM 2724 C CA . HIS A 1 359 ? -8.767 -34.350 30.969 1.00 29.03 359 HIS A CA 1
ATOM 2725 C C . HIS A 1 359 ? -9.635 -33.105 31.375 1.00 29.03 359 HIS A C 1
ATOM 2727 O O . HIS A 1 359 ? -9.060 -32.052 31.627 1.00 29.03 359 HIS A O 1
ATOM 2733 N N . SER A 1 360 ? -10.975 -33.043 31.526 1.00 29.20 360 SER A N 1
ATOM 2734 C CA . SER A 1 360 ? -12.138 -33.968 31.477 1.00 29.20 360 SER A CA 1
ATOM 2735 C C . SER A 1 360 ? -13.460 -33.149 31.378 1.00 29.20 360 SER A C 1
ATOM 2737 O O . SER A 1 360 ? -13.442 -31.938 31.572 1.00 29.20 360 SER A O 1
ATOM 2739 N N . LEU A 1 361 ? -14.616 -33.796 31.147 1.00 39.34 361 LEU A N 1
ATOM 2740 C CA . LEU A 1 361 ? -15.966 -33.184 31.033 1.00 39.34 361 LEU A CA 1
ATOM 2741 C C . LEU A 1 361 ? -16.879 -33.415 32.273 1.00 39.34 361 LEU A C 1
ATOM 2743 O O . LEU A 1 361 ? -16.503 -34.174 33.162 1.00 39.34 361 LEU A O 1
ATOM 2747 N N . THR A 1 362 ? -18.116 -32.863 32.229 1.00 30.52 362 THR A N 1
ATOM 2748 C CA . THR A 1 362 ? -19.352 -33.043 33.075 1.00 30.52 362 THR A CA 1
ATOM 2749 C C . THR A 1 362 ? -19.724 -31.866 34.005 1.00 30.52 362 THR A C 1
ATOM 2751 O O . THR A 1 362 ? -18.833 -31.220 34.537 1.00 30.52 362 THR A O 1
ATOM 2754 N N . ALA A 1 363 ? -21.000 -31.528 34.293 1.00 26.59 363 ALA A N 1
ATOM 2755 C CA . ALA A 1 363 ? -22.319 -31.792 33.662 1.00 26.59 363 ALA A CA 1
ATOM 2756 C C . ALA A 1 363 ? -23.389 -30.788 34.210 1.00 26.59 363 ALA A C 1
ATOM 2758 O O . ALA A 1 363 ? -23.112 -30.052 35.153 1.00 26.59 363 ALA A O 1
ATOM 2759 N N . THR A 1 364 ? -24.604 -30.740 33.639 1.00 37.78 364 THR A N 1
ATOM 2760 C CA . THR A 1 364 ? -25.671 -29.740 33.928 1.00 37.78 364 THR A CA 1
ATOM 2761 C C . THR A 1 364 ? -26.735 -30.179 34.959 1.00 37.78 364 THR A C 1
ATOM 2763 O O . THR A 1 364 ? -26.979 -31.378 35.066 1.00 37.78 364 THR A O 1
ATOM 2766 N N . THR A 1 365 ? -27.413 -29.221 35.641 1.00 30.11 365 THR A N 1
ATOM 2767 C CA . THR A 1 365 ? -28.906 -29.050 35.733 1.00 30.11 365 THR A CA 1
ATOM 2768 C C . THR A 1 365 ? -29.404 -27.973 36.740 1.00 30.11 365 THR A C 1
ATOM 2770 O O . THR A 1 365 ? -28.747 -27.687 37.735 1.00 30.11 365 THR A O 1
ATOM 2773 N N . HIS A 1 366 ? -30.643 -27.493 36.489 1.00 26.86 366 HIS A N 1
ATOM 2774 C CA . HIS A 1 366 ? -31.582 -26.620 37.249 1.00 26.86 366 HIS A CA 1
ATOM 2775 C C . HIS A 1 366 ? -31.679 -25.154 36.772 1.00 26.86 366 HIS A C 1
ATOM 2777 O O . HIS A 1 366 ? -30.681 -24.452 36.713 1.00 26.86 366 HIS A O 1
ATOM 2783 N N . GLU A 1 367 ? -32.820 -24.630 36.291 1.00 30.70 367 GLU A N 1
ATOM 2784 C CA . GLU A 1 367 ? -34.224 -24.594 36.788 1.00 30.70 367 GLU A CA 1
ATOM 2785 C C . GLU A 1 367 ? -34.522 -23.524 37.862 1.00 30.70 367 GLU A C 1
ATOM 2787 O O . GLU A 1 367 ? -34.600 -23.825 39.052 1.00 30.70 367 GLU A O 1
ATOM 2792 N N . SER A 1 368 ? -34.817 -22.288 37.433 1.00 27.41 368 SER A N 1
ATOM 2793 C CA . SER A 1 368 ? -35.843 -21.397 38.026 1.00 27.41 368 SER A CA 1
ATOM 2794 C C . SER A 1 368 ? -36.029 -20.124 37.187 1.00 27.41 368 SER A C 1
ATOM 2796 O O . SER A 1 368 ? -35.155 -19.760 36.407 1.00 27.41 368 SER A O 1
ATOM 2798 N N . ALA A 1 369 ? -37.176 -19.447 37.320 1.00 27.67 369 ALA A N 1
ATOM 2799 C CA . ALA A 1 369 ? -37.566 -18.342 36.439 1.00 27.67 369 ALA A CA 1
ATOM 2800 C C . ALA A 1 369 ? -37.493 -16.945 37.090 1.00 27.67 369 ALA A C 1
ATOM 2802 O O . ALA A 1 369 ? -38.057 -16.723 38.155 1.00 27.67 369 ALA A O 1
ATOM 2803 N N . SER A 1 370 ? -36.890 -16.005 36.351 1.00 36.69 370 SER A N 1
ATOM 2804 C CA . SER A 1 370 ? -37.110 -14.545 36.333 1.00 36.69 370 SER A CA 1
ATOM 2805 C C . SER A 1 370 ? -37.298 -13.773 37.653 1.00 36.69 370 SER A C 1
ATOM 2807 O O . SER A 1 370 ? -38.358 -13.799 38.279 1.00 36.69 370 SER A O 1
ATOM 2809 N N . THR A 1 371 ? -36.359 -12.866 37.948 1.00 28.38 371 THR A N 1
ATOM 2810 C CA . THR A 1 371 ? -36.726 -11.514 38.416 1.00 28.38 371 THR A CA 1
ATOM 2811 C C . THR A 1 371 ? -35.646 -10.492 38.053 1.00 28.38 371 THR A C 1
ATOM 2813 O O . THR A 1 371 ? -34.478 -10.678 38.387 1.00 28.38 371 THR A O 1
ATOM 2816 N N . VAL A 1 372 ? -36.022 -9.387 37.400 1.00 44.62 372 VAL A N 1
ATOM 2817 C CA . VAL A 1 372 ? -35.092 -8.279 37.114 1.00 44.62 372 VAL A CA 1
ATOM 2818 C C . VAL A 1 372 ? -34.756 -7.546 38.413 1.00 44.62 372 VAL A C 1
ATOM 2820 O O . VAL A 1 372 ? -35.656 -7.125 39.137 1.00 44.62 372 VAL A O 1
ATOM 2823 N N . SER A 1 373 ? -33.464 -7.360 38.686 1.00 26.31 373 SER A N 1
ATOM 2824 C CA . SER A 1 373 ? -32.967 -6.457 39.732 1.00 26.31 373 SER A CA 1
ATOM 2825 C C . SER A 1 373 ? -32.295 -5.239 39.090 1.00 26.31 373 SER A C 1
ATOM 2827 O O . SER A 1 373 ? -31.649 -5.401 38.054 1.00 26.31 373 SER A O 1
ATOM 2829 N N . PRO A 1 374 ? -32.390 -4.032 39.682 1.00 28.34 374 PRO A N 1
ATOM 2830 C CA . PRO A 1 374 ? -31.485 -2.941 39.328 1.00 28.34 374 PRO A CA 1
ATOM 2831 C C . PRO A 1 374 ? -30.038 -3.317 39.705 1.00 28.34 374 PRO A C 1
ATOM 2833 O O . PRO A 1 374 ? -29.848 -4.226 40.524 1.00 28.34 374 PRO A O 1
ATOM 2836 N N . PRO A 1 375 ? -29.017 -2.624 39.166 1.00 29.83 375 PRO A N 1
ATOM 2837 C CA . PRO A 1 375 ? -27.630 -2.864 39.545 1.00 29.83 375 PRO A CA 1
ATOM 2838 C C . PRO A 1 375 ? -27.456 -2.763 41.063 1.00 29.83 375 PRO A C 1
ATOM 2840 O O . PRO A 1 375 ? -27.748 -1.731 41.667 1.00 29.83 375 PRO A O 1
ATOM 2843 N N . ARG A 1 376 ? -26.986 -3.845 41.690 1.00 31.77 376 ARG A N 1
ATOM 2844 C CA . ARG A 1 376 ? -26.434 -3.764 43.042 1.00 31.77 376 ARG A CA 1
ATOM 2845 C C . ARG A 1 376 ? -25.055 -3.133 42.935 1.00 31.77 376 ARG A C 1
ATOM 2847 O O . ARG A 1 376 ? -24.224 -3.629 42.180 1.00 31.77 376 ARG A O 1
ATOM 2854 N N . GLU A 1 377 ? -24.801 -2.109 43.739 1.00 38.97 377 GLU A N 1
ATOM 2855 C CA . GLU A 1 377 ? -23.440 -1.665 44.030 1.00 38.97 377 GLU A CA 1
ATOM 2856 C C . GLU A 1 377 ? -22.687 -2.839 44.672 1.00 38.97 377 GLU A C 1
ATOM 2858 O O . GLU A 1 377 ? -22.956 -3.230 45.812 1.00 38.97 377 GLU A O 1
ATOM 2863 N N . ALA A 1 378 ? -21.793 -3.465 43.909 1.00 30.17 378 ALA A N 1
ATOM 2864 C CA . ALA A 1 378 ? -20.910 -4.493 44.427 1.00 30.17 378 ALA A CA 1
ATOM 2865 C C . ALA A 1 378 ? -19.825 -3.817 45.274 1.00 30.17 378 ALA A C 1
ATOM 2867 O O . ALA A 1 378 ? -19.114 -2.940 44.791 1.00 30.17 378 ALA A O 1
ATOM 2868 N N . SER A 1 379 ? -19.689 -4.223 46.539 1.00 38.56 379 SER A N 1
ATOM 2869 C CA . SER A 1 379 ? -18.578 -3.770 47.380 1.00 38.56 379 SER A CA 1
ATOM 2870 C C . SER A 1 379 ? -17.306 -4.514 46.969 1.00 38.56 379 SER A C 1
ATOM 2872 O O . SER A 1 379 ? -17.069 -5.653 47.368 1.00 38.56 379 SER A O 1
ATOM 2874 N N . GLY A 1 380 ? -16.546 -3.866 46.097 1.00 31.53 380 GLY A N 1
ATOM 2875 C CA . GLY A 1 380 ? -15.379 -4.350 45.367 1.00 31.53 380 GLY A CA 1
ATOM 2876 C C . GLY A 1 380 ? -15.067 -3.305 44.294 1.00 31.53 380 GLY A C 1
ATOM 2877 O O . GLY A 1 380 ? -15.953 -2.524 43.953 1.00 31.53 380 GLY A O 1
ATOM 2878 N N . ALA A 1 381 ? -13.821 -3.211 43.822 1.00 32.53 381 ALA A N 1
ATOM 2879 C CA . ALA A 1 381 ? -13.419 -2.121 42.927 1.00 32.53 381 ALA A CA 1
ATOM 2880 C C . ALA A 1 381 ? -14.369 -1.994 41.720 1.00 32.53 381 ALA A C 1
ATOM 2882 O O . ALA A 1 381 ? -14.690 -2.992 41.073 1.00 32.53 381 ALA A O 1
ATOM 2883 N N . THR A 1 382 ? -14.827 -0.769 41.437 1.00 29.47 382 THR A N 1
ATOM 2884 C CA . THR A 1 382 ? -15.646 -0.470 40.255 1.00 29.47 382 THR A CA 1
ATOM 2885 C C . THR A 1 382 ? -14.929 -0.983 39.008 1.00 29.47 382 THR A C 1
ATOM 2887 O O . THR A 1 382 ? -13.759 -0.633 38.842 1.00 29.47 382 THR A O 1
ATOM 2890 N N . PRO A 1 383 ? -15.579 -1.786 38.145 1.00 43.41 383 PRO A N 1
ATOM 2891 C CA . PRO A 1 383 ? -14.918 -2.340 36.973 1.00 43.41 383 PRO A CA 1
ATOM 2892 C C . PRO A 1 383 ? -14.442 -1.204 36.067 1.00 43.41 383 PRO A C 1
ATOM 2894 O O . PRO A 1 383 ? -15.246 -0.387 35.613 1.00 43.41 383 PRO A O 1
ATOM 2897 N N . THR A 1 384 ? -13.130 -1.149 35.843 1.00 57.69 384 THR A N 1
ATOM 2898 C CA . THR A 1 384 ? -12.478 -0.193 34.944 1.00 57.69 384 THR A CA 1
ATOM 2899 C C . THR A 1 384 ? -13.103 -0.296 33.553 1.00 57.69 384 THR A C 1
ATOM 2901 O O . THR A 1 384 ? -13.335 -1.402 33.060 1.00 57.69 384 THR A O 1
ATOM 2904 N N . THR A 1 385 ? -13.413 0.836 32.916 1.00 80.88 385 THR A N 1
ATOM 2905 C CA . THR A 1 385 ? -13.909 0.812 31.529 1.00 80.88 385 THR A CA 1
ATOM 2906 C C . THR A 1 385 ? -12.763 0.477 30.571 1.00 80.88 385 THR A C 1
ATOM 2908 O O . THR A 1 385 ? -11.601 0.660 30.926 1.00 80.88 385 THR A O 1
ATOM 2911 N N . VAL A 1 386 ? -13.065 0.009 29.354 1.00 87.00 386 VAL A N 1
ATOM 2912 C CA . VAL A 1 386 ? -12.018 -0.283 28.353 1.00 87.00 386 VAL A CA 1
ATOM 2913 C C . VAL A 1 386 ? -11.198 0.973 28.032 1.00 87.00 386 VAL A C 1
ATOM 2915 O O . VAL A 1 386 ? -9.976 0.895 27.975 1.00 87.00 386 VAL A O 1
ATOM 2918 N N . GLU A 1 387 ? -11.846 2.139 27.921 1.00 88.19 387 GLU A N 1
ATOM 2919 C CA . GLU A 1 387 ? -11.165 3.420 27.688 1.00 88.19 387 GLU A CA 1
ATOM 2920 C C . GLU A 1 387 ? -10.281 3.829 28.874 1.00 88.19 387 GLU A C 1
ATOM 2922 O O . GLU A 1 387 ? -9.141 4.237 28.669 1.00 88.19 387 GLU A O 1
ATOM 2927 N N . SER A 1 388 ? -10.762 3.663 30.111 1.00 86.94 388 SER A N 1
ATOM 2928 C CA . SER A 1 388 ? -9.982 3.978 31.317 1.00 86.94 388 SER A CA 1
ATOM 2929 C C . SER A 1 388 ? -8.808 3.006 31.508 1.00 86.94 388 SER A C 1
ATOM 2931 O O . SER A 1 388 ? -7.746 3.407 31.977 1.00 86.94 388 SER A O 1
ATOM 2933 N N . TRP A 1 389 ? -8.969 1.732 31.121 1.00 90.62 389 TRP A N 1
ATOM 2934 C CA . TRP A 1 389 ? -7.878 0.754 31.101 1.00 90.62 389 TRP A CA 1
ATOM 2935 C C . TRP A 1 389 ? -6.818 1.163 30.074 1.00 90.62 389 TRP A C 1
ATOM 2937 O O . TRP A 1 389 ? -5.675 1.373 30.471 1.00 90.62 389 TRP A O 1
ATOM 2947 N N . LEU A 1 390 ? -7.217 1.383 28.813 1.00 91.00 390 LEU A N 1
ATOM 2948 C CA . LEU A 1 390 ? -6.355 1.866 27.725 1.00 91.00 390 LEU A CA 1
ATOM 2949 C C . LEU A 1 390 ? -5.639 3.186 28.059 1.00 91.00 390 LEU A C 1
ATOM 2951 O O . LEU A 1 390 ? -4.522 3.411 27.610 1.00 91.00 390 LEU A O 1
ATOM 2955 N N . ALA A 1 391 ? -6.262 4.079 28.829 1.00 90.44 391 ALA A N 1
ATOM 2956 C CA . ALA A 1 391 ? -5.605 5.290 29.313 1.00 90.44 391 ALA A CA 1
ATOM 2957 C C . ALA A 1 391 ? -4.510 4.967 30.344 1.00 90.44 391 ALA A C 1
ATOM 2959 O O . ALA A 1 391 ? -3.357 5.359 30.160 1.00 90.44 391 ALA A O 1
ATOM 2960 N N . SER A 1 392 ? -4.872 4.208 31.386 1.00 89.44 392 SER A N 1
ATOM 2961 C CA . SER A 1 392 ? -4.019 3.897 32.547 1.00 89.44 392 SER A CA 1
ATOM 2962 C C . SER A 1 392 ? -2.884 2.897 32.297 1.00 89.44 392 SER A C 1
ATOM 2964 O O . SER A 1 392 ? -1.942 2.855 33.082 1.00 89.44 392 SER A O 1
ATOM 2966 N N . THR A 1 393 ? -2.962 2.081 31.241 1.00 89.25 393 THR A N 1
ATOM 2967 C CA . THR A 1 393 ? -1.843 1.240 30.770 1.00 89.25 393 THR A CA 1
ATOM 2968 C C . THR A 1 393 ? -1.088 1.874 29.602 1.00 89.25 393 THR A C 1
ATOM 2970 O O . THR A 1 393 ? -0.133 1.287 29.093 1.00 89.25 393 THR A O 1
ATOM 2973 N N . GLY A 1 394 ? -1.490 3.082 29.189 1.00 86.06 394 GLY A N 1
ATOM 2974 C CA . GLY A 1 394 ? -0.897 3.855 28.101 1.00 86.06 394 GLY A CA 1
ATOM 2975 C C . GLY A 1 394 ? 0.395 4.576 28.491 1.00 86.06 394 GLY A C 1
ATOM 2976 O O . GLY A 1 394 ? 0.711 5.604 27.898 1.00 86.06 394 GLY A O 1
ATOM 2977 N N . ASP A 1 395 ? 1.114 4.087 29.502 1.00 89.19 395 ASP A N 1
ATOM 2978 C CA . ASP A 1 395 ? 2.460 4.519 29.877 1.00 89.19 395 ASP A CA 1
ATOM 2979 C C . ASP A 1 395 ? 3.531 3.976 28.910 1.00 89.19 395 ASP A C 1
ATOM 2981 O O . ASP A 1 395 ? 3.310 3.004 28.187 1.00 89.19 395 ASP A O 1
ATOM 2985 N N . ALA A 1 396 ? 4.721 4.577 28.941 1.00 88.62 396 ALA A N 1
ATOM 2986 C CA . ALA A 1 396 ? 5.853 4.183 28.104 1.00 88.62 396 ALA A CA 1
ATOM 2987 C C . ALA A 1 396 ? 6.950 3.388 28.848 1.00 88.62 396 ALA A C 1
ATOM 2989 O O . ALA A 1 396 ? 8.062 3.277 28.327 1.00 88.62 396 ALA A O 1
ATOM 2990 N N . ASP A 1 397 ? 6.681 2.863 30.052 1.00 83.25 397 ASP A N 1
ATOM 2991 C CA . ASP A 1 397 ? 7.718 2.256 30.907 1.00 83.25 397 ASP A CA 1
ATOM 2992 C C . ASP A 1 397 ? 8.220 0.911 30.348 1.00 83.25 397 ASP A C 1
ATOM 2994 O O . ASP A 1 397 ? 9.402 0.584 30.474 1.00 83.25 397 ASP A O 1
ATOM 2998 N N . GLU A 1 398 ? 7.344 0.166 29.669 1.00 80.94 398 GLU A N 1
ATOM 2999 C CA . GLU A 1 398 ? 7.661 -1.110 29.002 1.00 80.94 398 GLU A CA 1
ATOM 3000 C C . GLU A 1 398 ? 7.894 -0.959 27.483 1.00 80.94 398 GLU A C 1
ATOM 3002 O O . GLU A 1 398 ? 8.333 -1.898 26.822 1.00 80.94 398 GLU A O 1
ATOM 3007 N N . GLY A 1 399 ? 7.658 0.233 26.919 1.00 88.94 399 GLY A N 1
ATOM 3008 C CA . GLY A 1 399 ? 7.837 0.533 25.495 1.00 88.94 399 GLY A CA 1
ATOM 3009 C C . GLY A 1 399 ? 6.728 1.410 24.904 1.00 88.94 399 GLY A C 1
ATOM 3010 O O . GLY A 1 399 ? 5.808 1.831 25.594 1.00 88.94 399 GLY A O 1
ATOM 3011 N N . TYR A 1 400 ? 6.816 1.698 23.600 1.00 93.25 400 TYR A N 1
ATOM 3012 C CA . TYR A 1 400 ? 5.830 2.524 22.873 1.00 93.25 400 TYR A CA 1
ATOM 3013 C C . TYR A 1 400 ? 4.795 1.717 22.074 1.00 93.25 400 TYR A C 1
ATOM 3015 O O . TYR A 1 400 ? 3.887 2.303 21.484 1.00 93.25 400 TYR A O 1
ATOM 3023 N N . VAL A 1 401 ? 4.929 0.392 22.048 1.00 95.88 401 VAL A N 1
ATOM 3024 C CA . VAL A 1 401 ? 3.926 -0.536 21.519 1.00 95.88 401 VAL A CA 1
ATOM 3025 C C . VAL A 1 401 ? 3.568 -1.498 22.641 1.00 95.88 401 VAL A C 1
ATOM 3027 O O . VAL A 1 401 ? 4.473 -2.048 23.264 1.00 95.88 401 VAL A O 1
ATOM 3030 N N . LYS A 1 402 ? 2.272 -1.676 22.895 1.00 95.00 402 LYS A N 1
ATOM 3031 C CA . LYS A 1 402 ? 1.744 -2.638 23.867 1.00 95.00 402 LYS A CA 1
ATOM 3032 C C . LYS A 1 402 ? 0.739 -3.567 23.202 1.00 95.00 402 LYS A C 1
ATOM 3034 O O . LYS A 1 402 ? 0.042 -3.176 22.267 1.00 95.00 402 LYS A O 1
ATOM 3039 N N . GLU A 1 403 ? 0.665 -4.793 23.686 1.00 93.12 403 GLU A N 1
ATOM 3040 C CA . GLU A 1 403 ? -0.342 -5.761 23.259 1.00 93.12 403 GLU A CA 1
ATOM 3041 C C . GLU A 1 403 ? -1.619 -5.609 24.095 1.00 93.12 403 GLU A C 1
ATOM 3043 O O . GLU A 1 403 ? -1.603 -5.058 25.197 1.00 93.12 403 GLU A O 1
ATOM 3048 N N . ILE A 1 404 ? -2.749 -6.075 23.564 1.00 91.50 404 ILE A N 1
ATOM 3049 C CA . ILE A 1 404 ? -3.987 -6.238 24.335 1.00 91.50 404 ILE A CA 1
ATOM 3050 C C . ILE A 1 404 ? -4.049 -7.700 24.794 1.00 91.50 404 ILE A C 1
ATOM 3052 O O . ILE A 1 404 ? -4.748 -8.515 24.202 1.00 91.50 404 ILE A O 1
ATOM 3056 N N . ASP A 1 405 ? -3.288 -8.025 25.839 1.00 83.19 405 ASP A N 1
ATOM 3057 C CA . ASP A 1 405 ? -3.044 -9.383 26.362 1.00 83.19 405 ASP A CA 1
ATOM 3058 C C . ASP A 1 405 ? -3.994 -9.799 27.511 1.00 83.19 405 ASP A C 1
ATOM 3060 O O . ASP A 1 405 ? -3.833 -10.839 28.152 1.00 83.19 405 ASP A O 1
ATOM 3064 N N . THR A 1 406 ? -5.002 -8.972 27.801 1.00 83.94 406 THR A N 1
ATOM 3065 C CA . THR A 1 406 ? -5.897 -9.155 28.956 1.00 83.94 406 THR A CA 1
ATOM 3066 C C . THR A 1 406 ? -6.845 -10.355 28.818 1.00 83.94 406 THR A C 1
ATOM 3068 O O . THR A 1 406 ? -7.135 -10.835 27.727 1.00 83.94 406 THR A O 1
ATOM 3071 N N . HIS A 1 407 ? -7.456 -10.784 29.927 1.00 76.81 407 HIS A N 1
ATOM 3072 C CA . HIS A 1 407 ? -8.458 -11.861 29.909 1.00 76.81 407 HIS A CA 1
ATOM 3073 C C . HIS A 1 407 ? -9.737 -11.526 29.103 1.00 76.81 407 HIS A C 1
ATOM 3075 O O . HIS A 1 407 ? -10.436 -12.439 28.674 1.00 76.81 407 HIS A O 1
ATOM 3081 N N . ASP A 1 408 ? -10.012 -10.237 28.857 1.00 84.38 408 ASP A N 1
ATOM 3082 C CA . ASP A 1 408 ? -11.121 -9.749 28.018 1.00 84.38 408 ASP A CA 1
ATOM 3083 C C . ASP A 1 408 ? -10.660 -9.427 26.568 1.00 84.38 408 ASP A C 1
ATOM 3085 O O . ASP A 1 408 ? -11.442 -8.874 25.792 1.00 84.38 408 ASP A O 1
ATOM 3089 N N . ALA A 1 409 ? -9.415 -9.757 26.176 1.00 88.25 409 ALA A N 1
ATOM 3090 C CA . ALA A 1 409 ? -8.756 -9.301 24.939 1.00 88.25 409 ALA A CA 1
ATOM 3091 C C . ALA A 1 409 ? -9.611 -9.414 23.668 1.00 88.25 409 ALA A C 1
ATOM 3093 O O . ALA A 1 409 ? -9.785 -8.413 22.978 1.00 88.25 409 ALA A O 1
ATOM 3094 N N . ALA A 1 410 ? -10.219 -10.575 23.400 1.00 89.50 410 ALA A N 1
ATOM 3095 C CA . ALA A 1 410 ? -11.071 -10.769 22.223 1.00 89.50 410 ALA A CA 1
ATOM 3096 C C . ALA A 1 410 ? -12.283 -9.812 22.208 1.00 89.50 410 ALA A C 1
ATOM 3098 O O . ALA A 1 410 ? -12.575 -9.187 21.191 1.00 89.50 410 ALA A O 1
ATOM 3099 N N . SER A 1 411 ? -12.927 -9.591 23.362 1.00 89.75 411 SER A N 1
ATOM 3100 C CA . SER A 1 411 ? -14.034 -8.629 23.479 1.00 89.75 411 SER A CA 1
ATOM 3101 C C . SER A 1 411 ? -13.571 -7.170 23.381 1.00 89.75 411 SER A C 1
ATOM 3103 O O . SER A 1 411 ? -14.396 -6.303 23.079 1.00 89.75 411 SER A O 1
ATOM 3105 N N . ILE A 1 412 ? -12.295 -6.878 23.657 1.00 92.19 412 ILE A N 1
ATOM 3106 C CA . ILE A 1 412 ? -11.688 -5.564 23.409 1.00 92.19 412 ILE A CA 1
ATOM 3107 C C . ILE A 1 412 ? -11.367 -5.418 21.916 1.00 92.19 412 ILE A C 1
ATOM 3109 O O . ILE A 1 412 ? -11.688 -4.382 21.347 1.00 92.19 412 ILE A O 1
ATOM 3113 N N . HIS A 1 413 ? -10.826 -6.448 21.261 1.00 94.50 413 HIS A N 1
ATOM 3114 C CA . HIS A 1 413 ? -10.566 -6.459 19.820 1.00 94.50 413 HIS A CA 1
ATOM 3115 C C . HIS A 1 413 ? -11.849 -6.182 19.026 1.00 94.50 413 HIS A C 1
ATOM 3117 O O . HIS A 1 413 ? -11.950 -5.169 18.332 1.00 94.50 413 HIS A O 1
ATOM 3123 N N . GLN A 1 414 ? -12.883 -7.000 19.249 1.00 93.56 414 GLN A N 1
ATOM 3124 C CA . GLN A 1 414 ? -14.185 -6.868 18.595 1.00 93.56 414 GLN A CA 1
ATOM 3125 C C . GLN A 1 414 ? -14.870 -5.522 18.898 1.00 93.56 414 GLN A C 1
ATOM 3127 O O . GLN A 1 414 ? -15.558 -4.995 18.024 1.00 93.56 414 GLN A O 1
ATOM 3132 N N . ARG A 1 415 ? -14.658 -4.902 20.083 1.00 93.75 415 ARG A N 1
ATOM 3133 C CA . ARG A 1 415 ? -15.156 -3.533 20.384 1.00 93.75 415 ARG A CA 1
ATOM 3134 C C . ARG A 1 415 ? -14.702 -2.533 19.317 1.00 93.75 415 ARG A C 1
ATOM 3136 O O . ARG A 1 415 ? -15.468 -1.620 19.020 1.00 93.75 415 ARG A O 1
ATOM 3143 N N . PHE A 1 416 ? -13.506 -2.706 18.749 1.00 95.44 416 PHE A N 1
ATOM 3144 C CA . PHE A 1 416 ? -12.932 -1.802 17.752 1.00 95.44 416 PHE A CA 1
ATOM 3145 C C . PHE A 1 416 ? -13.010 -2.314 16.300 1.00 95.44 416 PHE A C 1
ATOM 3147 O O . PHE A 1 416 ? -13.133 -1.465 15.417 1.00 95.44 416 PHE A O 1
ATOM 3154 N N . THR A 1 417 ? -12.971 -3.631 16.029 1.00 95.12 417 THR A N 1
ATOM 3155 C CA . THR A 1 417 ? -13.029 -4.162 14.645 1.00 95.12 417 THR A CA 1
ATOM 3156 C C . THR A 1 417 ? -14.443 -4.261 14.074 1.00 95.12 417 THR A C 1
ATOM 3158 O O . THR A 1 417 ? -14.674 -3.745 12.985 1.00 95.12 417 THR A O 1
ATOM 3161 N N . VAL A 1 418 ? -15.422 -4.796 14.816 1.00 94.06 418 VAL A N 1
ATOM 3162 C CA . VAL A 1 418 ? -16.819 -4.958 14.341 1.00 94.06 418 VAL A CA 1
ATOM 3163 C C . VAL A 1 418 ? -17.449 -3.638 13.831 1.00 94.06 418 VAL A C 1
ATOM 3165 O O . VAL A 1 418 ? -18.191 -3.649 12.854 1.00 94.06 418 VAL A O 1
ATOM 3168 N N . PRO A 1 419 ? -17.159 -2.447 14.397 1.00 92.62 419 PRO A N 1
ATOM 3169 C CA . PRO A 1 419 ? -17.653 -1.178 13.843 1.00 92.62 419 PRO A CA 1
ATOM 3170 C C . PRO A 1 419 ? -16.901 -0.630 12.614 1.00 92.62 419 PRO A C 1
ATOM 3172 O O . PRO A 1 419 ? -17.164 0.515 12.233 1.00 92.62 419 PRO A O 1
ATOM 3175 N N . ALA A 1 420 ? -15.950 -1.361 12.023 1.00 94.00 420 ALA A N 1
ATOM 3176 C CA . ALA A 1 420 ? -15.057 -0.875 10.968 1.00 94.00 420 ALA A CA 1
ATOM 3177 C C . ALA A 1 420 ? -15.456 -1.376 9.559 1.00 94.00 420 ALA A C 1
ATOM 3179 O O . ALA A 1 420 ? -14.973 -2.400 9.081 1.00 94.00 420 ALA A O 1
ATOM 3180 N N . GLU A 1 421 ? -16.294 -0.614 8.842 1.00 90.19 421 GLU A N 1
ATOM 3181 C CA . GLU A 1 421 ? -16.666 -0.925 7.448 1.00 90.19 421 GLU A CA 1
ATOM 3182 C C . GLU A 1 421 ? -15.422 -0.989 6.533 1.00 90.19 421 GLU A C 1
ATOM 3184 O O . GLU A 1 421 ? -14.722 0.010 6.330 1.00 90.19 421 GLU A O 1
ATOM 3189 N N . ARG A 1 422 ? -15.162 -2.169 5.946 1.00 85.19 422 ARG A N 1
ATOM 3190 C CA . ARG A 1 422 ? -14.051 -2.385 5.004 1.00 85.19 422 ARG A CA 1
ATOM 3191 C C . ARG A 1 422 ? -14.152 -1.430 3.814 1.00 85.19 422 ARG A C 1
ATOM 3193 O O . ARG A 1 422 ? -15.209 -1.276 3.207 1.00 85.19 422 ARG A O 1
ATOM 3200 N N . GLY A 1 423 ? -13.036 -0.787 3.470 1.00 85.31 423 GLY A N 1
ATOM 3201 C CA . GLY A 1 423 ? -12.983 0.214 2.398 1.00 85.31 423 GLY A CA 1
ATOM 3202 C C . GLY A 1 423 ? -13.464 1.622 2.784 1.00 85.31 423 GLY A C 1
ATOM 3203 O O . GLY A 1 423 ? -13.410 2.517 1.941 1.00 85.31 423 GLY A O 1
ATOM 3204 N N . ALA A 1 424 ? -13.899 1.854 4.028 1.00 93.56 424 ALA A N 1
ATOM 3205 C CA . ALA A 1 424 ? -14.422 3.141 4.489 1.00 93.56 424 ALA A CA 1
ATOM 3206 C C . ALA A 1 424 ? -13.516 3.857 5.511 1.00 93.56 424 ALA A C 1
ATOM 3208 O O . ALA A 1 424 ? -12.572 3.293 6.070 1.00 93.56 424 ALA A O 1
ATOM 3209 N N . VAL A 1 425 ? -13.858 5.121 5.783 1.00 98.00 425 VAL A N 1
ATOM 3210 C CA . VAL A 1 425 ? -13.430 5.867 6.975 1.00 98.00 425 VAL A CA 1
ATOM 3211 C C . VAL A 1 425 ? -14.636 6.015 7.905 1.00 98.00 425 VAL A C 1
ATOM 3213 O O . VAL A 1 425 ? -15.534 6.824 7.655 1.00 98.00 425 VAL A O 1
ATOM 3216 N N . MET A 1 426 ? -14.663 5.234 8.980 1.00 97.94 426 MET A N 1
ATOM 3217 C CA . MET A 1 426 ? -15.705 5.268 10.006 1.00 97.94 426 MET A CA 1
ATOM 3218 C C . MET A 1 426 ? -15.435 6.378 11.023 1.00 97.94 426 MET A C 1
ATOM 3220 O O . MET A 1 426 ? -14.318 6.520 11.519 1.00 97.94 426 MET A O 1
ATOM 3224 N N . LEU A 1 427 ? -16.463 7.154 11.368 1.00 97.44 427 LEU A N 1
ATOM 3225 C CA . LEU A 1 427 ? -16.415 8.158 12.432 1.00 97.44 427 LEU A CA 1
ATOM 3226 C C . LEU A 1 427 ? -17.248 7.688 13.625 1.00 97.44 427 LEU A C 1
ATOM 3228 O O . LEU A 1 427 ? -18.416 7.321 13.463 1.00 97.44 427 LEU A O 1
ATOM 3232 N N . VAL A 1 428 ? -16.647 7.712 14.815 1.00 94.31 428 VAL A N 1
ATOM 3233 C CA . VAL A 1 428 ? -17.212 7.136 16.044 1.00 94.31 428 VAL A CA 1
ATOM 3234 C C . VAL A 1 428 ? -17.235 8.181 17.164 1.00 94.31 428 VAL A C 1
ATOM 3236 O O . VAL A 1 428 ? -16.181 8.618 17.627 1.00 94.31 428 VAL A O 1
ATOM 3239 N N . ASP A 1 429 ? -18.438 8.562 17.616 1.00 92.12 429 ASP A N 1
ATOM 3240 C CA . ASP A 1 429 ? -18.624 9.430 18.789 1.00 92.12 429 ASP A CA 1
ATOM 3241 C C . ASP A 1 429 ? -18.540 8.594 20.092 1.00 92.12 429 ASP A C 1
ATOM 3243 O O . ASP A 1 429 ? -19.542 8.025 20.537 1.00 92.12 429 ASP A O 1
ATOM 3247 N N . ASP A 1 430 ? -17.353 8.518 20.708 1.00 88.50 430 ASP A N 1
ATOM 3248 C CA . ASP A 1 430 ? -17.090 7.804 21.979 1.00 88.50 430 ASP A CA 1
ATOM 3249 C C . ASP A 1 430 ? -16.121 8.610 22.886 1.00 88.50 430 ASP A C 1
ATOM 3251 O O . ASP A 1 430 ? -15.331 9.408 22.368 1.00 88.50 430 ASP A O 1
ATOM 3255 N N . PRO A 1 431 ? -16.174 8.494 24.233 1.00 83.81 431 PRO A N 1
ATOM 3256 C CA . PRO A 1 431 ? -15.439 9.362 25.147 1.00 83.81 431 PRO A CA 1
ATOM 3257 C C . PRO A 1 431 ? -14.009 8.845 25.345 1.00 83.81 431 PRO A C 1
ATOM 3259 O O . PRO A 1 431 ? -13.693 8.169 26.318 1.00 83.81 431 PRO A O 1
ATOM 3262 N N . VAL A 1 432 ? -13.149 9.188 24.395 1.00 87.69 432 VAL A N 1
ATOM 3263 C CA . VAL A 1 432 ? -11.739 8.790 24.363 1.00 87.69 432 VAL A CA 1
ATOM 3264 C C . VAL A 1 432 ? -10.955 9.424 25.523 1.00 87.69 432 VAL A C 1
ATOM 3266 O O . VAL A 1 432 ? -10.644 10.615 25.497 1.00 87.69 432 VAL A O 1
ATOM 3269 N N . GLU A 1 433 ? -10.582 8.624 26.526 1.00 91.00 433 GLU A N 1
ATOM 3270 C CA . GLU A 1 433 ? -9.627 9.038 27.567 1.00 91.00 433 GLU A CA 1
ATOM 3271 C C . GLU A 1 433 ? -8.191 9.089 26.992 1.00 91.00 433 GLU A C 1
ATOM 3273 O O . GLU A 1 433 ? -7.773 8.148 26.307 1.00 91.00 433 GLU A O 1
ATOM 3278 N N . PRO A 1 434 ? -7.408 10.162 27.211 1.00 92.31 434 PRO A N 1
ATOM 3279 C CA . PRO A 1 434 ? -6.046 10.245 26.687 1.00 92.31 434 PRO A CA 1
ATOM 3280 C C . PRO A 1 434 ? -5.120 9.219 27.361 1.00 92.31 434 PRO A C 1
ATOM 3282 O O . PRO A 1 434 ? -5.209 9.020 28.567 1.00 92.31 434 PRO A O 1
ATOM 3285 N N . PHE A 1 435 ? -4.206 8.612 26.598 1.00 92.88 435 PHE A N 1
ATOM 3286 C CA . PHE A 1 435 ? -3.119 7.795 27.161 1.00 92.88 435 PHE A CA 1
ATOM 3287 C C . PHE A 1 435 ? -2.196 8.646 28.049 1.00 92.88 435 PHE A C 1
ATOM 3289 O O . PHE A 1 435 ? -1.887 9.786 27.674 1.00 92.88 435 PHE A O 1
ATOM 3296 N N . ASP A 1 436 ? -1.705 8.072 29.154 1.00 90.62 436 ASP A N 1
ATOM 3297 C CA . ASP A 1 436 ? -0.729 8.715 30.053 1.00 90.62 436 ASP A CA 1
ATOM 3298 C C . ASP A 1 436 ? 0.543 9.165 29.303 1.00 90.62 436 ASP A C 1
ATOM 3300 O O . ASP A 1 436 ? 1.026 10.284 29.501 1.00 90.62 436 ASP A O 1
ATOM 3304 N N . ASP A 1 437 ? 1.022 8.363 28.346 1.00 92.25 437 ASP A N 1
ATOM 3305 C CA . ASP A 1 437 ? 1.883 8.813 27.257 1.00 92.25 437 ASP A CA 1
ATOM 3306 C C . ASP A 1 437 ? 1.193 8.620 25.900 1.00 92.25 437 ASP A C 1
ATOM 3308 O O . ASP A 1 437 ? 1.175 7.547 25.298 1.00 92.25 437 ASP A O 1
ATOM 3312 N N . GLY A 1 438 ? 0.702 9.726 25.339 1.00 89.50 438 GLY A N 1
ATOM 3313 C CA . GLY A 1 438 ? 0.099 9.771 24.008 1.00 89.50 438 GLY A CA 1
ATOM 3314 C C . GLY A 1 438 ? 0.979 9.297 22.843 1.00 89.50 438 GLY A C 1
ATOM 3315 O O . GLY A 1 438 ? 0.503 9.345 21.711 1.00 89.50 438 GLY A O 1
ATOM 3316 N N . ARG A 1 439 ? 2.245 8.908 23.058 1.00 92.50 439 ARG A N 1
ATOM 3317 C CA . ARG A 1 439 ? 3.112 8.233 22.074 1.00 92.50 439 ARG A CA 1
ATOM 3318 C C . ARG A 1 439 ? 2.852 6.730 21.960 1.00 92.50 439 ARG A C 1
ATOM 3320 O O . ARG A 1 439 ? 3.205 6.170 20.924 1.00 92.50 439 ARG A O 1
ATOM 3327 N N . VAL A 1 440 ? 2.259 6.112 22.979 1.00 96.31 440 VAL A N 1
ATOM 3328 C CA . VAL A 1 440 ? 1.961 4.675 23.020 1.00 96.31 440 VAL A CA 1
ATOM 3329 C C . VAL A 1 440 ? 0.924 4.305 21.960 1.00 96.31 440 VAL A C 1
ATOM 3331 O O . VAL A 1 440 ? 0.073 5.111 21.571 1.00 96.31 440 VAL A O 1
ATOM 3334 N N . SER A 1 441 ? 1.050 3.086 21.446 1.00 97.81 441 SER A N 1
ATOM 3335 C CA . SER A 1 441 ? 0.161 2.475 20.459 1.00 97.81 441 SER A CA 1
ATOM 3336 C C . SER A 1 441 ? -0.155 1.046 20.893 1.00 97.81 441 SER A C 1
ATOM 3338 O O . SER A 1 441 ? 0.738 0.352 21.375 1.00 97.81 441 SER A O 1
ATOM 3340 N N . TYR A 1 442 ? -1.393 0.594 20.703 1.00 97.94 442 TYR A N 1
ATOM 3341 C CA . TYR A 1 442 ? -1.781 -0.784 21.012 1.00 97.94 442 TYR A CA 1
ATOM 3342 C C . TYR A 1 442 ? -1.892 -1.628 19.748 1.00 97.94 442 TYR A C 1
ATOM 3344 O O . TYR A 1 442 ? -2.378 -1.144 18.724 1.00 97.94 442 TYR A O 1
ATOM 3352 N N . LEU A 1 443 ? -1.485 -2.890 19.855 1.00 97.62 443 LEU A N 1
ATOM 3353 C CA . LEU A 1 443 ? -1.667 -3.932 18.853 1.00 97.62 443 LEU A CA 1
ATOM 3354 C C . LEU A 1 443 ? -2.520 -5.065 19.440 1.00 97.62 443 LEU A C 1
ATOM 3356 O O . LEU A 1 443 ? -2.391 -5.423 20.609 1.00 97.62 443 LEU A O 1
ATOM 3360 N N . SER A 1 444 ? -3.385 -5.650 18.622 1.00 96.62 444 SER A N 1
ATOM 3361 C CA . SER A 1 444 ? -4.119 -6.872 18.944 1.00 96.62 444 SER A CA 1
ATOM 3362 C C . SER A 1 444 ? -4.373 -7.647 17.654 1.00 96.62 444 SER A C 1
ATOM 3364 O O . SER A 1 444 ? -4.626 -7.041 16.612 1.00 96.62 444 SER A O 1
ATOM 3366 N N . HIS A 1 445 ? -4.298 -8.974 17.695 1.00 94.06 445 HIS A N 1
ATOM 3367 C CA . HIS A 1 445 ? -4.593 -9.835 16.550 1.00 94.06 445 HIS A CA 1
ATOM 3368 C C . HIS A 1 445 ? -5.334 -11.088 17.007 1.00 94.06 445 HIS A C 1
ATOM 3370 O O . HIS A 1 445 ? -5.059 -11.614 18.083 1.00 94.06 445 HIS A O 1
ATOM 3376 N N . HIS A 1 446 ? -6.293 -11.524 16.197 1.00 89.12 446 HIS A N 1
ATOM 3377 C CA . HIS A 1 446 ? -7.056 -12.750 16.395 1.00 89.12 446 HIS A CA 1
ATOM 3378 C C . HIS A 1 446 ? -7.356 -13.335 15.013 1.00 89.12 446 HIS A C 1
ATOM 3380 O O . HIS A 1 446 ? -7.880 -12.639 14.149 1.00 89.12 446 HIS A O 1
ATOM 3386 N N . ASP A 1 447 ? -6.993 -14.600 14.798 1.00 81.44 447 ASP A N 1
ATOM 3387 C CA . ASP A 1 447 ? -7.158 -15.314 13.528 1.00 81.44 447 ASP A CA 1
ATOM 3388 C C . ASP A 1 447 ? -6.641 -14.515 12.308 1.00 81.44 447 ASP A C 1
ATOM 3390 O O . ASP A 1 447 ? -5.426 -14.317 12.164 1.00 81.44 447 ASP A O 1
ATOM 3394 N N . GLU A 1 448 ? -7.537 -14.060 11.430 1.00 89.06 448 GLU A N 1
ATOM 3395 C CA . GLU A 1 448 ? -7.233 -13.269 10.227 1.00 89.06 448 GLU A CA 1
ATOM 3396 C C . GLU A 1 448 ? -7.430 -11.748 10.431 1.00 89.06 448 GLU A C 1
ATOM 3398 O O . GLU A 1 448 ? -7.153 -10.977 9.517 1.00 89.06 448 GLU A O 1
ATOM 3403 N N . GLU A 1 449 ? -7.814 -11.277 11.626 1.00 94.19 449 GLU A N 1
ATOM 3404 C CA . GLU A 1 449 ? -7.954 -9.845 11.945 1.00 94.19 449 GLU A CA 1
ATOM 3405 C C . GLU A 1 449 ? -6.750 -9.266 12.710 1.00 94.19 449 GLU A C 1
ATOM 3407 O O . GLU A 1 449 ? -6.154 -9.891 13.595 1.00 94.19 449 GLU A O 1
ATOM 3412 N N . CYS A 1 450 ? -6.416 -8.007 12.411 1.00 97.00 450 CYS A N 1
ATOM 3413 C CA . CYS A 1 450 ? -5.472 -7.206 13.181 1.00 97.00 450 CYS A CA 1
ATOM 3414 C C . CYS A 1 450 ? -6.031 -5.810 13.478 1.00 97.00 450 CYS A C 1
ATOM 3416 O O . CYS A 1 450 ? -6.538 -5.112 12.603 1.00 97.00 450 CYS A O 1
ATOM 3418 N N . LEU A 1 451 ? -5.862 -5.371 14.721 1.00 98.12 451 LEU A N 1
ATOM 3419 C CA . LEU A 1 451 ? -6.255 -4.070 15.231 1.00 98.12 451 LEU A CA 1
ATOM 3420 C C . LEU A 1 451 ? -5.016 -3.300 15.695 1.00 98.12 451 LEU A C 1
ATOM 3422 O O . LEU A 1 451 ? -4.287 -3.759 16.576 1.00 98.12 451 LEU A O 1
ATOM 3426 N N . ALA A 1 452 ? -4.831 -2.090 15.168 1.00 98.38 452 ALA A N 1
ATOM 3427 C CA . ALA A 1 452 ? -3.874 -1.122 15.690 1.00 98.38 452 ALA A CA 1
ATOM 3428 C C . ALA A 1 452 ? -4.597 0.140 16.185 1.00 98.38 452 ALA A C 1
ATOM 3430 O O . ALA A 1 452 ? -5.365 0.767 15.449 1.00 98.38 452 ALA A O 1
ATOM 3431 N N . ILE A 1 453 ? -4.325 0.537 17.430 1.00 98.44 453 ILE A N 1
ATOM 3432 C CA . ILE A 1 453 ? -4.900 1.727 18.068 1.00 98.44 453 ILE A CA 1
ATOM 3433 C C . ILE A 1 453 ? -3.787 2.744 18.326 1.00 98.44 453 ILE A C 1
ATOM 3435 O O . ILE A 1 453 ? -2.849 2.472 19.074 1.00 98.44 453 ILE A O 1
ATOM 3439 N N . VAL A 1 454 ? -3.911 3.943 17.757 1.00 98.31 454 VAL A N 1
ATOM 3440 C CA . VAL A 1 454 ? -2.963 5.051 17.954 1.00 98.31 454 VAL A CA 1
ATOM 3441 C C . VAL A 1 454 ? -3.690 6.298 18.450 1.00 98.31 454 VAL A C 1
ATOM 3443 O O . VAL A 1 454 ? -4.770 6.635 17.968 1.00 98.31 454 VAL A O 1
ATOM 3446 N N . GLN A 1 455 ? -3.093 7.044 19.379 1.00 97.50 455 GLN A N 1
ATOM 3447 C CA . GLN A 1 455 ? -3.566 8.397 19.684 1.00 97.50 455 GLN A CA 1
ATOM 3448 C C . GLN A 1 455 ? -3.044 9.382 18.630 1.00 97.50 455 GLN A C 1
ATOM 3450 O O . GLN A 1 455 ? -1.907 9.265 18.163 1.00 97.50 455 GLN A O 1
ATOM 3455 N N . TRP A 1 456 ? -3.838 10.390 18.267 1.00 97.50 456 TRP A N 1
ATOM 3456 C CA . TRP A 1 456 ? -3.385 11.468 17.384 1.00 97.50 456 TRP A CA 1
ATOM 3457 C C . TRP A 1 456 ? -2.281 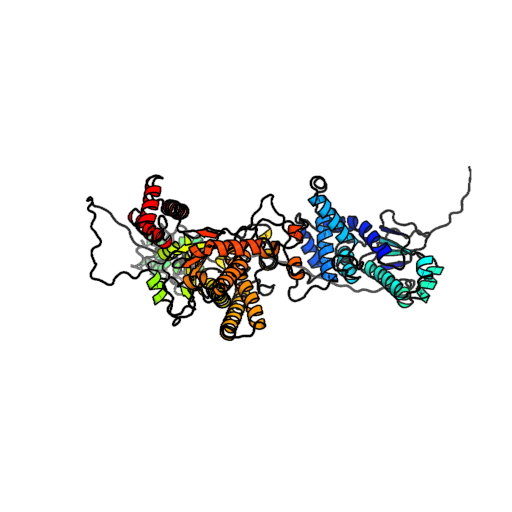12.319 18.028 1.00 97.50 456 TRP A C 1
ATOM 3459 O O . TRP A 1 456 ? -2.346 12.683 19.203 1.00 97.50 456 TRP A O 1
ATOM 3469 N N . GLY A 1 457 ? -1.259 12.667 17.244 1.00 93.81 457 GLY A N 1
ATOM 3470 C CA . GLY A 1 457 ? -0.138 13.522 17.666 1.00 93.81 457 GLY A CA 1
ATOM 3471 C C . GLY A 1 457 ? 0.171 14.659 16.693 1.00 93.81 457 GLY A C 1
ATOM 3472 O O . GLY A 1 457 ? 1.284 15.178 16.684 1.00 93.81 457 GLY A O 1
ATOM 3473 N N . GLY A 1 458 ? -0.774 14.997 15.815 1.00 94.38 458 GLY A N 1
ATOM 3474 C CA . GLY A 1 458 ? -0.468 15.662 14.549 1.00 94.38 458 GLY A CA 1
ATOM 3475 C C . GLY A 1 458 ? -0.020 14.653 13.476 1.00 94.38 458 GLY A C 1
ATOM 3476 O O . GLY A 1 458 ? 0.277 13.498 13.803 1.00 94.38 458 GLY A O 1
ATOM 3477 N N . PRO A 1 459 ? 0.055 15.055 12.194 1.00 95.06 459 PRO A N 1
ATOM 3478 C CA . PRO A 1 459 ? 0.196 14.106 11.084 1.00 95.06 459 PRO A CA 1
ATOM 3479 C C . PRO A 1 459 ? 1.471 13.256 11.158 1.00 95.06 459 PRO A C 1
ATOM 3481 O O . PRO A 1 459 ? 1.413 12.032 11.081 1.00 95.06 459 PRO A O 1
ATOM 3484 N N . LEU A 1 460 ? 2.622 13.902 11.379 1.00 94.75 460 LEU A N 1
ATOM 3485 C CA . LEU A 1 460 ? 3.939 13.257 11.349 1.00 94.75 460 LEU A CA 1
ATOM 3486 C C . LEU A 1 460 ? 4.128 12.249 12.496 1.00 94.75 460 LEU A C 1
ATOM 3488 O O . LEU A 1 460 ? 4.622 11.146 12.278 1.00 94.75 460 LEU A O 1
ATOM 3492 N N . ALA A 1 461 ? 3.688 12.602 13.708 1.00 95.31 461 ALA A N 1
ATOM 3493 C CA . ALA A 1 461 ? 3.751 11.706 14.861 1.00 95.31 461 ALA A CA 1
ATOM 3494 C C . ALA A 1 461 ? 2.771 10.529 14.731 1.00 95.31 461 ALA A C 1
ATOM 3496 O O . ALA A 1 461 ? 3.093 9.421 15.148 1.00 95.31 461 ALA A O 1
ATOM 3497 N N . THR A 1 462 ? 1.602 10.747 14.118 1.00 97.88 462 THR A N 1
ATOM 3498 C CA . THR A 1 462 ? 0.605 9.686 13.900 1.00 97.88 462 THR A CA 1
ATOM 3499 C C . THR A 1 462 ? 1.075 8.690 12.832 1.00 97.88 462 THR A C 1
ATOM 3501 O O . THR A 1 462 ? 0.961 7.488 13.049 1.00 97.88 462 THR A O 1
ATOM 3504 N N . LEU A 1 463 ? 1.706 9.153 11.740 1.00 97.44 463 LEU A N 1
ATOM 3505 C CA . LEU A 1 463 ? 2.393 8.264 10.787 1.00 97.44 463 LEU A CA 1
ATOM 3506 C C . LEU A 1 463 ? 3.511 7.450 11.456 1.00 97.44 463 LEU A C 1
ATOM 3508 O O . LEU A 1 463 ? 3.647 6.264 11.180 1.00 97.44 463 LEU A O 1
ATOM 3512 N N . GLY A 1 464 ? 4.286 8.068 12.353 1.00 97.38 464 GLY A N 1
ATOM 3513 C CA . GLY A 1 464 ? 5.319 7.377 13.126 1.00 97.38 464 GLY A CA 1
ATOM 3514 C C . GLY A 1 464 ? 4.766 6.268 14.018 1.00 97.38 464 GLY A C 1
ATOM 3515 O O . GLY A 1 464 ? 5.288 5.160 14.007 1.00 97.38 464 GLY A O 1
ATOM 3516 N N . ARG A 1 465 ? 3.678 6.545 14.745 1.00 97.94 465 ARG A N 1
ATOM 3517 C CA . ARG A 1 465 ? 2.979 5.562 15.592 1.00 97.94 465 ARG A CA 1
ATOM 3518 C C . ARG A 1 465 ? 2.463 4.383 14.773 1.00 97.94 465 ARG A C 1
ATOM 3520 O O . ARG A 1 465 ? 2.756 3.245 15.115 1.00 97.94 465 ARG A O 1
ATOM 3527 N N . LEU A 1 466 ? 1.804 4.658 13.643 1.00 98.50 466 LEU A N 1
ATOM 3528 C CA . LEU A 1 466 ? 1.351 3.630 12.700 1.00 98.50 466 LEU A CA 1
ATOM 3529 C C . LEU A 1 466 ? 2.518 2.784 12.165 1.00 98.50 466 LEU A C 1
ATOM 3531 O O . LEU A 1 466 ? 2.438 1.562 12.172 1.00 98.50 466 LEU A O 1
ATOM 3535 N N . ALA A 1 467 ? 3.627 3.405 11.757 1.00 97.75 467 ALA A N 1
ATOM 3536 C CA . ALA A 1 467 ? 4.804 2.672 11.293 1.00 97.75 467 ALA A CA 1
ATOM 3537 C C . ALA A 1 467 ? 5.480 1.837 12.400 1.00 97.75 467 ALA A C 1
ATOM 3539 O O . ALA A 1 467 ? 6.020 0.775 12.111 1.00 97.75 467 ALA A O 1
ATOM 3540 N N . GLY A 1 468 ? 5.457 2.304 13.653 1.00 97.75 468 GLY A N 1
ATOM 3541 C CA . GLY A 1 468 ? 6.021 1.587 14.799 1.00 97.75 468 GLY A CA 1
ATOM 3542 C C . GLY A 1 468 ? 5.172 0.401 15.266 1.00 97.75 468 GLY A C 1
ATOM 3543 O O . GLY A 1 468 ? 5.733 -0.629 15.621 1.00 97.75 468 GLY A O 1
ATOM 3544 N N . VAL A 1 469 ? 3.839 0.521 15.240 1.00 98.38 469 VAL A N 1
ATOM 3545 C CA . VAL A 1 469 ? 2.919 -0.544 15.683 1.00 98.38 469 VAL A CA 1
ATOM 3546 C C . VAL A 1 469 ? 2.703 -1.625 14.619 1.00 98.38 469 VAL A C 1
ATOM 3548 O O . VAL A 1 469 ? 2.696 -2.803 14.952 1.00 98.38 469 VAL A O 1
ATOM 3551 N N . LEU A 1 470 ? 2.610 -1.253 13.334 1.00 98.44 470 LEU A N 1
ATOM 3552 C CA . LEU A 1 470 ? 2.415 -2.199 12.220 1.00 98.44 470 LEU A CA 1
ATOM 3553 C C . LEU A 1 470 ? 3.687 -2.964 11.824 1.00 98.44 470 LEU A C 1
ATOM 3555 O O . LEU A 1 470 ? 3.641 -3.861 10.990 1.00 98.44 470 LEU A O 1
ATOM 3559 N N . LEU A 1 471 ? 4.834 -2.577 12.379 1.00 97.75 471 LEU A N 1
ATOM 3560 C CA . LEU A 1 471 ? 6.125 -3.236 12.187 1.00 97.75 471 LEU A CA 1
ATOM 3561 C C . LEU A 1 471 ? 6.814 -3.436 13.546 1.00 97.75 471 LEU A C 1
ATOM 3563 O O . LEU A 1 471 ? 8.037 -3.362 13.635 1.00 97.75 471 LEU A O 1
ATOM 3567 N N . SER A 1 472 ? 6.039 -3.621 14.620 1.00 97.31 472 SER A N 1
ATOM 3568 C CA . SER A 1 472 ? 6.570 -3.964 15.943 1.00 97.31 472 SER A CA 1
ATOM 3569 C C . SER A 1 472 ? 7.236 -5.347 15.938 1.00 97.31 472 SER A C 1
ATOM 3571 O O . SER A 1 472 ? 7.111 -6.097 14.970 1.00 97.31 472 SER A O 1
ATOM 3573 N N . GLU A 1 473 ? 7.919 -5.705 17.030 1.00 95.44 473 GLU A N 1
ATOM 3574 C CA . GLU A 1 473 ? 8.416 -7.075 17.227 1.00 95.44 473 GLU A CA 1
ATOM 3575 C C . GLU A 1 473 ? 7.281 -8.091 17.038 1.00 95.44 473 GLU A C 1
ATOM 3577 O O . GLU A 1 473 ? 7.366 -8.926 16.147 1.00 95.44 473 GLU A O 1
ATOM 3582 N N . THR A 1 474 ? 6.178 -7.938 17.779 1.00 93.94 474 THR A N 1
ATOM 3583 C CA . THR A 1 474 ? 4.957 -8.759 17.697 1.00 93.94 474 THR A CA 1
ATOM 3584 C C . THR A 1 474 ? 4.398 -8.854 16.274 1.00 93.94 474 THR A C 1
ATOM 3586 O O . THR A 1 474 ? 4.054 -9.934 15.792 1.00 93.94 474 THR A O 1
ATOM 3589 N N . ALA A 1 475 ? 4.337 -7.730 15.550 1.00 96.62 475 ALA A N 1
ATOM 3590 C CA . ALA A 1 475 ? 3.842 -7.714 14.176 1.00 96.62 475 ALA A CA 1
ATOM 3591 C C . ALA A 1 475 ? 4.729 -8.544 13.230 1.00 96.62 475 ALA A C 1
ATOM 3593 O O . ALA A 1 475 ? 4.213 -9.135 12.285 1.00 96.62 475 ALA A O 1
ATOM 3594 N N . LEU A 1 476 ? 6.038 -8.622 13.493 1.00 96.50 476 LEU A N 1
ATOM 3595 C CA . LEU A 1 476 ? 7.030 -9.359 12.700 1.00 96.50 476 LEU A CA 1
ATOM 3596 C C . LEU A 1 476 ? 7.340 -10.769 13.251 1.00 96.50 476 LEU A C 1
ATOM 3598 O O . LEU A 1 476 ? 8.006 -11.559 12.581 1.00 96.50 476 LEU A O 1
ATOM 3602 N N . SER A 1 477 ? 6.899 -11.109 14.463 1.00 93.69 477 SER A N 1
ATOM 3603 C CA . SER A 1 477 ? 7.112 -12.420 15.093 1.00 93.69 477 SER A CA 1
ATOM 3604 C C . SER A 1 477 ? 5.854 -13.288 15.143 1.00 93.69 477 SER A C 1
ATOM 3606 O O . SER A 1 477 ? 5.986 -14.511 15.143 1.00 93.69 477 SER A O 1
ATOM 3608 N N . GLU A 1 478 ? 4.658 -12.689 15.107 1.00 93.88 478 GLU A N 1
ATOM 3609 C CA . GLU A 1 478 ? 3.379 -13.408 15.207 1.00 93.88 478 GLU A CA 1
ATOM 3610 C C . GLU A 1 478 ? 2.481 -13.230 13.970 1.00 93.88 478 GLU A C 1
ATOM 3612 O O . GLU A 1 478 ? 1.929 -14.208 13.457 1.00 93.88 478 GLU A O 1
ATOM 3617 N N . ILE A 1 479 ? 2.379 -12.006 13.432 1.00 95.00 479 ILE A N 1
ATOM 3618 C CA . ILE A 1 479 ? 1.428 -11.684 12.352 1.00 95.00 479 ILE A CA 1
ATOM 3619 C C . ILE A 1 479 ? 2.051 -11.867 10.958 1.00 95.00 479 ILE A C 1
ATOM 3621 O O . ILE A 1 479 ? 1.664 -12.763 10.210 1.00 95.00 479 ILE A O 1
ATOM 3625 N N . LEU A 1 480 ? 3.036 -11.042 10.595 1.00 95.44 480 LEU A N 1
ATOM 3626 C CA . LEU A 1 480 ? 3.713 -11.035 9.291 1.00 95.44 480 LEU A CA 1
ATOM 3627 C C . LEU A 1 480 ? 4.815 -12.105 9.231 1.00 95.44 480 LEU A C 1
ATOM 3629 O O . LEU A 1 480 ? 5.972 -11.804 8.954 1.00 95.44 480 LEU A O 1
ATOM 3633 N N . THR A 1 481 ? 4.472 -13.349 9.553 1.00 94.00 481 THR A N 1
ATOM 3634 C CA . THR A 1 481 ? 5.417 -14.446 9.821 1.00 94.00 481 THR A CA 1
ATOM 3635 C C . THR A 1 481 ? 5.788 -15.276 8.588 1.00 94.00 481 THR A C 1
ATOM 3637 O O . THR A 1 481 ? 5.033 -15.303 7.612 1.00 94.00 481 THR A O 1
ATOM 3640 N N . PRO A 1 482 ? 6.892 -16.055 8.632 1.00 93.56 482 PRO A N 1
ATOM 3641 C CA . PRO A 1 482 ? 7.231 -17.030 7.590 1.00 93.56 482 PRO A CA 1
ATOM 3642 C C . PRO A 1 482 ? 6.153 -18.086 7.314 1.00 93.56 482 PRO A C 1
ATOM 3644 O O . PRO A 1 482 ? 6.153 -18.669 6.235 1.00 93.56 482 PRO A O 1
ATOM 3647 N N . SER A 1 483 ? 5.221 -18.342 8.237 1.00 89.69 483 SER A N 1
ATOM 3648 C CA . SER A 1 483 ? 4.079 -19.230 7.987 1.00 89.69 483 SER A CA 1
ATOM 3649 C C . SER A 1 483 ? 3.002 -18.557 7.126 1.00 89.69 483 SER A C 1
ATOM 3651 O O . SER A 1 483 ? 2.550 -19.168 6.157 1.00 89.69 483 SER A O 1
ATOM 3653 N N . ARG A 1 484 ? 2.633 -17.295 7.408 1.00 89.75 484 ARG A N 1
ATOM 3654 C CA . ARG A 1 484 ? 1.644 -16.546 6.602 1.00 89.75 484 ARG A CA 1
ATOM 3655 C C . ARG A 1 484 ? 2.214 -16.035 5.274 1.00 89.75 484 ARG A C 1
ATOM 3657 O O . ARG A 1 484 ? 1.548 -16.126 4.251 1.00 89.75 484 ARG A O 1
ATOM 3664 N N . LEU A 1 485 ? 3.449 -15.529 5.268 1.00 90.88 485 LEU A N 1
ATOM 3665 C CA . LEU A 1 485 ? 4.099 -14.965 4.076 1.00 90.88 485 LEU A CA 1
ATOM 3666 C C . LEU A 1 485 ? 4.914 -15.997 3.283 1.00 90.88 485 LEU A C 1
ATOM 3668 O O . LEU A 1 485 ? 4.965 -15.916 2.059 1.00 90.88 485 LEU A O 1
ATOM 3672 N N . GLY A 1 486 ? 5.512 -16.994 3.939 1.00 90.62 486 GLY A N 1
ATOM 3673 C CA . GLY A 1 486 ? 6.505 -17.900 3.350 1.00 90.62 486 GLY A CA 1
ATOM 3674 C C . GLY A 1 486 ? 7.937 -17.363 3.490 1.00 90.62 486 GLY A C 1
ATOM 3675 O O . GLY A 1 486 ? 8.170 -16.167 3.341 1.00 90.62 486 GLY A O 1
ATOM 3676 N N . GLU A 1 487 ? 8.917 -18.248 3.706 1.00 91.25 487 GLU A N 1
ATOM 3677 C CA . GLU A 1 487 ? 10.351 -17.894 3.836 1.00 91.25 487 GLU A CA 1
ATOM 3678 C C . GLU A 1 487 ? 10.918 -17.115 2.633 1.00 91.25 487 GLU A C 1
ATOM 3680 O O . GLU A 1 487 ? 11.845 -16.322 2.778 1.00 91.25 487 GLU A O 1
ATOM 3685 N N . THR A 1 488 ? 10.348 -17.320 1.442 1.00 88.12 488 THR A N 1
ATOM 3686 C CA . THR A 1 488 ? 10.654 -16.584 0.200 1.00 88.12 488 THR A CA 1
ATOM 3687 C C . THR A 1 488 ? 9.444 -15.797 -0.320 1.00 88.12 488 THR A C 1
ATOM 3689 O O . THR A 1 488 ? 9.261 -15.609 -1.524 1.00 88.12 488 THR A O 1
ATOM 3692 N N . PHE A 1 489 ? 8.562 -15.388 0.598 1.00 90.12 489 PHE A N 1
ATOM 3693 C CA . PHE A 1 489 ? 7.272 -14.741 0.337 1.00 90.12 489 PHE A CA 1
ATOM 3694 C C . PHE A 1 489 ? 6.301 -15.576 -0.528 1.00 90.12 489 PHE A C 1
ATOM 3696 O O . PHE A 1 489 ? 5.354 -15.050 -1.103 1.00 90.12 489 PHE A O 1
ATOM 3703 N N . ALA A 1 490 ? 6.512 -16.893 -0.625 1.00 86.06 490 ALA A N 1
ATOM 3704 C CA . ALA A 1 490 ? 5.761 -17.792 -1.508 1.00 86.06 490 ALA A CA 1
ATOM 3705 C C . ALA A 1 490 ? 4.276 -18.001 -1.145 1.00 86.06 490 ALA A C 1
ATOM 3707 O O . ALA A 1 490 ? 3.510 -18.429 -2.009 1.00 86.06 490 ALA A O 1
ATOM 3708 N N . ASN A 1 491 ? 3.860 -17.695 0.088 1.00 87.12 491 ASN A N 1
ATOM 3709 C CA . ASN A 1 491 ? 2.491 -17.928 0.562 1.00 87.12 491 ASN A CA 1
ATOM 3710 C C . ASN A 1 491 ? 1.575 -16.706 0.363 1.00 87.12 491 ASN A C 1
ATOM 3712 O O . ASN A 1 491 ? 0.368 -16.821 0.581 1.00 87.12 491 ASN A O 1
ATOM 3716 N N . ILE A 1 492 ? 2.107 -15.555 -0.082 1.00 86.56 492 ILE A N 1
ATOM 3717 C CA . ILE A 1 492 ? 1.300 -14.348 -0.321 1.00 86.56 492 ILE A CA 1
ATOM 3718 C C . ILE A 1 492 ? 0.123 -14.631 -1.263 1.00 86.56 492 ILE A C 1
ATOM 3720 O O . ILE A 1 492 ? 0.248 -15.384 -2.233 1.00 86.56 492 ILE A O 1
ATOM 3724 N N . HIS A 1 493 ? -1.028 -14.024 -0.971 1.00 81.19 493 HIS A N 1
ATOM 3725 C CA . HIS A 1 493 ? -2.297 -14.271 -1.666 1.00 81.19 493 HIS A CA 1
ATOM 3726 C C . HIS A 1 493 ? -2.688 -15.767 -1.708 1.00 81.19 493 HIS A C 1
ATOM 3728 O O . HIS A 1 493 ? -3.204 -16.264 -2.710 1.00 81.19 493 HIS A O 1
ATOM 3734 N N . GLY A 1 494 ? -2.398 -16.505 -0.629 1.00 72.19 494 GLY A N 1
ATOM 3735 C CA . GLY A 1 494 ? -2.694 -17.936 -0.499 1.00 72.19 494 GLY A CA 1
ATOM 3736 C C . GLY A 1 494 ? -1.827 -18.848 -1.378 1.00 72.19 494 GLY A C 1
ATOM 3737 O O . GLY A 1 494 ? -2.179 -20.005 -1.594 1.00 72.19 494 GLY A O 1
ATOM 3738 N N . GLY A 1 495 ? -0.726 -18.339 -1.942 1.00 59.66 495 GLY A N 1
ATOM 3739 C CA . GLY A 1 495 ? 0.205 -19.091 -2.792 1.00 59.66 495 GLY A CA 1
ATOM 3740 C C . GLY A 1 495 ? -0.326 -19.476 -4.184 1.00 59.66 495 GLY A C 1
ATOM 3741 O O . GLY A 1 495 ? 0.441 -19.963 -5.019 1.00 59.66 495 GLY A O 1
ATOM 3742 N N . THR A 1 496 ? -1.603 -19.230 -4.496 1.00 49.19 496 THR A N 1
ATOM 3743 C CA . THR A 1 496 ? -2.242 -19.692 -5.740 1.00 49.19 496 THR A CA 1
ATOM 3744 C C . THR A 1 496 ? -2.343 -18.616 -6.823 1.00 49.19 496 THR A C 1
ATOM 3746 O O . THR A 1 496 ? -3.053 -17.627 -6.665 1.00 49.19 496 THR A O 1
ATOM 3749 N N . GLY A 1 497 ? -1.727 -18.859 -7.984 1.00 51.00 497 GLY A N 1
ATOM 3750 C CA . GLY A 1 497 ? -1.968 -18.098 -9.216 1.00 51.00 497 GLY A CA 1
ATOM 3751 C C . GLY A 1 497 ? -0.730 -17.967 -10.102 1.00 51.00 497 GLY A C 1
ATOM 3752 O O . GLY A 1 497 ? 0.380 -18.306 -9.709 1.00 51.00 497 GLY A O 1
ATOM 3753 N N . GLU A 1 498 ? -0.879 -17.419 -11.311 1.00 46.03 498 GLU A N 1
ATOM 3754 C CA . GLU A 1 498 ? 0.287 -17.167 -12.179 1.00 46.03 498 GLU A CA 1
ATOM 3755 C C . GLU A 1 498 ? 1.222 -16.066 -11.641 1.00 46.03 498 GLU A C 1
ATOM 3757 O O . GLU A 1 498 ? 2.386 -15.974 -12.042 1.00 46.03 498 GLU A O 1
ATOM 3762 N N . ILE A 1 499 ? 0.723 -15.272 -10.695 1.00 50.03 499 ILE A N 1
ATOM 3763 C CA . ILE A 1 499 ? 1.403 -14.143 -10.058 1.00 50.03 499 ILE A CA 1
ATOM 3764 C C . ILE A 1 499 ? 2.318 -14.592 -8.896 1.00 50.03 499 ILE A C 1
ATOM 3766 O O . ILE A 1 499 ? 3.293 -13.902 -8.590 1.00 50.03 499 ILE A O 1
ATOM 3770 N N . THR A 1 500 ? 2.080 -15.763 -8.290 1.00 50.66 500 THR A N 1
ATOM 3771 C CA . THR A 1 500 ? 2.912 -16.293 -7.187 1.00 50.66 500 THR A CA 1
ATOM 3772 C C . THR A 1 500 ? 4.190 -16.988 -7.671 1.00 50.66 500 THR A C 1
ATOM 3774 O O . THR A 1 500 ? 5.078 -17.274 -6.877 1.00 50.66 500 THR A O 1
ATOM 3777 N N . ALA A 1 501 ? 4.364 -17.158 -8.988 1.00 60.41 501 ALA A N 1
ATOM 3778 C CA . ALA A 1 501 ? 5.575 -17.724 -9.597 1.00 60.41 501 ALA A CA 1
ATOM 3779 C C . ALA A 1 501 ? 6.847 -16.854 -9.440 1.00 60.41 501 ALA A C 1
ATOM 3781 O O . ALA A 1 501 ? 7.935 -17.284 -9.816 1.00 60.41 501 ALA A O 1
ATOM 3782 N N . SER A 1 502 ? 6.728 -15.624 -8.926 1.00 75.81 502 SER A N 1
ATOM 3783 C CA . SER A 1 502 ? 7.864 -14.784 -8.521 1.00 75.81 502 SER A CA 1
ATOM 3784 C C . SER A 1 502 ? 7.402 -13.776 -7.452 1.00 75.81 502 SER A C 1
ATOM 3786 O O . SER A 1 502 ? 7.054 -12.638 -7.786 1.00 75.81 502 SER A O 1
ATOM 3788 N N . PRO A 1 503 ? 7.349 -14.173 -6.165 1.00 81.25 503 PRO A N 1
ATOM 3789 C CA . PRO A 1 503 ? 6.757 -13.352 -5.110 1.00 81.25 503 PRO A CA 1
ATOM 3790 C C . PRO A 1 503 ? 7.471 -12.015 -4.922 1.00 81.25 503 PRO A C 1
ATOM 3792 O O . PRO A 1 503 ? 6.827 -10.970 -4.980 1.00 81.25 503 PRO A O 1
ATOM 3795 N N . GLY A 1 504 ? 8.805 -12.016 -4.825 1.00 82.19 504 GLY A N 1
ATOM 3796 C CA . GLY A 1 504 ? 9.597 -10.789 -4.706 1.00 82.19 504 GLY A CA 1
ATOM 3797 C C . GLY A 1 504 ? 9.350 -9.804 -5.854 1.00 82.19 504 GLY A C 1
ATOM 3798 O O . GLY A 1 504 ? 9.170 -8.608 -5.628 1.00 82.19 504 GLY A O 1
ATOM 3799 N N . ARG A 1 505 ? 9.208 -10.286 -7.096 1.00 80.50 505 ARG A N 1
ATOM 3800 C CA . ARG A 1 505 ? 8.800 -9.445 -8.234 1.00 80.50 505 ARG A CA 1
ATOM 3801 C C . ARG A 1 505 ? 7.412 -8.830 -8.024 1.00 80.50 505 ARG A C 1
ATOM 3803 O O . ARG A 1 505 ? 7.229 -7.653 -8.343 1.00 80.50 505 ARG A O 1
ATOM 3810 N N . THR A 1 506 ? 6.446 -9.598 -7.527 1.00 83.81 506 THR A N 1
ATOM 3811 C CA . THR A 1 506 ? 5.083 -9.127 -7.236 1.00 83.81 506 THR A CA 1
ATOM 3812 C C . THR A 1 506 ? 5.090 -8.060 -6.138 1.00 83.81 506 THR A C 1
ATOM 3814 O O . THR A 1 506 ? 4.543 -6.975 -6.354 1.00 83.81 506 THR A O 1
ATOM 3817 N N . LEU A 1 507 ? 5.828 -8.285 -5.047 1.00 87.06 507 LEU A N 1
ATOM 3818 C CA . LEU A 1 507 ? 6.042 -7.300 -3.982 1.00 87.06 507 LEU A CA 1
ATOM 3819 C C . LEU A 1 507 ? 6.732 -6.028 -4.510 1.00 87.06 507 LEU A C 1
ATOM 3821 O O . LEU A 1 507 ? 6.268 -4.925 -4.235 1.00 87.06 507 LEU A O 1
ATOM 3825 N N . ARG A 1 508 ? 7.775 -6.141 -5.347 1.00 86.62 508 ARG A N 1
ATOM 3826 C CA . ARG A 1 508 ? 8.530 -4.989 -5.890 1.00 86.62 508 ARG A CA 1
ATOM 3827 C C . ARG A 1 508 ? 7.824 -4.198 -6.988 1.00 86.62 508 ARG A C 1
ATOM 3829 O O . ARG A 1 508 ? 8.064 -2.997 -7.118 1.00 86.62 508 ARG A O 1
ATOM 3836 N N . ARG A 1 509 ? 7.036 -4.854 -7.848 1.00 82.38 509 ARG A N 1
ATOM 3837 C CA . ARG A 1 509 ? 6.508 -4.259 -9.097 1.00 82.38 509 ARG A CA 1
ATOM 3838 C C . ARG A 1 509 ? 4.984 -4.140 -9.125 1.00 82.38 509 ARG A C 1
ATOM 3840 O O . ARG A 1 509 ? 4.485 -3.226 -9.786 1.00 82.38 509 ARG A O 1
ATOM 3847 N N . GLY A 1 510 ? 4.259 -5.006 -8.422 1.00 83.69 510 GLY A N 1
ATOM 3848 C CA . GLY A 1 510 ? 2.805 -4.945 -8.255 1.00 83.69 510 GLY A CA 1
ATOM 3849 C C . GLY A 1 510 ? 2.420 -4.056 -7.074 1.00 83.69 510 GLY A C 1
ATOM 3850 O O . GLY A 1 510 ? 2.047 -2.895 -7.269 1.00 83.69 510 GLY A O 1
ATOM 3851 N N . GLN A 1 511 ? 2.571 -4.595 -5.862 1.00 87.25 511 GLN A N 1
ATOM 3852 C CA . GLN A 1 511 ? 2.213 -3.936 -4.598 1.00 87.25 511 GLN A CA 1
ATOM 3853 C C . GLN A 1 511 ? 3.166 -2.786 -4.256 1.00 87.25 511 GLN A C 1
ATOM 3855 O O . GLN A 1 511 ? 2.764 -1.767 -3.703 1.00 87.25 511 GLN A O 1
ATOM 3860 N N . GLN A 1 512 ? 4.425 -2.921 -4.674 1.00 81.50 512 GLN A N 1
ATOM 3861 C CA . GLN A 1 512 ? 5.492 -1.924 -4.556 1.00 81.50 512 GLN A CA 1
ATOM 3862 C C . GLN A 1 512 ? 5.845 -1.578 -3.112 1.00 81.50 512 GLN A C 1
ATOM 3864 O O . GLN A 1 512 ? 6.087 -0.414 -2.777 1.00 81.50 512 GLN A O 1
ATOM 3869 N N . VAL A 1 513 ? 5.932 -2.646 -2.318 1.00 86.19 513 VAL A N 1
ATOM 3870 C CA . VAL A 1 513 ? 6.554 -2.724 -0.996 1.00 86.19 513 VAL A CA 1
ATOM 3871 C C . VAL A 1 513 ? 7.883 -1.957 -1.021 1.00 86.19 513 VAL A C 1
ATOM 3873 O O . VAL A 1 513 ? 8.753 -2.206 -1.860 1.00 86.19 513 VAL A O 1
ATOM 3876 N N . GLY A 1 514 ? 8.010 -0.957 -0.149 1.00 84.56 514 GLY A N 1
ATOM 3877 C CA . GLY A 1 514 ? 9.216 -0.149 -0.012 1.00 84.56 514 GLY A CA 1
ATOM 3878 C C . GLY A 1 514 ? 10.336 -0.920 0.685 1.00 84.56 514 GLY A C 1
ATOM 3879 O O . GLY A 1 514 ? 10.080 -1.866 1.422 1.00 84.56 514 GLY A O 1
ATOM 3880 N N . TRP A 1 515 ? 11.586 -0.505 0.453 1.00 85.69 515 TRP A N 1
ATOM 3881 C CA . TRP A 1 515 ? 12.794 -1.118 1.040 1.00 85.69 515 TRP A CA 1
ATOM 3882 C C . TRP A 1 515 ? 12.930 -2.640 0.819 1.00 85.69 515 TRP A C 1
ATOM 3884 O O . TRP A 1 515 ? 13.715 -3.288 1.496 1.00 85.69 515 TRP A O 1
ATOM 3894 N N . PHE A 1 516 ? 12.215 -3.182 -0.171 1.00 83.69 516 PHE A N 1
ATOM 3895 C CA . PHE A 1 516 ? 12.288 -4.568 -0.619 1.00 83.69 516 PHE A CA 1
ATOM 3896 C C . PHE A 1 516 ? 13.026 -4.619 -1.965 1.00 83.69 516 PHE A C 1
ATOM 3898 O O . PHE A 1 516 ? 12.547 -4.054 -2.956 1.00 83.69 516 PHE A O 1
ATOM 3905 N N . SER A 1 517 ? 14.186 -5.274 -2.026 1.00 81.62 517 SER A N 1
ATOM 3906 C CA . SER A 1 517 ? 14.971 -5.457 -3.251 1.00 81.62 517 SER A CA 1
ATOM 3907 C C . SER A 1 517 ? 15.058 -6.939 -3.667 1.00 81.62 517 SER A C 1
ATOM 3909 O O . SER A 1 517 ? 14.076 -7.668 -3.533 1.00 81.62 517 SER A O 1
ATOM 3911 N N . GLU A 1 518 ? 16.164 -7.357 -4.280 1.00 75.31 518 GLU A N 1
ATOM 3912 C CA . GLU A 1 518 ? 16.483 -8.755 -4.600 1.00 75.31 518 GLU A CA 1
ATOM 3913 C C . GLU A 1 518 ? 17.285 -9.410 -3.466 1.00 75.31 518 GLU A C 1
ATOM 3915 O O . GLU A 1 518 ? 17.139 -10.608 -3.241 1.00 75.31 518 GLU A O 1
ATOM 3920 N N . ASP A 1 519 ? 18.011 -8.616 -2.671 1.00 75.81 519 ASP A N 1
ATOM 3921 C CA . ASP A 1 519 ? 18.707 -9.078 -1.465 1.00 75.81 519 ASP A CA 1
ATOM 3922 C C . ASP A 1 519 ? 17.727 -9.423 -0.323 1.00 75.81 519 ASP A C 1
ATOM 3924 O O . ASP A 1 519 ? 17.992 -10.304 0.493 1.00 75.81 519 ASP A O 1
ATOM 3928 N N . GLU A 1 520 ? 16.560 -8.768 -0.288 1.00 87.44 520 GLU A N 1
ATOM 3929 C CA . GLU A 1 520 ? 15.492 -9.003 0.692 1.00 87.44 520 GLU A CA 1
ATOM 3930 C C . GLU A 1 520 ? 14.422 -10.030 0.230 1.00 87.44 520 GLU A C 1
ATOM 3932 O O . GLU A 1 520 ? 13.341 -10.085 0.808 1.00 87.44 520 GLU A O 1
ATOM 3937 N N . GLU A 1 521 ? 14.681 -10.883 -0.776 1.00 85.38 521 GLU A N 1
ATOM 3938 C CA . GLU A 1 521 ? 13.729 -11.954 -1.168 1.00 85.38 521 GLU A CA 1
ATOM 3939 C C . GLU A 1 521 ? 13.598 -13.106 -0.148 1.00 85.38 521 GLU A C 1
ATOM 3941 O O . GLU A 1 521 ? 12.717 -13.953 -0.298 1.00 85.38 521 GLU A O 1
ATOM 3946 N N . VAL A 1 522 ? 14.429 -13.132 0.899 1.00 89.69 522 VAL A N 1
ATOM 3947 C CA . VAL A 1 522 ? 14.328 -14.067 2.034 1.00 89.69 522 VAL A CA 1
ATOM 3948 C C . VAL A 1 522 ? 13.793 -13.331 3.259 1.00 89.69 522 VAL A C 1
ATOM 3950 O O . VAL A 1 522 ? 14.300 -12.262 3.605 1.00 89.69 522 VAL A O 1
ATOM 3953 N N . TYR A 1 523 ? 12.819 -13.925 3.953 1.00 93.19 523 TYR A N 1
ATOM 3954 C CA . TYR A 1 523 ? 12.104 -13.297 5.066 1.00 93.19 523 TYR A CA 1
ATOM 3955 C C . TYR A 1 523 ? 13.035 -12.694 6.128 1.00 93.19 523 TYR A C 1
ATOM 3957 O O . TYR A 1 523 ? 12.884 -11.530 6.489 1.00 93.19 523 TYR A O 1
ATOM 3965 N N . ALA A 1 524 ? 14.038 -13.447 6.588 1.00 94.38 524 ALA A N 1
ATOM 3966 C CA . ALA A 1 524 ? 14.979 -12.975 7.606 1.00 94.38 524 ALA A CA 1
ATOM 3967 C C . ALA A 1 524 ? 15.797 -11.741 7.165 1.00 94.38 524 ALA A C 1
ATOM 3969 O O . ALA A 1 524 ? 16.079 -10.871 7.986 1.00 94.38 524 ALA A O 1
ATOM 3970 N N . ALA A 1 525 ? 16.143 -11.638 5.875 1.00 92.38 525 ALA A N 1
ATOM 3971 C CA . ALA A 1 525 ? 16.860 -10.486 5.323 1.00 92.38 525 ALA A CA 1
ATOM 3972 C C . ALA A 1 525 ? 15.935 -9.268 5.167 1.00 92.38 525 ALA A C 1
ATOM 3974 O O . ALA A 1 525 ? 16.315 -8.152 5.518 1.00 92.38 525 ALA A O 1
ATOM 3975 N N . TRP A 1 526 ? 14.694 -9.482 4.715 1.00 95.06 526 TRP A N 1
ATOM 3976 C CA . TRP A 1 526 ? 13.665 -8.440 4.718 1.00 95.06 526 TRP A CA 1
ATOM 3977 C C . TRP A 1 526 ? 13.353 -7.928 6.130 1.00 95.06 526 TRP A C 1
ATOM 3979 O O . TRP A 1 526 ? 13.154 -6.728 6.317 1.00 95.06 526 TRP A O 1
ATOM 3989 N N . ARG A 1 527 ? 13.332 -8.814 7.129 1.00 96.25 527 ARG A N 1
ATOM 3990 C CA . ARG A 1 527 ? 13.015 -8.458 8.510 1.00 96.25 527 ARG A CA 1
ATOM 3991 C C . ARG A 1 527 ? 14.098 -7.566 9.133 1.00 96.25 527 ARG A C 1
ATOM 3993 O O . ARG A 1 527 ? 13.780 -6.452 9.540 1.00 96.25 527 ARG A O 1
ATOM 4000 N N . ASP A 1 528 ? 15.369 -7.979 9.099 1.00 95.25 528 ASP A N 1
ATOM 4001 C CA . ASP A 1 528 ? 16.513 -7.148 9.537 1.00 95.25 528 ASP A CA 1
ATOM 4002 C C . ASP A 1 528 ? 16.516 -5.772 8.838 1.00 95.25 528 ASP A C 1
ATOM 4004 O O . ASP A 1 528 ? 16.700 -4.715 9.459 1.00 95.25 528 ASP A O 1
ATOM 4008 N N . ARG A 1 529 ? 16.198 -5.774 7.537 1.00 95.31 529 ARG A N 1
ATOM 4009 C CA . ARG A 1 529 ? 16.060 -4.561 6.740 1.00 95.31 529 ARG A CA 1
ATOM 4010 C C . ARG A 1 529 ? 14.941 -3.647 7.229 1.00 95.31 529 ARG A C 1
ATOM 4012 O O . ARG A 1 529 ? 15.180 -2.446 7.387 1.00 95.31 529 ARG A O 1
ATOM 4019 N N . ILE A 1 530 ? 13.726 -4.168 7.408 1.00 95.75 530 ILE A N 1
ATOM 4020 C CA . ILE A 1 530 ? 12.553 -3.345 7.711 1.00 95.75 530 ILE A CA 1
ATOM 4021 C C . ILE A 1 530 ? 12.577 -2.835 9.155 1.00 95.75 530 ILE A C 1
ATOM 4023 O O . ILE A 1 530 ? 12.184 -1.694 9.389 1.00 95.75 530 ILE A O 1
ATOM 4027 N N . GLU A 1 531 ? 13.136 -3.608 10.090 1.00 96.25 531 GLU A N 1
ATOM 4028 C CA . GLU A 1 531 ? 13.421 -3.182 11.466 1.00 96.25 531 GLU A CA 1
ATOM 4029 C C . GLU A 1 531 ? 14.439 -2.032 11.485 1.00 96.25 531 GLU A C 1
ATOM 4031 O O . GLU A 1 531 ? 14.169 -0.965 12.041 1.00 96.25 531 GLU A O 1
ATOM 4036 N N . THR A 1 532 ? 15.562 -2.182 10.771 1.00 95.56 532 THR A N 1
ATOM 4037 C CA . THR A 1 532 ? 16.581 -1.126 10.627 1.00 95.56 532 THR A CA 1
ATOM 4038 C C . THR A 1 532 ? 15.999 0.162 10.029 1.00 95.56 532 THR A C 1
ATOM 4040 O O . THR A 1 532 ? 16.329 1.272 10.462 1.00 95.56 532 THR A O 1
ATOM 4043 N N . VAL A 1 533 ? 15.122 0.036 9.028 1.00 96.31 533 VAL A N 1
ATOM 4044 C CA . VAL A 1 533 ? 14.426 1.158 8.379 1.00 96.31 533 VAL A CA 1
ATOM 4045 C C . VAL A 1 533 ? 13.445 1.824 9.351 1.00 96.31 533 VAL A C 1
ATOM 4047 O O . VAL A 1 533 ? 13.543 3.036 9.567 1.00 96.31 533 VAL A O 1
ATOM 4050 N N . ARG A 1 534 ? 12.560 1.050 9.995 1.00 96.88 534 ARG A N 1
ATOM 4051 C CA . ARG A 1 534 ? 11.623 1.495 11.043 1.00 96.88 534 ARG A CA 1
ATOM 4052 C C . ARG A 1 534 ? 12.343 2.317 12.106 1.00 96.88 534 ARG A C 1
ATOM 4054 O O . ARG A 1 534 ? 12.006 3.485 12.307 1.00 96.88 534 ARG A O 1
ATOM 4061 N N . ASP A 1 535 ? 13.379 1.759 12.720 1.00 96.62 535 ASP A N 1
ATOM 4062 C CA . ASP A 1 535 ? 14.066 2.390 13.849 1.00 96.62 535 ASP A CA 1
ATOM 4063 C C . ASP A 1 535 ? 14.842 3.641 13.426 1.00 96.62 535 ASP A C 1
ATOM 4065 O O . ASP A 1 535 ? 14.844 4.647 14.140 1.00 96.62 535 ASP A O 1
ATOM 4069 N N . THR A 1 536 ? 15.401 3.653 12.211 1.00 97.06 536 THR A N 1
ATOM 4070 C CA . THR A 1 536 ? 16.015 4.853 11.620 1.00 97.06 536 THR A CA 1
ATOM 4071 C C . THR A 1 536 ? 14.996 5.985 11.435 1.00 97.06 536 THR A C 1
ATOM 4073 O O . THR A 1 536 ? 15.294 7.147 11.740 1.00 97.06 536 THR A O 1
ATOM 4076 N N . HIS A 1 537 ? 13.783 5.686 10.958 1.00 96.62 537 HIS A N 1
ATOM 4077 C CA . HIS A 1 537 ? 12.742 6.701 10.767 1.00 96.62 537 HIS A CA 1
ATOM 4078 C C . HIS A 1 537 ? 12.100 7.148 12.092 1.00 96.62 537 HIS A C 1
ATOM 4080 O O . HIS A 1 537 ? 11.821 8.338 12.245 1.00 96.62 537 HIS A O 1
ATOM 4086 N N . LEU A 1 538 ? 11.954 6.264 13.085 1.00 95.56 538 LEU A N 1
ATOM 4087 C CA . LEU A 1 538 ? 11.504 6.628 14.436 1.00 95.56 538 LEU A CA 1
ATOM 4088 C C . LEU A 1 538 ? 12.548 7.477 15.190 1.00 95.56 538 LEU A C 1
ATOM 4090 O O . LEU A 1 538 ? 12.194 8.464 15.840 1.00 95.56 538 LEU A O 1
ATOM 4094 N N . ALA A 1 539 ? 13.843 7.187 15.033 1.00 94.81 539 ALA A N 1
ATOM 4095 C CA . ALA A 1 539 ? 14.914 8.037 15.555 1.00 94.81 539 ALA A CA 1
ATOM 4096 C C . ALA A 1 539 ? 14.918 9.428 14.887 1.00 94.81 539 ALA A C 1
ATOM 4098 O O . ALA A 1 539 ? 15.004 10.450 15.577 1.00 94.81 539 ALA A O 1
ATOM 4099 N N . ARG A 1 540 ? 14.743 9.493 13.556 1.00 96.00 540 ARG A N 1
ATOM 4100 C CA . ARG A 1 540 ? 14.562 10.764 12.823 1.00 96.00 540 ARG A CA 1
ATOM 4101 C C . ARG A 1 540 ? 13.318 11.524 13.283 1.00 96.00 540 ARG A C 1
ATOM 4103 O O . ARG A 1 540 ? 13.389 12.742 13.411 1.00 96.00 540 ARG A O 1
ATOM 4110 N N . LEU A 1 541 ? 12.211 10.841 13.577 1.00 94.19 541 LEU A N 1
ATOM 4111 C CA . LEU A 1 541 ? 11.000 11.458 14.124 1.00 94.19 541 LEU A CA 1
ATOM 4112 C C . LEU A 1 541 ? 11.266 12.124 15.477 1.00 94.19 541 LEU A C 1
ATOM 4114 O O . LEU A 1 541 ? 10.890 13.282 15.664 1.00 94.19 541 LEU A O 1
ATOM 4118 N N . SER A 1 542 ? 11.960 11.441 16.388 1.00 90.50 542 SER A N 1
ATOM 4119 C CA . SER A 1 542 ? 12.359 12.014 17.680 1.00 90.50 542 SER A CA 1
ATOM 4120 C C . SER A 1 542 ? 13.234 13.266 17.505 1.00 90.50 542 SER A C 1
ATOM 4122 O O . SER A 1 542 ? 12.984 14.294 18.129 1.00 90.50 542 SER A O 1
ATOM 4124 N N . ALA A 1 543 ? 14.191 13.237 16.569 1.00 91.19 543 ALA A N 1
ATOM 4125 C CA . ALA A 1 543 ? 15.061 14.378 16.275 1.00 91.19 543 ALA A CA 1
ATOM 4126 C C . ALA A 1 543 ? 14.362 15.551 15.549 1.00 91.19 543 ALA A C 1
ATOM 4128 O O . ALA A 1 543 ? 14.801 16.695 15.666 1.00 91.19 543 ALA A O 1
ATOM 4129 N N . LEU A 1 544 ? 13.297 15.288 14.780 1.00 91.50 544 LEU A N 1
ATOM 4130 C CA . LEU A 1 544 ? 12.629 16.282 13.928 1.00 91.50 544 LEU A CA 1
ATOM 4131 C C . LEU A 1 544 ? 11.278 16.782 14.462 1.00 91.50 544 LEU A C 1
ATOM 4133 O O . LEU A 1 544 ? 10.726 17.711 13.868 1.00 91.50 544 LEU A O 1
ATOM 4137 N N . SER A 1 545 ? 10.753 16.224 15.559 1.00 81.88 545 SER A N 1
ATOM 4138 C CA . SER A 1 545 ? 9.407 16.529 16.086 1.00 81.88 545 SER A CA 1
ATOM 4139 C C . SER A 1 545 ? 9.173 18.022 16.354 1.00 81.88 545 SER A C 1
ATOM 4141 O O . SER A 1 545 ? 8.181 18.566 15.864 1.00 81.88 545 SER A O 1
ATOM 4143 N N . ASP A 1 546 ? 10.125 18.698 17.002 1.00 83.44 546 ASP A N 1
ATOM 4144 C CA . ASP A 1 546 ? 10.102 20.151 17.260 1.00 83.44 546 ASP A CA 1
ATOM 4145 C C . ASP A 1 546 ? 10.928 20.971 16.244 1.00 83.44 546 ASP A C 1
ATOM 4147 O O . ASP A 1 546 ? 11.089 22.185 16.385 1.00 83.44 546 ASP A O 1
ATOM 415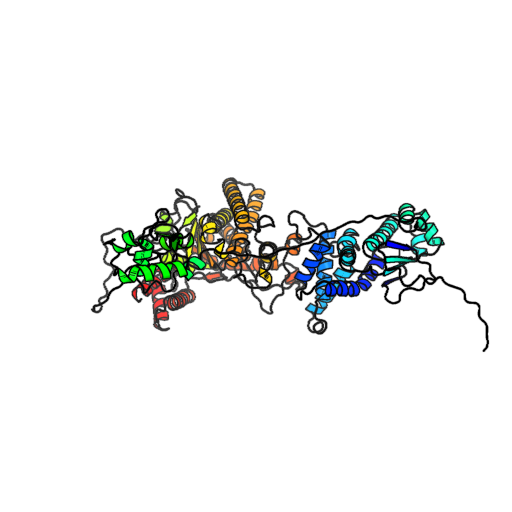1 N N . SER A 1 547 ? 11.477 20.325 15.209 1.00 89.31 547 SER A N 1
ATOM 4152 C CA . SER A 1 547 ? 12.311 20.993 14.205 1.00 89.31 547 SER A CA 1
ATOM 4153 C C . SER A 1 547 ? 11.492 21.894 13.278 1.00 89.31 547 SER A C 1
ATOM 4155 O O . SER A 1 547 ? 10.402 21.539 12.827 1.00 89.31 547 SER A O 1
ATOM 4157 N N . THR A 1 548 ? 12.064 23.047 12.928 1.00 89.06 548 THR A N 1
ATOM 4158 C CA . THR A 1 548 ? 11.544 23.959 11.899 1.00 89.06 548 THR A CA 1
ATOM 4159 C C . THR A 1 548 ? 12.050 23.637 10.489 1.00 89.06 548 THR A C 1
ATOM 4161 O O . THR A 1 548 ? 11.646 24.309 9.540 1.00 89.06 548 THR A O 1
ATOM 4164 N N . ASP A 1 549 ? 12.898 22.614 10.326 1.00 92.38 549 ASP A N 1
ATOM 4165 C CA . ASP A 1 549 ? 13.368 22.149 9.018 1.00 92.38 549 ASP A CA 1
ATOM 4166 C C . ASP A 1 549 ? 12.233 21.452 8.250 1.00 92.38 549 ASP A C 1
ATOM 4168 O O . ASP A 1 549 ? 11.915 20.279 8.465 1.00 92.38 549 ASP A O 1
ATOM 4172 N N . SER A 1 550 ? 11.597 22.198 7.348 1.00 91.06 550 SER A N 1
ATOM 4173 C CA . SER A 1 550 ? 10.513 21.702 6.504 1.00 91.06 550 SER A CA 1
ATOM 4174 C C . SER A 1 550 ? 10.973 20.717 5.426 1.00 91.06 550 SER A C 1
ATOM 4176 O O . SER A 1 550 ? 10.146 19.934 4.963 1.00 91.06 550 SER A O 1
ATOM 4178 N N . ALA A 1 551 ? 12.255 20.714 5.042 1.00 91.94 551 ALA A N 1
ATOM 4179 C CA . ALA A 1 551 ? 12.786 19.790 4.044 1.00 91.94 551 ALA A CA 1
ATOM 4180 C C . ALA A 1 551 ? 13.020 18.409 4.669 1.00 91.94 551 ALA A C 1
ATOM 4182 O O . ALA A 1 551 ? 12.407 17.436 4.236 1.00 91.94 551 ALA A O 1
ATOM 4183 N N . ALA A 1 552 ? 13.784 18.339 5.764 1.00 91.31 552 ALA A N 1
ATOM 4184 C CA . ALA A 1 552 ? 14.044 17.085 6.477 1.00 91.31 552 ALA A CA 1
ATOM 4185 C C . ALA A 1 552 ? 12.753 16.438 7.022 1.00 91.31 552 ALA A C 1
ATOM 4187 O O . ALA A 1 552 ? 12.624 15.211 7.055 1.00 91.31 552 ALA A O 1
ATOM 4188 N N . ARG A 1 553 ? 11.765 17.258 7.418 1.00 92.44 553 ARG A N 1
ATOM 4189 C CA . ARG A 1 553 ? 10.418 16.785 7.785 1.00 92.44 553 ARG A CA 1
ATOM 4190 C C . ARG A 1 553 ? 9.609 16.309 6.579 1.00 92.44 553 ARG A C 1
ATOM 4192 O O . ARG A 1 553 ? 8.893 15.325 6.714 1.00 92.44 553 ARG A O 1
ATOM 4199 N N . GLY A 1 554 ? 9.714 16.972 5.426 1.00 91.94 554 GLY A N 1
ATOM 4200 C CA . GLY A 1 554 ? 9.065 16.551 4.179 1.00 91.94 554 GLY A CA 1
ATOM 4201 C C . GLY A 1 554 ? 9.583 15.202 3.673 1.00 91.94 554 GLY A C 1
ATOM 4202 O O . GLY A 1 554 ? 8.790 14.335 3.317 1.00 91.94 554 GLY A O 1
ATOM 4203 N N . GLU A 1 555 ? 10.898 14.985 3.738 1.00 93.25 555 GLU A N 1
ATOM 4204 C CA . GLU A 1 555 ? 11.519 13.682 3.469 1.00 93.25 555 GLU A CA 1
ATOM 4205 C C . GLU A 1 555 ? 10.986 12.606 4.424 1.00 93.25 555 GLU A C 1
ATOM 4207 O O . GLU A 1 555 ? 10.532 11.557 3.976 1.00 93.25 555 GLU A O 1
ATOM 4212 N N . LEU A 1 556 ? 10.950 12.887 5.735 1.00 95.25 556 LEU A N 1
ATOM 4213 C CA . LEU A 1 556 ? 10.416 11.941 6.720 1.00 95.25 556 LEU A CA 1
ATOM 4214 C C . LEU A 1 556 ? 8.911 11.654 6.522 1.00 95.25 556 LEU A C 1
ATOM 4216 O O . LEU A 1 556 ? 8.466 10.549 6.821 1.00 95.25 556 LEU A O 1
ATOM 4220 N N . PHE A 1 557 ? 8.131 12.605 5.995 1.00 94.19 557 PHE A N 1
ATOM 4221 C CA . PHE A 1 557 ? 6.748 12.359 5.572 1.00 94.19 557 PHE A CA 1
ATOM 4222 C C . PHE A 1 557 ? 6.671 11.373 4.397 1.00 94.19 557 PHE A C 1
ATOM 4224 O O . PHE A 1 557 ? 5.883 10.431 4.473 1.00 94.19 557 PHE A O 1
ATOM 4231 N N . GLU A 1 558 ? 7.460 11.553 3.326 1.00 91.56 558 GLU A N 1
ATOM 4232 C CA . GLU A 1 558 ? 7.483 10.588 2.210 1.00 91.56 558 GLU A CA 1
ATOM 4233 C C . GLU A 1 558 ? 7.944 9.198 2.674 1.00 91.56 558 GLU A C 1
ATOM 4235 O O . GLU A 1 558 ? 7.329 8.200 2.288 1.00 91.56 558 GLU A O 1
ATOM 4240 N N . ASP A 1 559 ? 8.956 9.137 3.544 1.00 94.88 559 ASP A N 1
ATOM 4241 C CA . ASP A 1 559 ? 9.465 7.894 4.126 1.00 94.88 559 ASP A CA 1
ATOM 4242 C C . ASP A 1 559 ? 8.399 7.175 4.973 1.00 94.88 559 ASP A C 1
ATOM 4244 O O . ASP A 1 559 ? 8.062 6.025 4.698 1.00 94.88 559 ASP A O 1
ATOM 4248 N N . LEU A 1 560 ? 7.805 7.843 5.971 1.00 96.62 560 LEU A N 1
ATOM 4249 C CA . LEU A 1 560 ? 6.814 7.216 6.856 1.00 96.62 560 LEU A CA 1
ATOM 4250 C C . LEU A 1 560 ? 5.516 6.850 6.118 1.00 96.62 560 LEU A C 1
ATOM 4252 O O . LEU A 1 560 ? 4.938 5.801 6.397 1.00 96.62 560 LEU A O 1
ATOM 4256 N N . HIS A 1 561 ? 5.075 7.643 5.132 1.00 94.75 561 HIS A N 1
ATOM 4257 C CA . HIS A 1 561 ? 3.979 7.235 4.243 1.00 94.75 561 HIS A CA 1
ATOM 4258 C C . HIS A 1 561 ? 4.328 5.979 3.437 1.00 94.75 561 HIS A C 1
ATOM 4260 O O . HIS A 1 561 ? 3.465 5.121 3.245 1.00 94.75 561 HIS A O 1
ATOM 4266 N N . GLY A 1 562 ? 5.567 5.879 2.946 1.00 92.88 562 GLY A N 1
ATOM 4267 C CA . GLY A 1 562 ? 6.060 4.688 2.263 1.00 92.88 562 GLY A CA 1
ATOM 4268 C C . GLY A 1 562 ? 6.084 3.475 3.187 1.00 92.88 562 GLY A C 1
ATOM 4269 O O . GLY A 1 562 ? 5.675 2.395 2.773 1.00 92.88 562 GLY A O 1
ATOM 4270 N N . LEU A 1 563 ? 6.511 3.650 4.438 1.00 95.75 563 LEU A N 1
ATOM 4271 C CA . LEU A 1 563 ? 6.646 2.577 5.421 1.00 95.75 563 LEU A CA 1
ATOM 4272 C C . LEU A 1 563 ? 5.281 2.048 5.897 1.00 95.75 563 LEU A C 1
ATOM 4274 O O . LEU A 1 563 ? 5.076 0.839 5.921 1.00 95.75 563 LEU A O 1
ATOM 4278 N N . VAL A 1 564 ? 4.305 2.930 6.153 1.00 97.19 564 VAL A N 1
ATOM 4279 C CA . VAL A 1 564 ? 2.916 2.517 6.439 1.00 97.19 564 VAL A CA 1
ATOM 4280 C C . VAL A 1 564 ? 2.299 1.791 5.236 1.00 97.19 564 VAL A C 1
ATOM 4282 O O . VAL A 1 564 ? 1.721 0.724 5.409 1.00 97.19 564 VAL A O 1
ATOM 4285 N N . ALA A 1 565 ? 2.472 2.304 4.010 1.00 94.81 565 ALA A N 1
ATOM 4286 C CA . ALA A 1 565 ? 1.964 1.634 2.806 1.00 94.81 565 ALA A CA 1
ATOM 4287 C C . ALA A 1 565 ? 2.670 0.295 2.509 1.00 94.81 565 ALA A C 1
ATOM 4289 O O . ALA A 1 565 ? 2.064 -0.607 1.941 1.00 94.81 565 ALA A O 1
ATOM 4290 N N . THR A 1 566 ? 3.934 0.150 2.913 1.00 93.88 566 THR A N 1
ATOM 4291 C CA . THR A 1 566 ? 4.681 -1.118 2.867 1.00 93.88 566 THR A CA 1
ATOM 4292 C C . THR A 1 566 ? 4.055 -2.131 3.821 1.00 93.88 566 THR A C 1
ATOM 4294 O O . THR A 1 566 ? 3.802 -3.261 3.415 1.00 93.88 566 THR A O 1
ATOM 4297 N N . ALA A 1 567 ? 3.751 -1.716 5.055 1.00 96.94 567 ALA A N 1
ATOM 4298 C CA . ALA A 1 567 ? 3.109 -2.575 6.040 1.00 96.94 567 ALA A CA 1
ATOM 4299 C C . ALA A 1 567 ? 1.711 -3.020 5.579 1.00 96.94 567 ALA A C 1
ATOM 4301 O O . ALA A 1 567 ? 1.492 -4.217 5.425 1.00 96.94 567 ALA A O 1
ATOM 4302 N N . THR A 1 568 ? 0.777 -2.104 5.281 1.00 96.38 568 THR A N 1
ATOM 4303 C CA . THR A 1 568 ? -0.613 -2.500 4.952 1.00 96.38 568 THR A CA 1
ATOM 4304 C C . THR A 1 568 ? -0.708 -3.411 3.721 1.00 96.38 568 THR A C 1
ATOM 4306 O O . THR A 1 568 ? -1.518 -4.334 3.709 1.00 96.38 568 THR A O 1
ATOM 4309 N N . GLN A 1 569 ? 0.147 -3.218 2.706 1.00 93.81 569 GLN A N 1
ATOM 4310 C CA . GLN A 1 569 ? 0.220 -4.118 1.548 1.00 93.81 569 GLN A CA 1
ATOM 4311 C C . GLN A 1 569 ? 0.655 -5.537 1.945 1.00 93.81 569 GLN A C 1
ATOM 4313 O O . GLN A 1 569 ? 0.144 -6.492 1.369 1.00 93.81 569 GLN A O 1
ATOM 4318 N N . LEU A 1 570 ? 1.538 -5.690 2.940 1.00 94.69 570 LEU A N 1
ATOM 4319 C CA . LEU A 1 570 ? 1.972 -6.993 3.455 1.00 94.69 570 LEU A CA 1
ATOM 4320 C C . LEU A 1 570 ? 0.943 -7.651 4.385 1.00 94.69 570 LEU A C 1
ATOM 4322 O O . LEU A 1 570 ? 0.780 -8.864 4.298 1.00 94.69 570 LEU A O 1
ATOM 4326 N N . TYR A 1 571 ? 0.202 -6.886 5.196 1.00 95.75 571 TYR A N 1
ATOM 4327 C CA . TYR A 1 571 ? -0.966 -7.410 5.927 1.00 95.75 571 TYR A CA 1
ATOM 4328 C C . TYR A 1 571 ? -1.995 -7.984 4.941 1.00 95.75 571 TYR A C 1
ATOM 4330 O O . TYR A 1 571 ? -2.339 -9.160 5.017 1.00 95.75 571 TYR A O 1
ATOM 4338 N N . HIS A 1 572 ? -2.376 -7.204 3.925 1.00 93.38 572 HIS A N 1
ATOM 4339 C CA . HIS A 1 572 ? -3.266 -7.658 2.856 1.00 93.38 572 HIS A CA 1
ATOM 4340 C C . HIS A 1 572 ? -2.684 -8.844 2.050 1.00 93.38 572 HIS A C 1
ATOM 4342 O O . HIS A 1 572 ? -3.409 -9.781 1.721 1.00 93.38 572 HIS A O 1
ATOM 4348 N N . ALA A 1 573 ? -1.374 -8.863 1.770 1.00 90.50 573 ALA A N 1
ATOM 4349 C CA . ALA A 1 573 ? -0.705 -9.992 1.107 1.00 90.50 573 ALA A CA 1
ATOM 4350 C C . ALA A 1 573 ? -0.728 -11.283 1.946 1.00 90.50 573 ALA A C 1
ATOM 4352 O O . ALA A 1 573 ? -0.815 -12.372 1.380 1.00 90.50 573 ALA A O 1
ATOM 4353 N N . ALA A 1 574 ? -0.661 -11.158 3.275 1.00 90.56 574 ALA A N 1
ATOM 4354 C CA . ALA A 1 574 ? -0.750 -12.249 4.244 1.00 90.56 574 ALA A CA 1
ATOM 4355 C C . ALA A 1 574 ? -2.194 -12.710 4.530 1.00 90.56 574 ALA A C 1
ATOM 4357 O O . ALA A 1 574 ? -2.379 -13.601 5.357 1.00 90.56 574 ALA A O 1
ATOM 4358 N N . GLY A 1 575 ? -3.204 -12.107 3.886 1.00 90.44 575 GLY A N 1
ATOM 4359 C CA . GLY A 1 575 ? -4.617 -12.387 4.158 1.00 90.44 575 GLY A CA 1
ATOM 4360 C C . GLY A 1 575 ? -5.105 -11.842 5.503 1.00 90.44 575 GLY A C 1
ATOM 4361 O O . GLY A 1 575 ? -6.004 -12.426 6.089 1.00 90.44 575 GLY A O 1
ATOM 4362 N N . VAL A 1 576 ? -4.492 -10.767 6.015 1.00 94.00 576 VAL A N 1
ATOM 4363 C CA . VAL A 1 576 ? -4.831 -10.178 7.319 1.00 94.00 576 VAL A CA 1
ATOM 4364 C C . VAL A 1 576 ? -5.608 -8.878 7.147 1.00 94.00 576 VAL A C 1
ATOM 4366 O O . VAL A 1 576 ? -5.105 -7.903 6.579 1.00 94.00 576 VAL A O 1
ATOM 4369 N N . ASP A 1 577 ? -6.822 -8.854 7.684 1.00 94.25 577 ASP A N 1
ATOM 4370 C CA . ASP A 1 577 ? -7.719 -7.708 7.672 1.00 94.25 577 ASP A CA 1
ATOM 4371 C C . ASP A 1 577 ? -7.344 -6.706 8.767 1.00 94.25 577 ASP A C 1
ATOM 4373 O O . ASP A 1 577 ? -7.494 -6.947 9.965 1.00 94.25 577 ASP A O 1
ATOM 4377 N N . LEU A 1 578 ? -6.811 -5.561 8.339 1.00 97.50 578 LEU A N 1
ATOM 4378 C CA . LEU A 1 578 ? -6.204 -4.569 9.218 1.00 97.50 578 LEU A CA 1
ATOM 4379 C C . LEU A 1 578 ? -7.153 -3.400 9.526 1.00 97.50 578 LEU A C 1
ATOM 4381 O O . LEU A 1 578 ? -7.508 -2.627 8.637 1.00 97.50 578 LEU A O 1
ATOM 4385 N N . THR A 1 579 ? -7.481 -3.203 10.802 1.00 98.25 579 THR A N 1
ATOM 4386 C CA . THR A 1 579 ? -8.241 -2.054 11.314 1.00 98.25 579 THR A CA 1
ATOM 4387 C C . THR A 1 579 ? -7.324 -1.051 12.015 1.00 98.25 579 THR A C 1
ATOM 4389 O O . THR A 1 579 ? -6.619 -1.381 12.969 1.00 98.25 579 THR A O 1
ATOM 4392 N N . LEU A 1 580 ? -7.367 0.208 11.572 1.00 98.56 580 LEU A N 1
ATOM 4393 C CA . LEU A 1 580 ? -6.566 1.318 12.093 1.00 98.56 580 LEU A CA 1
ATOM 4394 C C . LEU A 1 580 ? -7.456 2.330 12.823 1.00 98.56 580 LEU A C 1
ATOM 4396 O O . LEU A 1 580 ? -8.154 3.126 12.193 1.00 98.56 580 LEU A O 1
ATOM 4400 N N . THR A 1 581 ? -7.412 2.326 14.157 1.00 98.38 581 THR A N 1
ATOM 4401 C CA . THR A 1 581 ? -8.158 3.276 14.997 1.00 98.38 581 THR A CA 1
ATOM 4402 C C . THR A 1 581 ? -7.278 4.448 15.423 1.00 98.38 581 THR A C 1
ATOM 4404 O O . THR A 1 581 ? -6.304 4.282 16.157 1.00 98.38 581 THR A O 1
ATOM 4407 N N . VAL A 1 582 ? -7.649 5.660 15.003 1.00 98.31 582 VAL A N 1
ATOM 4408 C CA . VAL A 1 582 ? -7.025 6.921 15.424 1.00 98.31 582 VAL A CA 1
ATOM 4409 C C . VAL A 1 582 ? -7.902 7.589 16.486 1.00 98.31 582 VAL A C 1
ATOM 4411 O O . VAL A 1 582 ? -8.987 8.093 16.192 1.00 98.31 582 VAL A O 1
ATOM 4414 N N . ARG A 1 583 ? -7.417 7.605 17.731 1.00 97.06 583 ARG A N 1
ATOM 4415 C CA . ARG A 1 583 ? -8.082 8.204 18.900 1.00 97.06 583 ARG A CA 1
ATOM 4416 C C . ARG A 1 583 ? -7.841 9.721 18.964 1.00 97.06 583 ARG A C 1
ATOM 4418 O O . ARG A 1 583 ? -6.696 10.184 18.942 1.00 97.06 583 ARG A O 1
ATOM 4425 N N . LEU A 1 584 ? -8.928 10.486 19.085 1.00 96.75 584 LEU A N 1
ATOM 4426 C CA . LEU A 1 584 ? -8.999 11.941 19.265 1.00 96.75 584 LEU A CA 1
ATOM 4427 C C . LEU A 1 584 ? -9.613 12.266 20.647 1.00 96.75 584 LEU A C 1
ATOM 4429 O O . LEU A 1 584 ? -10.830 12.428 20.734 1.00 96.75 584 LEU A O 1
ATOM 4433 N N . PRO A 1 585 ? -8.812 12.395 21.727 1.00 93.31 585 PRO A N 1
ATOM 4434 C CA . PRO A 1 585 ? -9.336 12.656 23.078 1.00 93.31 585 PRO A CA 1
ATOM 4435 C C . PRO A 1 585 ? -10.120 13.970 23.221 1.00 93.31 585 PRO A C 1
ATOM 4437 O O . PRO A 1 585 ? -10.989 14.095 24.077 1.00 93.31 585 PRO A O 1
ATOM 4440 N N . ASP A 1 586 ? -9.826 14.954 22.368 1.00 91.25 586 ASP A N 1
ATOM 4441 C CA . ASP A 1 586 ? -10.551 16.220 22.282 1.00 91.25 586 ASP A CA 1
ATOM 4442 C C . ASP A 1 586 ? -10.771 16.590 20.809 1.00 91.25 586 ASP A C 1
ATOM 4444 O O . ASP A 1 586 ? -9.820 16.836 20.060 1.00 91.25 586 ASP A O 1
ATOM 4448 N N . THR A 1 587 ? -12.034 16.603 20.384 1.00 92.75 587 THR A N 1
ATOM 4449 C CA . THR A 1 587 ? -12.465 16.900 19.012 1.00 92.75 587 THR A CA 1
ATOM 4450 C C . THR A 1 587 ? -12.746 18.389 18.775 1.00 92.75 587 THR A C 1
ATOM 4452 O O . THR A 1 587 ? -12.665 18.852 17.633 1.00 92.75 587 THR A O 1
ATOM 4455 N N . GLU A 1 588 ? -12.989 19.180 19.825 1.00 92.38 588 GLU A N 1
ATOM 4456 C CA . GLU A 1 588 ? -13.370 20.597 19.712 1.00 92.38 588 GLU A CA 1
ATOM 4457 C C . GLU A 1 588 ? -12.298 21.473 19.015 1.00 92.38 588 GLU A C 1
ATOM 4459 O O . GLU A 1 588 ? -12.656 22.312 18.181 1.00 92.38 588 GLU A O 1
ATOM 4464 N N . PRO A 1 589 ? -10.976 21.266 19.213 1.00 92.75 589 PRO A N 1
ATOM 4465 C CA . PRO A 1 589 ? -9.945 22.009 18.498 1.00 92.75 589 PRO A CA 1
ATOM 4466 C C . PRO A 1 589 ? -9.952 21.789 16.984 1.00 92.75 589 PRO A C 1
ATOM 4468 O O . PRO A 1 589 ? -9.458 22.654 16.268 1.00 92.75 589 PRO A O 1
ATOM 4471 N N . PHE A 1 590 ? -10.486 20.672 16.481 1.00 93.88 590 PHE A N 1
ATOM 4472 C CA . PHE A 1 590 ? -10.614 20.413 15.041 1.00 93.88 590 PHE A CA 1
ATOM 4473 C C . PHE A 1 590 ? -11.876 21.060 14.456 1.00 93.88 590 PHE A C 1
ATOM 4475 O O . PHE A 1 590 ? -11.904 21.411 13.278 1.00 93.88 590 PHE A O 1
ATOM 4482 N N . VAL A 1 591 ? -12.901 21.295 15.278 1.00 89.88 591 VAL A N 1
ATOM 4483 C CA . VAL A 1 591 ? -14.071 22.096 14.895 1.00 89.88 591 VAL A CA 1
ATOM 4484 C C . VAL A 1 591 ? -13.695 23.584 14.859 1.00 89.88 591 VAL A C 1
ATOM 4486 O O . VAL A 1 591 ? -13.912 24.252 13.844 1.00 89.88 591 VAL A O 1
ATOM 4489 N N . GLN A 1 592 ? -13.072 24.093 15.929 1.00 91.94 592 GLN A N 1
ATOM 4490 C CA . GLN A 1 592 ? -12.779 25.521 16.105 1.00 91.94 592 GLN A CA 1
ATOM 4491 C C . GLN A 1 592 ? -11.555 26.034 15.330 1.00 91.94 592 GLN A C 1
ATOM 4493 O O . GLN A 1 592 ? -11.555 27.185 14.891 1.00 91.94 592 GLN A O 1
ATOM 4498 N N . ASN A 1 593 ? -10.488 25.239 15.184 1.00 94.88 593 ASN A N 1
ATOM 4499 C CA . ASN A 1 593 ? -9.228 25.702 14.596 1.00 94.88 593 ASN A CA 1
ATOM 4500 C C . ASN A 1 593 ? -9.034 25.139 13.183 1.00 94.88 593 ASN A C 1
ATOM 4502 O O . ASN A 1 593 ? -8.676 23.977 12.997 1.00 94.88 593 ASN A O 1
ATOM 4506 N N . GLU A 1 594 ? -9.211 26.005 12.185 1.00 94.69 594 GLU A N 1
ATOM 4507 C CA . GLU A 1 594 ? -9.071 25.679 10.762 1.00 94.69 594 GLU A CA 1
ATOM 4508 C C . GLU A 1 594 ? -7.729 25.022 10.412 1.00 94.69 594 GLU A C 1
ATOM 4510 O O . GLU A 1 594 ? -7.711 24.087 9.618 1.00 94.69 594 GLU A O 1
ATOM 4515 N N . ARG A 1 595 ? -6.619 25.427 11.049 1.00 95.25 595 ARG A N 1
ATOM 4516 C CA . ARG A 1 595 ? -5.316 24.791 10.817 1.00 95.25 595 ARG A CA 1
ATOM 4517 C C . ARG A 1 595 ? -5.272 23.368 11.369 1.00 95.25 595 ARG A C 1
ATOM 4519 O O . ARG A 1 595 ? -4.839 22.481 10.650 1.00 95.25 595 ARG A O 1
ATOM 4526 N N . LYS A 1 596 ? -5.751 23.126 12.597 1.00 94.94 596 LYS A N 1
ATOM 4527 C CA . LYS A 1 596 ? -5.818 21.756 13.147 1.00 94.94 596 LYS A CA 1
ATOM 4528 C C . LYS A 1 596 ? -6.737 20.860 12.313 1.00 94.94 596 LYS A C 1
ATOM 4530 O O . LYS A 1 596 ? -6.434 19.685 12.125 1.00 94.94 596 LYS A O 1
ATOM 4535 N N . ARG A 1 597 ? -7.840 21.420 11.798 1.00 97.00 597 ARG A N 1
ATOM 4536 C CA . ARG A 1 597 ? -8.739 20.732 10.864 1.00 97.00 597 ARG A CA 1
ATOM 4537 C C . ARG A 1 597 ? -8.024 20.375 9.564 1.00 97.00 597 ARG A C 1
ATOM 4539 O O . ARG A 1 597 ? -8.114 19.228 9.144 1.00 97.00 597 ARG A O 1
ATOM 4546 N N . ALA A 1 598 ? -7.296 21.323 8.972 1.00 96.69 598 ALA A N 1
ATOM 4547 C CA . ALA A 1 598 ? -6.490 21.101 7.776 1.00 96.69 598 ALA A CA 1
ATOM 4548 C C . ALA A 1 598 ? -5.405 20.041 8.015 1.00 96.69 598 ALA A C 1
ATOM 4550 O O . ALA A 1 598 ? -5.365 19.076 7.268 1.00 96.69 598 ALA A O 1
ATOM 4551 N N . ASP A 1 599 ? -4.629 20.130 9.104 1.00 96.25 599 ASP A N 1
ATOM 4552 C CA . ASP A 1 599 ? -3.605 19.136 9.463 1.00 96.25 599 ASP A CA 1
ATOM 4553 C C . ASP A 1 599 ? -4.202 17.703 9.511 1.00 96.25 599 ASP A C 1
ATOM 4555 O O . ASP A 1 599 ? -3.603 16.760 8.994 1.00 96.25 599 ASP A O 1
ATOM 4559 N N . LEU A 1 600 ? -5.404 17.523 10.081 1.00 97.81 600 LEU A N 1
ATOM 4560 C CA . LEU A 1 600 ? -6.107 16.228 10.110 1.00 97.81 600 LEU A CA 1
ATOM 4561 C C . LEU A 1 600 ? -6.652 15.802 8.734 1.00 97.81 600 LEU A C 1
ATOM 4563 O O . LEU A 1 600 ? -6.525 14.639 8.356 1.00 97.81 600 LEU A O 1
ATOM 4567 N N . CYS A 1 601 ? -7.241 16.724 7.974 1.00 98.25 601 CYS A N 1
ATOM 4568 C CA . CYS A 1 601 ? -7.780 16.433 6.643 1.00 98.25 601 CYS A CA 1
ATOM 4569 C C . CYS A 1 601 ? -6.664 16.094 5.639 1.00 98.25 601 CYS A C 1
ATOM 4571 O O . CYS A 1 601 ? -6.808 15.147 4.866 1.00 98.25 601 CYS A O 1
ATOM 4573 N N . ASP A 1 602 ? -5.531 16.799 5.703 1.00 96.62 602 ASP A N 1
ATOM 4574 C CA . ASP A 1 602 ? -4.344 16.547 4.886 1.00 96.62 602 ASP A CA 1
ATOM 4575 C C . ASP A 1 602 ? -3.643 15.233 5.278 1.00 96.62 602 ASP A C 1
ATOM 4577 O O . ASP A 1 602 ? -3.152 14.513 4.407 1.00 96.62 602 ASP A O 1
ATOM 4581 N N . PHE A 1 603 ? -3.677 14.837 6.558 1.00 97.56 603 PHE A N 1
ATOM 4582 C CA . PHE A 1 603 ? -3.296 13.478 6.956 1.00 97.56 603 PHE A CA 1
ATOM 4583 C C . PHE A 1 603 ? -4.211 12.426 6.313 1.00 97.56 603 PHE A C 1
ATOM 4585 O O . PHE A 1 603 ? -3.705 11.489 5.698 1.00 97.56 603 PHE A O 1
ATOM 4592 N N . ILE A 1 604 ? -5.538 12.562 6.418 1.00 97.56 604 ILE A N 1
ATOM 4593 C CA . ILE A 1 604 ? -6.473 11.539 5.918 1.00 97.56 604 ILE A CA 1
ATOM 4594 C C . ILE A 1 604 ? -6.394 11.423 4.389 1.00 97.56 604 ILE A C 1
ATOM 4596 O O . ILE A 1 604 ? -6.178 10.321 3.878 1.00 97.56 604 ILE A O 1
ATOM 4600 N N . ARG A 1 605 ? -6.481 12.541 3.656 1.00 95.19 605 ARG A N 1
ATOM 4601 C CA . ARG A 1 605 ? -6.463 12.548 2.182 1.00 95.19 605 ARG A CA 1
ATOM 4602 C C . ARG A 1 605 ? -5.178 11.960 1.593 1.00 95.19 605 ARG A C 1
ATOM 4604 O O . ARG A 1 605 ? -5.231 11.343 0.541 1.00 95.19 605 ARG A O 1
ATOM 4611 N N . HIS A 1 606 ? -4.027 12.136 2.248 1.00 93.38 606 HIS A N 1
ATOM 4612 C CA . HIS A 1 606 ? -2.753 11.636 1.729 1.00 93.38 606 HIS A CA 1
ATOM 4613 C C . HIS A 1 606 ? -2.374 10.272 2.318 1.00 93.38 606 HIS A C 1
ATOM 4615 O O . HIS A 1 606 ? -1.564 9.572 1.715 1.00 93.38 606 HIS A O 1
ATOM 4621 N N . THR A 1 607 ? -2.948 9.849 3.452 1.00 95.88 607 THR A N 1
ATOM 4622 C CA . THR A 1 607 ? -2.672 8.525 4.039 1.00 95.88 607 THR A CA 1
ATOM 4623 C C . THR A 1 607 ? -3.629 7.454 3.528 1.00 95.88 607 THR A C 1
ATOM 4625 O O . THR A 1 607 ? -3.153 6.399 3.114 1.00 95.88 607 THR A O 1
ATOM 4628 N N . VAL A 1 608 ? -4.946 7.697 3.505 1.00 96.44 608 VAL A N 1
ATOM 4629 C CA . VAL A 1 608 ? -5.941 6.646 3.212 1.00 96.44 608 VAL A CA 1
ATOM 4630 C C . VAL A 1 608 ? -5.888 6.175 1.749 1.00 96.44 608 VAL A C 1
ATOM 4632 O O . VAL A 1 608 ? -5.706 4.978 1.540 1.00 96.44 608 VAL A O 1
ATOM 4635 N N . PRO A 1 609 ? -5.891 7.044 0.714 1.00 94.88 609 PRO A N 1
ATOM 4636 C CA . PRO A 1 609 ? -5.788 6.610 -0.686 1.00 94.88 609 PRO A CA 1
ATOM 4637 C C . PRO A 1 609 ? -4.450 5.949 -1.058 1.00 94.88 609 PRO A C 1
ATOM 4639 O O . PRO A 1 609 ? -4.362 5.319 -2.113 1.00 94.88 609 PRO A O 1
ATOM 4642 N N . LYS A 1 610 ? -3.400 6.061 -0.224 1.00 93.75 610 LYS A N 1
ATOM 4643 C CA . LYS A 1 610 ? -2.162 5.270 -0.386 1.00 93.75 610 LYS A CA 1
ATOM 4644 C C . LYS A 1 610 ? -2.365 3.796 -0.030 1.00 93.75 610 LYS A C 1
ATOM 4646 O O . LYS A 1 610 ? -1.690 2.955 -0.614 1.00 93.75 610 LYS A O 1
ATOM 4651 N N . GLN A 1 611 ? -3.308 3.492 0.863 1.00 93.50 611 GLN A N 1
ATOM 4652 C CA . GLN A 1 611 ? -3.666 2.134 1.281 1.00 93.50 611 GLN A CA 1
ATOM 4653 C C . GLN A 1 611 ? -4.654 1.497 0.288 1.00 93.50 611 GLN A C 1
ATOM 4655 O O . GLN A 1 611 ? -5.637 0.908 0.707 1.00 93.50 611 GLN A O 1
ATOM 4660 N N . SER A 1 612 ? -4.464 1.681 -1.024 1.00 94.69 612 SER A N 1
ATOM 4661 C CA . SER A 1 612 ? -5.387 1.191 -2.061 1.00 94.69 612 SER A CA 1
ATOM 4662 C C . SER A 1 612 ? -4.757 0.105 -2.931 1.00 94.69 612 SER A C 1
ATOM 4664 O O . SER A 1 612 ? -3.559 0.150 -3.236 1.00 94.69 612 SER A O 1
ATOM 4666 N N . VAL A 1 613 ? -5.566 -0.867 -3.354 1.00 93.56 613 VAL A N 1
ATOM 4667 C CA . VAL A 1 613 ? -5.121 -2.045 -4.110 1.00 93.56 613 VAL A CA 1
ATOM 4668 C C . VAL A 1 613 ? -6.141 -2.463 -5.177 1.00 93.56 613 VAL A C 1
ATOM 4670 O O . VAL A 1 613 ? -7.338 -2.209 -5.057 1.00 93.56 613 VAL A O 1
ATOM 4673 N N . TYR A 1 614 ? -5.654 -3.091 -6.245 1.00 92.00 614 TYR A N 1
ATOM 4674 C CA . TYR A 1 614 ? -6.455 -3.797 -7.246 1.00 92.00 614 TYR A CA 1
ATOM 4675 C C . TYR A 1 614 ? -5.710 -5.067 -7.661 1.00 92.00 614 TYR A C 1
ATOM 4677 O O . TYR A 1 614 ? -4.643 -4.985 -8.276 1.00 92.00 614 TYR A O 1
ATOM 4685 N N . GLY A 1 615 ? -6.228 -6.240 -7.286 1.00 86.81 615 GLY A N 1
ATOM 4686 C CA . GLY A 1 615 ? -5.489 -7.499 -7.401 1.00 86.81 615 GLY A CA 1
ATOM 4687 C C . GLY A 1 615 ? -4.161 -7.410 -6.644 1.00 86.81 615 GLY A C 1
ATOM 4688 O O . GLY A 1 615 ? -4.146 -7.204 -5.439 1.00 86.81 615 GLY A O 1
ATOM 4689 N N . VAL A 1 616 ? -3.036 -7.484 -7.360 1.00 85.62 616 VAL A N 1
ATOM 4690 C CA . VAL A 1 616 ? -1.692 -7.292 -6.777 1.00 85.62 616 VAL A CA 1
ATOM 4691 C C . VAL A 1 616 ? -1.079 -5.915 -7.054 1.00 85.62 616 VAL A C 1
ATOM 4693 O O . VAL A 1 616 ? 0.127 -5.747 -6.904 1.00 85.62 616 VAL A O 1
ATOM 4696 N N . HIS A 1 617 ? -1.851 -4.932 -7.521 1.00 88.94 617 HIS A N 1
ATOM 4697 C CA . HIS A 1 617 ? -1.337 -3.628 -7.950 1.00 88.94 617 HIS A CA 1
ATOM 4698 C C . HIS A 1 617 ? -1.652 -2.527 -6.933 1.00 88.94 617 HIS A C 1
ATOM 4700 O O . HIS A 1 617 ? -2.805 -2.350 -6.547 1.00 88.94 617 HIS A O 1
ATOM 4706 N N . SER A 1 618 ? -0.647 -1.724 -6.564 1.00 92.38 618 SER A N 1
ATOM 4707 C CA . SER A 1 618 ? -0.856 -0.512 -5.758 1.00 92.38 618 SER A CA 1
ATOM 4708 C C . SER A 1 618 ? -1.756 0.487 -6.495 1.00 92.38 618 SER A C 1
ATOM 4710 O O . SER A 1 618 ? -1.340 1.108 -7.482 1.00 92.38 618 SER A O 1
ATOM 4712 N N . GLY A 1 619 ? -2.970 0.691 -5.979 1.00 92.50 619 GLY A N 1
ATOM 4713 C CA . GLY A 1 619 ? -3.972 1.593 -6.545 1.00 92.50 619 GLY A CA 1
ATOM 4714 C C . GLY A 1 619 ? -3.469 3.032 -6.638 1.00 92.50 619 GLY A C 1
ATOM 4715 O O . GLY A 1 619 ? -3.594 3.688 -7.675 1.00 92.50 619 GLY A O 1
ATOM 4716 N N . TYR A 1 620 ? -2.736 3.488 -5.617 1.00 90.88 620 TYR A N 1
ATOM 4717 C CA . TYR A 1 620 ? -2.087 4.799 -5.613 1.00 90.88 620 TYR A CA 1
ATOM 4718 C C . TYR A 1 620 ? -1.101 4.990 -6.779 1.00 90.88 620 TYR A C 1
ATOM 4720 O O . TYR A 1 620 ? -0.982 6.085 -7.340 1.00 90.88 620 TYR A O 1
ATOM 4728 N N . ARG A 1 621 ? -0.408 3.923 -7.199 1.00 88.19 621 ARG A N 1
ATOM 4729 C CA . ARG A 1 621 ? 0.512 3.953 -8.348 1.00 88.19 621 ARG A CA 1
ATOM 4730 C C . ARG A 1 621 ? -0.192 3.870 -9.705 1.00 88.19 621 ARG A C 1
ATOM 4732 O O . ARG A 1 621 ? 0.415 4.175 -10.735 1.00 88.19 621 ARG A O 1
ATOM 4739 N N . MET A 1 622 ? -1.446 3.438 -9.728 1.00 89.31 622 MET A N 1
ATOM 4740 C CA . MET A 1 622 ? -2.296 3.476 -10.915 1.00 89.31 622 MET A CA 1
ATOM 4741 C C . MET A 1 622 ? -2.906 4.876 -11.069 1.00 89.31 622 MET A C 1
ATOM 4743 O O . MET A 1 622 ? -2.787 5.474 -12.136 1.00 89.31 622 MET A O 1
ATOM 4747 N N . LEU A 1 623 ? -3.465 5.440 -9.994 1.00 92.12 623 LEU A N 1
ATOM 4748 C CA . LEU A 1 623 ? -4.256 6.675 -10.038 1.00 92.12 623 LEU A CA 1
ATOM 4749 C C . LEU A 1 623 ? -3.458 7.975 -9.865 1.00 92.12 623 LEU A C 1
ATOM 4751 O O . LEU A 1 623 ? -3.734 8.934 -10.587 1.00 92.12 623 LEU A O 1
ATOM 4755 N N . PHE A 1 624 ? -2.473 8.028 -8.956 1.00 91.00 624 PHE A N 1
ATOM 4756 C CA . PHE A 1 624 ? -1.910 9.302 -8.468 1.00 91.00 624 PHE A CA 1
ATOM 4757 C C . PHE A 1 624 ? -0.403 9.499 -8.710 1.00 91.00 624 PHE A C 1
ATOM 4759 O O . PHE A 1 624 ? 0.028 10.641 -8.863 1.00 91.00 624 PHE A O 1
ATOM 4766 N N . GLU A 1 625 ? 0.422 8.444 -8.780 1.00 87.75 625 GLU A N 1
ATOM 4767 C CA . GLU A 1 625 ? 1.881 8.597 -8.976 1.00 87.75 625 GLU A CA 1
ATOM 4768 C C . GLU A 1 625 ? 2.236 9.283 -10.311 1.00 87.75 625 GLU A C 1
ATOM 4770 O O . GLU A 1 625 ? 1.852 8.837 -11.391 1.00 87.75 625 GLU A O 1
ATOM 4775 N N . ARG A 1 626 ? 3.041 10.350 -10.255 1.00 82.38 626 ARG A N 1
ATOM 4776 C CA . ARG A 1 626 ? 3.407 11.161 -11.433 1.00 82.38 626 ARG A CA 1
ATOM 4777 C C . ARG A 1 626 ? 4.851 10.942 -11.900 1.00 82.38 626 ARG A C 1
ATOM 4779 O O . ARG A 1 626 ? 5.195 11.348 -13.005 1.00 82.38 626 ARG A O 1
ATOM 4786 N N . ARG A 1 627 ? 5.706 10.286 -11.102 1.00 74.38 627 ARG A N 1
ATOM 4787 C CA . ARG A 1 627 ? 7.142 10.080 -11.389 1.00 74.38 627 ARG A CA 1
ATOM 4788 C C . ARG A 1 627 ? 7.351 8.964 -12.439 1.00 74.38 627 ARG A C 1
ATOM 4790 O O . ARG A 1 627 ? 7.151 7.792 -12.110 1.00 74.38 627 ARG A O 1
ATOM 4797 N N . PRO A 1 628 ? 7.825 9.248 -13.676 1.00 68.56 628 PRO A N 1
ATOM 4798 C CA . PRO A 1 628 ? 7.840 8.257 -14.763 1.00 68.56 628 PRO A CA 1
ATOM 4799 C C . PRO A 1 628 ? 8.673 6.999 -14.482 1.00 68.56 628 PRO A C 1
ATOM 4801 O O . PRO A 1 628 ? 8.248 5.898 -14.819 1.00 68.56 628 PRO A O 1
ATOM 4804 N N . ALA A 1 629 ? 9.821 7.124 -13.809 1.00 62.69 629 ALA A N 1
ATOM 4805 C CA . ALA A 1 629 ? 10.641 5.972 -13.414 1.00 62.69 629 ALA A CA 1
ATOM 4806 C C . ALA A 1 629 ? 9.906 5.022 -12.443 1.00 62.69 629 ALA A C 1
ATOM 4808 O O . ALA A 1 629 ? 10.065 3.805 -12.520 1.00 62.69 629 ALA A O 1
ATOM 4809 N N . LYS A 1 630 ? 9.047 5.568 -11.570 1.00 69.44 630 LYS A N 1
ATOM 4810 C CA . LYS A 1 630 ? 8.203 4.797 -10.647 1.00 69.44 630 LYS A CA 1
ATOM 4811 C C . LYS A 1 630 ? 6.991 4.158 -11.342 1.00 69.44 630 LYS A C 1
ATOM 4813 O O . LYS A 1 630 ? 6.513 3.136 -10.849 1.00 69.44 630 LYS A O 1
ATOM 4818 N N . LEU A 1 631 ? 6.530 4.706 -12.471 1.00 71.94 631 LEU A N 1
ATOM 4819 C CA . LEU A 1 631 ? 5.455 4.145 -13.306 1.00 71.94 631 LEU A CA 1
ATOM 4820 C C . LEU A 1 631 ? 5.953 3.034 -14.247 1.00 71.94 631 LEU A C 1
ATOM 4822 O O . LEU A 1 631 ? 5.299 2.000 -14.357 1.00 71.94 631 LEU A O 1
ATOM 4826 N N . LYS A 1 632 ? 7.132 3.210 -14.866 1.00 68.94 632 LYS A N 1
ATOM 4827 C CA . LYS A 1 632 ? 7.786 2.226 -15.760 1.00 68.94 632 LYS A CA 1
ATOM 4828 C C . LYS A 1 632 ? 8.163 0.906 -15.071 1.00 68.94 632 LYS A C 1
ATOM 4830 O O . LYS A 1 632 ? 8.362 -0.095 -15.747 1.00 68.94 632 LYS A O 1
ATOM 4835 N N . ARG A 1 633 ? 8.277 0.902 -13.737 1.00 69.12 633 ARG A N 1
ATOM 4836 C CA . ARG A 1 633 ? 8.585 -0.287 -12.920 1.00 69.12 633 ARG A CA 1
ATOM 4837 C C . ARG A 1 633 ? 7.339 -1.100 -12.503 1.00 69.12 633 ARG A C 1
ATOM 4839 O O . ARG A 1 633 ? 7.507 -2.110 -11.827 1.00 69.12 633 ARG A O 1
ATOM 4846 N N . ARG A 1 634 ? 6.116 -0.686 -12.880 1.00 76.44 634 ARG A N 1
ATOM 4847 C CA . ARG A 1 634 ? 4.866 -1.423 -12.590 1.00 76.44 634 ARG A CA 1
ATOM 4848 C C . ARG A 1 634 ? 4.823 -2.786 -13.295 1.00 76.44 634 ARG A C 1
ATOM 4850 O O . ARG A 1 634 ? 5.373 -2.939 -14.383 1.00 76.44 634 ARG A O 1
ATOM 4857 N N . LEU A 1 635 ? 4.123 -3.756 -12.702 1.00 72.62 635 LEU A N 1
ATOM 4858 C CA . LEU A 1 635 ? 3.572 -4.885 -13.461 1.00 72.62 635 LEU A CA 1
ATOM 4859 C C . LEU A 1 635 ? 2.519 -4.374 -14.469 1.00 72.62 635 LEU A C 1
ATOM 4861 O O . LEU A 1 635 ? 1.814 -3.410 -14.147 1.00 72.62 635 LEU A O 1
ATOM 4865 N N . PRO A 1 636 ? 2.386 -4.995 -15.657 1.00 69.38 636 PRO A N 1
ATOM 4866 C CA . PRO A 1 636 ? 1.242 -4.749 -16.531 1.00 69.38 636 PRO A CA 1
ATOM 4867 C C . PRO A 1 636 ? -0.047 -5.204 -15.838 1.00 69.38 636 PRO A C 1
ATOM 4869 O O . PRO A 1 636 ? -0.020 -6.136 -15.038 1.00 69.38 636 PRO A O 1
ATOM 4872 N N . TYR A 1 637 ? -1.158 -4.548 -16.154 1.00 76.44 637 TYR A N 1
ATOM 4873 C CA . TYR A 1 637 ? -2.484 -4.875 -15.641 1.00 76.44 637 TYR A CA 1
ATOM 4874 C C . TYR A 1 637 ? -3.527 -4.642 -16.737 1.00 76.44 637 TYR A C 1
ATOM 4876 O O . TYR A 1 637 ? -3.348 -3.760 -17.580 1.00 76.44 637 TYR A O 1
ATOM 4884 N N . ASP A 1 638 ? -4.626 -5.389 -16.685 1.00 75.94 638 ASP A N 1
ATOM 4885 C CA . ASP A 1 638 ? -5.853 -5.086 -17.423 1.00 75.94 638 ASP A CA 1
ATOM 4886 C C . ASP A 1 638 ? -6.972 -4.740 -16.427 1.00 75.94 638 ASP A C 1
ATOM 4888 O O . ASP A 1 638 ? -6.965 -5.164 -15.268 1.00 75.94 638 ASP A O 1
ATOM 4892 N N . VAL A 1 639 ? -7.909 -3.899 -16.864 1.00 84.81 639 VAL A N 1
ATOM 4893 C CA . VAL A 1 639 ? -8.978 -3.344 -16.023 1.00 84.81 639 VAL A CA 1
ATOM 4894 C C . VAL A 1 639 ? -10.303 -3.964 -16.435 1.00 84.81 639 VAL A C 1
ATOM 4896 O O . VAL A 1 639 ? -10.740 -3.780 -17.573 1.00 84.81 639 VAL A O 1
ATOM 4899 N N . GLU A 1 640 ? -10.949 -4.687 -15.522 1.00 84.44 640 GLU A N 1
ATOM 4900 C CA . GLU A 1 640 ? -12.270 -5.254 -15.789 1.00 84.44 640 GLU A CA 1
ATOM 4901 C C . GLU A 1 640 ? -13.353 -4.167 -15.888 1.00 84.44 640 GLU A C 1
ATOM 4903 O O . GLU A 1 640 ? -13.256 -3.077 -15.314 1.00 84.44 640 GLU A O 1
ATOM 4908 N N . ALA A 1 641 ? -14.409 -4.451 -16.653 1.00 83.44 641 ALA A N 1
ATOM 4909 C CA . ALA A 1 641 ? -15.453 -3.479 -16.958 1.00 83.44 641 ALA A CA 1
ATOM 4910 C C . ALA A 1 641 ? -16.308 -3.159 -15.717 1.00 83.44 641 ALA A C 1
ATOM 4912 O O . ALA A 1 641 ? -17.247 -3.882 -15.395 1.00 83.44 641 ALA A O 1
ATOM 4913 N N . GLY A 1 642 ? -15.996 -2.040 -15.057 1.00 83.69 642 GLY A N 1
ATOM 4914 C CA . GLY A 1 642 ? -16.631 -1.626 -13.801 1.00 83.69 642 GLY A CA 1
ATOM 4915 C C . GLY A 1 642 ? -15.832 -1.977 -12.542 1.00 83.69 642 GLY A C 1
ATOM 4916 O O . GLY A 1 642 ? -16.374 -1.840 -11.450 1.00 83.69 642 GLY A O 1
ATOM 4917 N N . ALA A 1 643 ? -14.571 -2.401 -12.682 1.00 90.06 643 ALA A N 1
ATOM 4918 C CA . ALA A 1 643 ? -13.683 -2.679 -11.559 1.00 90.06 643 ALA A CA 1
ATOM 4919 C C . ALA A 1 643 ? -13.524 -1.479 -10.607 1.00 90.06 643 ALA A C 1
ATOM 4921 O O . ALA A 1 643 ? -13.320 -0.340 -11.043 1.00 90.06 643 ALA A O 1
ATOM 4922 N N . SER A 1 644 ? -13.524 -1.774 -9.309 1.00 92.25 644 SER A N 1
ATOM 4923 C CA . SER A 1 644 ? -13.171 -0.854 -8.228 1.00 92.25 644 SER A CA 1
ATOM 4924 C C . SER A 1 644 ? -11.877 -1.282 -7.532 1.00 92.25 644 SER A C 1
ATOM 4926 O O . SER A 1 644 ? -11.455 -2.432 -7.632 1.00 92.25 644 SER A O 1
ATOM 4928 N N . MET A 1 645 ? -11.249 -0.347 -6.825 1.00 93.75 645 MET A N 1
ATOM 4929 C CA . MET A 1 645 ? -10.146 -0.607 -5.900 1.00 93.75 645 MET A CA 1
ATOM 4930 C C . MET A 1 645 ? -10.669 -0.868 -4.492 1.00 93.75 645 MET A C 1
ATOM 4932 O O . MET A 1 645 ? -11.664 -0.276 -4.075 1.00 93.75 645 MET A O 1
ATOM 4936 N N . GLU A 1 646 ? -9.942 -1.694 -3.753 1.00 93.06 646 GLU A N 1
ATOM 4937 C CA . GLU A 1 646 ? -10.164 -1.968 -2.333 1.00 93.06 646 GLU A CA 1
ATOM 4938 C C . GLU A 1 646 ? -9.154 -1.184 -1.480 1.00 93.06 646 GLU A C 1
ATOM 4940 O O . GLU A 1 646 ? -8.166 -0.652 -2.006 1.00 93.06 646 GLU A O 1
ATOM 4945 N N . LEU A 1 647 ? -9.391 -1.102 -0.165 1.00 96.00 647 LEU A N 1
ATOM 4946 C CA . LEU A 1 647 ? -8.402 -0.585 0.782 1.00 96.00 647 LEU A CA 1
ATOM 4947 C C . LEU A 1 647 ? -7.702 -1.728 1.522 1.00 96.00 647 LEU A C 1
ATOM 4949 O O . LEU A 1 647 ? -8.356 -2.649 1.997 1.00 96.00 647 LEU A O 1
ATOM 4953 N N . THR A 1 648 ? -6.386 -1.616 1.699 1.00 95.31 648 THR A N 1
ATOM 4954 C CA . THR A 1 648 ? -5.551 -2.544 2.485 1.00 95.31 648 THR A CA 1
ATOM 4955 C C . THR A 1 648 ? -5.625 -2.305 3.999 1.00 95.31 648 THR A C 1
ATOM 4957 O O . THR A 1 648 ? -4.872 -2.914 4.754 1.00 95.31 648 THR A O 1
ATOM 4960 N N . ALA A 1 649 ? -6.498 -1.396 4.446 1.00 96.19 649 ALA A N 1
ATOM 4961 C CA . ALA A 1 649 ? -6.854 -1.203 5.848 1.00 96.19 649 ALA A CA 1
ATOM 4962 C C . ALA A 1 649 ? -8.219 -0.501 5.987 1.00 96.19 649 ALA A C 1
ATOM 4964 O O . ALA A 1 649 ? -8.504 0.455 5.257 1.00 96.19 649 ALA A O 1
ATOM 4965 N N . SER A 1 650 ? -9.019 -0.922 6.967 1.00 96.25 650 SER A N 1
ATOM 4966 C CA . SER A 1 650 ? -10.194 -0.195 7.466 1.00 96.25 650 SER A CA 1
ATOM 4967 C C . SER A 1 650 ? -9.748 0.945 8.384 1.00 96.25 650 SER A C 1
ATOM 4969 O O . SER A 1 650 ? -8.859 0.759 9.216 1.00 96.25 650 SER A O 1
ATOM 4971 N N . TRP A 1 651 ? -10.359 2.127 8.273 1.00 98.19 651 TRP A N 1
ATOM 4972 C CA . TRP A 1 651 ? -9.972 3.301 9.068 1.00 98.19 651 TRP A CA 1
ATOM 4973 C C . TRP A 1 651 ? -11.092 3.742 10.005 1.00 98.19 651 TRP A C 1
ATOM 4975 O O . TRP A 1 651 ? -12.218 3.966 9.564 1.00 98.19 651 TRP A O 1
ATOM 4985 N N . VAL A 1 652 ? -10.770 3.951 11.282 1.00 98.44 652 VAL A N 1
ATOM 4986 C CA . VAL A 1 652 ? -11.710 4.456 12.291 1.00 98.44 652 VAL A CA 1
ATOM 4987 C C . VAL A 1 652 ? -11.139 5.704 12.960 1.00 98.44 652 VAL A C 1
ATOM 4989 O O . VAL A 1 652 ? -10.019 5.693 13.467 1.00 98.44 652 VAL A O 1
ATOM 4992 N N . ILE A 1 653 ? -11.907 6.792 12.981 1.00 98.12 653 ILE A N 1
ATOM 4993 C CA . ILE A 1 653 ? -11.585 8.022 13.713 1.00 98.12 653 ILE A CA 1
ATOM 4994 C C . ILE A 1 653 ? -12.552 8.125 14.896 1.00 98.12 653 ILE A C 1
ATOM 4996 O O . ILE A 1 653 ? -13.743 8.392 14.713 1.00 98.12 653 ILE A O 1
ATOM 5000 N N . ALA A 1 654 ? -12.041 7.900 16.105 1.00 96.31 654 ALA A N 1
ATOM 5001 C CA . ALA A 1 654 ? -12.835 7.845 17.331 1.00 96.31 654 ALA A CA 1
ATOM 5002 C C . ALA A 1 654 ? -12.552 9.051 18.234 1.00 96.31 654 ALA A C 1
ATOM 5004 O O . ALA A 1 654 ? -11.394 9.414 18.436 1.00 96.31 654 ALA A O 1
ATOM 5005 N N . GLY A 1 655 ? -13.590 9.667 18.795 1.00 93.69 655 GLY A N 1
ATOM 5006 C CA . GLY A 1 655 ? -13.462 10.795 19.724 1.00 93.69 655 GLY A CA 1
ATOM 5007 C C . GLY A 1 655 ? -14.817 11.406 20.089 1.00 93.69 655 GLY A C 1
ATOM 5008 O O . GLY A 1 655 ? -15.797 11.115 19.406 1.00 93.69 655 GLY A O 1
ATOM 5009 N N . PRO A 1 656 ? -14.910 12.279 21.111 1.00 90.00 656 PRO A N 1
ATOM 5010 C CA . PRO A 1 656 ? -16.188 12.646 21.735 1.00 90.00 656 PRO A CA 1
ATOM 5011 C C . PRO A 1 656 ? -17.271 13.187 20.789 1.00 90.00 656 PRO A C 1
ATOM 5013 O O . PRO A 1 656 ? -18.459 12.995 21.043 1.00 90.00 656 PRO A O 1
ATOM 5016 N N . THR A 1 657 ? -16.872 13.861 19.705 1.00 91.44 657 THR A N 1
ATOM 5017 C CA . THR A 1 657 ? -17.763 14.364 18.643 1.00 91.44 657 THR A CA 1
ATOM 5018 C C . THR A 1 657 ? -17.164 14.175 17.239 1.00 91.44 657 THR A C 1
ATOM 5020 O O . THR A 1 657 ? -17.312 15.040 16.371 1.00 91.44 657 THR A O 1
ATOM 5023 N N . ALA A 1 658 ? -16.445 13.072 16.996 1.00 93.88 658 ALA A N 1
ATOM 5024 C CA . ALA A 1 658 ? -15.707 12.827 15.748 1.00 93.88 658 ALA A CA 1
ATOM 5025 C C . ALA A 1 658 ? -16.571 12.943 14.474 1.00 93.88 658 ALA A C 1
ATOM 5027 O O . ALA A 1 658 ? -16.097 13.432 13.446 1.00 93.88 658 ALA A O 1
ATOM 5028 N N . THR A 1 659 ? -17.859 12.590 14.540 1.00 94.69 659 THR A N 1
ATOM 5029 C CA . THR A 1 659 ? -18.797 12.716 13.409 1.00 94.69 659 THR A CA 1
ATOM 5030 C C . THR A 1 659 ? -19.008 14.161 12.937 1.00 94.69 659 THR A C 1
ATOM 5032 O O . THR A 1 659 ? -19.384 14.377 11.785 1.00 94.69 659 THR A O 1
ATOM 5035 N N . THR A 1 660 ? -18.721 15.176 13.764 1.00 93.88 660 THR A N 1
ATOM 5036 C CA . THR A 1 660 ? -18.794 16.597 13.358 1.00 93.88 660 THR A CA 1
ATOM 5037 C C . THR A 1 660 ? -17.798 16.957 12.252 1.00 93.88 660 THR A C 1
ATOM 5039 O O . THR A 1 660 ? -17.992 17.940 11.538 1.00 93.88 660 THR A O 1
ATOM 5042 N N . LEU A 1 661 ? -16.756 16.140 12.068 1.00 95.81 661 LEU A N 1
ATOM 5043 C CA . LEU A 1 661 ? -15.716 16.329 11.061 1.00 95.81 661 LEU A CA 1
ATOM 5044 C C . LEU A 1 661 ? -16.086 15.723 9.693 1.00 95.81 661 LEU A C 1
ATOM 5046 O O . LEU A 1 661 ? -15.367 15.958 8.721 1.00 95.81 661 LEU A O 1
ATOM 5050 N N . GLN A 1 662 ? -17.207 14.990 9.588 1.00 96.44 662 GLN A N 1
ATOM 5051 C CA . GLN A 1 662 ? -17.574 14.202 8.402 1.00 96.44 662 GLN A CA 1
ATOM 5052 C C . GLN A 1 662 ? -17.517 14.999 7.099 1.00 96.44 662 GLN A C 1
ATOM 5054 O O . GLN A 1 662 ? -16.895 14.543 6.142 1.00 96.44 662 GLN A O 1
ATOM 5059 N N . THR A 1 663 ? -18.115 16.192 7.057 1.00 97.06 663 THR A N 1
ATOM 5060 C CA . THR A 1 663 ? -18.144 17.030 5.848 1.00 97.06 663 THR A CA 1
ATOM 5061 C C . THR A 1 663 ? -16.736 17.392 5.377 1.00 97.06 663 THR A C 1
ATOM 5063 O O . THR A 1 663 ? -16.403 17.133 4.225 1.00 97.06 663 THR A O 1
ATOM 5066 N N . ALA A 1 664 ? -15.882 17.890 6.279 1.00 97.50 664 ALA A N 1
ATOM 5067 C CA . ALA A 1 664 ? -14.527 18.331 5.944 1.00 97.50 664 ALA A CA 1
ATOM 5068 C C . ALA A 1 664 ? -13.629 17.170 5.481 1.00 97.50 664 ALA A C 1
ATOM 5070 O O . ALA A 1 664 ? -12.885 17.312 4.513 1.00 97.50 664 ALA A O 1
ATOM 5071 N N . ILE A 1 665 ? -13.742 16.004 6.127 1.00 98.12 665 ILE A N 1
ATOM 5072 C CA . ILE A 1 665 ? -13.010 14.788 5.739 1.00 98.12 665 ILE A CA 1
ATOM 5073 C C . ILE A 1 665 ? -13.506 14.279 4.371 1.00 98.12 665 ILE A C 1
ATOM 5075 O O . ILE A 1 665 ? -12.698 13.920 3.517 1.00 98.12 665 ILE A O 1
ATOM 5079 N N . THR A 1 666 ? -14.824 14.298 4.131 1.00 98.31 666 THR A N 1
ATOM 5080 C CA . THR A 1 666 ? -15.426 13.888 2.846 1.00 98.31 666 THR A CA 1
ATOM 5081 C C . THR A 1 666 ? -15.013 14.815 1.701 1.00 98.31 666 THR A C 1
ATOM 5083 O O . THR A 1 666 ? -14.782 14.354 0.586 1.00 98.31 666 THR A O 1
ATOM 5086 N N . GLU A 1 667 ? -14.932 16.121 1.956 1.00 97.44 667 GLU A N 1
ATOM 5087 C CA . GLU A 1 667 ? -14.484 17.118 0.982 1.00 97.44 667 GLU A CA 1
ATOM 5088 C C . GLU A 1 667 ? -12.993 16.951 0.669 1.00 97.44 667 GLU A C 1
ATOM 5090 O O . GLU A 1 667 ? -12.649 16.780 -0.495 1.00 97.44 667 GLU A O 1
ATOM 5095 N N . ALA A 1 668 ? -12.127 16.850 1.682 1.00 97.19 668 ALA A N 1
ATOM 5096 C CA . ALA A 1 668 ? -10.690 16.652 1.477 1.00 97.19 668 ALA A CA 1
ATOM 5097 C C . ALA A 1 668 ? -10.339 15.332 0.760 1.00 97.19 668 ALA A C 1
ATOM 5099 O O . ALA A 1 668 ? -9.403 15.297 -0.039 1.00 97.19 668 ALA A O 1
ATOM 5100 N N . LEU A 1 669 ? -11.089 14.249 1.013 1.00 96.88 669 LEU A N 1
ATOM 5101 C CA . LEU A 1 669 ? -10.939 12.997 0.266 1.00 96.88 669 LEU A CA 1
ATOM 5102 C C . LEU A 1 669 ? -11.424 13.130 -1.180 1.00 96.88 669 LEU A C 1
ATOM 5104 O O . LEU A 1 669 ? -10.725 12.673 -2.080 1.00 96.88 669 LEU A O 1
ATOM 5108 N N . ARG A 1 670 ? -12.576 13.769 -1.430 1.00 95.81 670 ARG A N 1
ATOM 5109 C CA . ARG A 1 670 ? -13.074 13.999 -2.798 1.00 95.81 670 ARG A CA 1
ATOM 5110 C C . ARG A 1 670 ? -12.076 14.811 -3.619 1.00 95.81 670 ARG A C 1
ATOM 5112 O O . ARG A 1 670 ? -11.706 14.381 -4.707 1.00 95.81 670 ARG A O 1
ATOM 5119 N N . ASP A 1 671 ? -11.614 15.929 -3.066 1.00 93.88 671 ASP A N 1
ATOM 5120 C CA . ASP A 1 671 ? -10.680 16.836 -3.728 1.00 93.88 671 ASP A CA 1
ATOM 5121 C C . ASP A 1 671 ? -9.373 16.124 -4.111 1.00 93.88 671 ASP A C 1
ATOM 5123 O O . ASP A 1 671 ? -8.837 16.387 -5.183 1.00 93.88 671 ASP A O 1
ATOM 5127 N N . GLU A 1 672 ? -8.872 15.197 -3.280 1.00 93.00 672 GLU A N 1
ATOM 5128 C CA . GLU A 1 672 ? -7.700 14.369 -3.602 1.00 93.00 672 GLU A CA 1
ATOM 5129 C C . GLU A 1 672 ? -8.002 13.305 -4.668 1.00 93.00 672 GLU A C 1
ATOM 5131 O O . GLU A 1 672 ? -7.215 13.147 -5.606 1.00 93.00 672 GLU A O 1
ATOM 5136 N N . LEU A 1 673 ? -9.126 12.585 -4.549 1.00 91.94 673 LEU A N 1
ATOM 5137 C CA . LEU A 1 673 ? -9.525 11.536 -5.495 1.00 91.94 673 LEU A CA 1
ATOM 5138 C C . LEU A 1 673 ? -9.741 12.095 -6.914 1.00 91.94 673 LEU A C 1
ATOM 5140 O O . LEU A 1 673 ? -9.411 11.412 -7.882 1.00 91.94 673 LEU A O 1
ATOM 5144 N N . ASP A 1 674 ? -10.182 13.350 -7.042 1.00 91.94 674 ASP A N 1
ATOM 5145 C CA . ASP A 1 674 ? -10.293 14.061 -8.322 1.00 91.94 674 ASP A CA 1
ATOM 5146 C C . ASP A 1 674 ? -8.921 14.481 -8.919 1.00 91.94 674 ASP A C 1
ATOM 5148 O O . ASP A 1 674 ? -8.844 14.837 -10.097 1.00 91.94 674 ASP A O 1
ATOM 5152 N N . THR A 1 675 ? -7.796 14.388 -8.184 1.00 90.94 675 THR A N 1
ATOM 5153 C CA . THR A 1 675 ? -6.442 14.754 -8.684 1.00 90.94 675 THR A CA 1
ATOM 5154 C C . THR A 1 675 ? -5.746 13.690 -9.552 1.00 90.94 675 THR A C 1
ATOM 5156 O O . THR A 1 675 ? -4.507 13.650 -9.643 1.00 90.94 675 THR A O 1
ATOM 5159 N N . LEU A 1 676 ? -6.526 12.828 -10.209 1.00 90.44 676 LEU A N 1
ATOM 5160 C CA . LEU A 1 676 ? -6.050 11.735 -11.061 1.00 90.44 676 LEU A CA 1
ATOM 5161 C C . LEU A 1 676 ? -4.964 12.168 -12.063 1.00 90.44 676 LEU A C 1
ATOM 5163 O O . LEU A 1 676 ? -4.950 13.285 -12.585 1.00 90.44 676 LEU A O 1
ATOM 5167 N N . ARG A 1 677 ? -4.045 11.246 -12.372 1.00 89.50 677 ARG A N 1
ATOM 5168 C CA . ARG A 1 677 ? -3.045 11.422 -13.437 1.00 89.50 677 ARG A CA 1
ATOM 5169 C C . ARG A 1 677 ? -3.732 11.740 -14.768 1.00 89.50 677 ARG A C 1
ATOM 5171 O O . ARG A 1 677 ? -4.688 11.069 -15.146 1.00 89.50 677 ARG A O 1
ATOM 5178 N N . GLU A 1 678 ? -3.165 12.686 -15.516 1.00 78.94 678 GLU A N 1
ATOM 5179 C CA . GLU A 1 678 ? -3.692 13.168 -16.804 1.00 78.94 678 GLU A CA 1
ATOM 5180 C C . GLU A 1 678 ? -4.070 12.028 -17.766 1.00 78.94 678 GLU A C 1
ATOM 5182 O O . GLU A 1 678 ? -5.179 12.033 -18.283 1.00 78.94 678 GLU A O 1
ATOM 5187 N N . ALA A 1 679 ? -3.223 11.000 -17.902 1.00 74.06 679 ALA A N 1
ATOM 5188 C CA . ALA A 1 679 ? -3.477 9.835 -18.761 1.00 74.06 679 ALA A CA 1
ATOM 5189 C C . ALA A 1 679 ? -4.740 9.022 -18.395 1.00 74.06 679 ALA A C 1
ATOM 5191 O O . ALA A 1 679 ? -5.319 8.378 -19.268 1.00 74.06 679 ALA A O 1
ATOM 5192 N N . ILE A 1 680 ? -5.179 9.049 -17.129 1.00 84.81 680 ILE A N 1
ATOM 5193 C CA . ILE A 1 680 ? -6.448 8.441 -16.697 1.00 84.81 680 ILE A CA 1
ATOM 5194 C C . ILE A 1 680 ? -7.618 9.356 -17.085 1.00 84.81 680 ILE A C 1
ATOM 5196 O O . ILE A 1 680 ? -8.621 8.893 -17.623 1.00 84.81 680 ILE A O 1
ATOM 5200 N N . VAL A 1 681 ? -7.467 10.669 -16.875 1.00 81.38 681 VAL A N 1
ATOM 5201 C CA . VAL A 1 681 ? -8.489 11.691 -17.174 1.00 81.38 681 VAL A CA 1
ATOM 5202 C C . VAL A 1 681 ? -8.749 11.829 -18.682 1.00 81.38 681 VAL A C 1
ATOM 5204 O O . VAL A 1 681 ? -9.889 12.036 -19.093 1.00 81.38 681 VAL A O 1
ATOM 5207 N N . THR A 1 682 ? -7.722 11.680 -19.523 1.00 73.12 682 THR A N 1
ATOM 5208 C CA . THR A 1 682 ? -7.852 11.649 -20.992 1.00 73.12 682 THR A CA 1
ATOM 5209 C C . THR A 1 682 ? -8.346 10.301 -21.528 1.00 73.12 682 THR A C 1
ATOM 5211 O O . THR A 1 682 ? -8.807 10.227 -22.669 1.00 73.12 682 THR A O 1
ATOM 5214 N N . GLY A 1 683 ? -8.273 9.237 -20.720 1.00 74.69 683 GLY A N 1
ATOM 5215 C CA . GLY A 1 683 ? -8.596 7.866 -21.118 1.00 74.69 683 GLY A CA 1
ATOM 5216 C C . GLY A 1 683 ? -7.521 7.182 -21.975 1.00 74.69 683 GLY A C 1
ATOM 5217 O O . GLY A 1 683 ? -7.827 6.195 -22.648 1.00 74.69 683 GLY A O 1
ATOM 5218 N N . ASP A 1 684 ? -6.284 7.688 -21.969 1.00 69.81 684 ASP A N 1
ATOM 5219 C CA . ASP A 1 684 ? -5.134 7.066 -22.642 1.00 69.81 684 ASP A CA 1
ATOM 5220 C C . ASP A 1 684 ? -4.607 5.837 -21.876 1.00 69.81 684 ASP A C 1
ATOM 5222 O O . ASP A 1 684 ? -4.129 4.876 -22.479 1.00 69.81 684 ASP A O 1
ATOM 5226 N N . GLU A 1 685 ? -4.751 5.836 -20.551 1.00 77.12 685 GLU A N 1
ATOM 5227 C CA . GLU A 1 685 ? -4.467 4.723 -19.644 1.00 77.12 685 GLU A CA 1
ATOM 5228 C C . GLU A 1 685 ? -5.747 4.408 -18.850 1.00 77.12 685 GLU A C 1
ATOM 5230 O O . GLU A 1 685 ? -6.425 5.310 -18.365 1.00 77.12 685 GLU A O 1
ATOM 5235 N N . GLN A 1 686 ? -6.130 3.132 -18.748 1.00 83.31 686 GLN A N 1
ATOM 5236 C CA . GLN A 1 686 ? -7.297 2.726 -17.953 1.00 83.31 686 GLN A CA 1
ATOM 5237 C C . GLN A 1 686 ? -6.895 2.510 -16.485 1.00 83.31 686 GLN A C 1
ATOM 5239 O O . GLN A 1 686 ? -5.759 2.125 -16.196 1.00 83.31 686 GLN A O 1
ATOM 5244 N N . ALA A 1 687 ? -7.836 2.703 -15.560 1.00 87.56 687 ALA A N 1
ATOM 5245 C CA . ALA A 1 687 ? -7.702 2.303 -14.160 1.00 87.56 687 ALA A CA 1
ATOM 5246 C C . ALA A 1 687 ? -9.080 1.956 -13.552 1.00 87.56 687 ALA A C 1
ATOM 5248 O O . ALA A 1 687 ? -10.084 2.520 -13.995 1.00 87.56 687 ALA A O 1
ATOM 5249 N N . PRO A 1 688 ? -9.137 1.059 -12.548 1.00 91.06 688 PRO A N 1
ATOM 5250 C CA . PRO A 1 688 ? -10.316 0.868 -11.702 1.00 91.06 688 PRO A CA 1
ATOM 5251 C C . PRO A 1 688 ? -10.674 2.152 -10.940 1.00 91.06 688 PRO A C 1
ATOM 5253 O O . PRO A 1 688 ? -9.810 2.999 -10.701 1.00 91.06 688 PRO A O 1
ATOM 5256 N N . SER A 1 689 ? -11.927 2.292 -10.507 1.00 92.50 689 SER A N 1
ATOM 5257 C CA . SER A 1 689 ? -12.346 3.425 -9.674 1.00 92.50 689 SER A CA 1
ATOM 5258 C C . SER A 1 689 ? -11.962 3.221 -8.203 1.00 92.50 689 SER A C 1
ATOM 5260 O O . SER A 1 689 ? -12.182 2.155 -7.637 1.00 92.50 689 SER A O 1
ATOM 5262 N N . LEU A 1 690 ? -11.424 4.253 -7.549 1.00 94.88 690 LEU A N 1
ATOM 5263 C CA . LEU A 1 690 ? -11.264 4.277 -6.091 1.00 94.88 690 LEU A CA 1
ATOM 5264 C C . LEU A 1 690 ? -12.374 5.133 -5.477 1.00 94.88 690 LEU A C 1
ATOM 5266 O O . LEU A 1 690 ? -12.626 6.250 -5.926 1.00 94.88 690 LEU A O 1
ATOM 5270 N N . SER A 1 691 ? -13.012 4.614 -4.432 1.00 93.12 691 SER A N 1
ATOM 5271 C CA . SER A 1 691 ? -13.978 5.333 -3.603 1.00 93.12 691 SER A CA 1
ATOM 5272 C C . SER A 1 691 ? -13.589 5.146 -2.143 1.00 93.12 691 SER A C 1
ATOM 5274 O O . SER A 1 691 ? -13.233 4.042 -1.747 1.00 93.12 691 SER A O 1
ATOM 5276 N N . VAL A 1 692 ? -13.655 6.217 -1.351 1.00 95.69 692 VAL A N 1
ATOM 5277 C CA . VAL A 1 692 ? -13.372 6.191 0.092 1.00 95.69 692 VAL A CA 1
ATOM 5278 C C . VAL A 1 692 ? -14.548 6.867 0.812 1.00 95.69 692 VAL A C 1
ATOM 5280 O O . VAL A 1 692 ? -14.521 8.082 1.026 1.00 95.69 692 VAL A O 1
ATOM 5283 N N . PRO A 1 693 ? -15.641 6.137 1.108 1.00 95.44 693 PRO A N 1
ATOM 5284 C CA . PRO A 1 693 ? -16.788 6.695 1.815 1.00 95.44 693 PRO A CA 1
ATOM 5285 C C . PRO A 1 693 ? -16.427 7.066 3.260 1.00 95.44 693 PRO A C 1
ATOM 5287 O O . PRO A 1 693 ? -15.771 6.302 3.964 1.00 95.44 693 PRO A O 1
ATOM 5290 N N . VAL A 1 694 ? -16.912 8.223 3.722 1.00 97.75 694 VAL A N 1
ATOM 5291 C CA . VAL A 1 694 ? -16.798 8.656 5.124 1.00 97.75 694 VAL A CA 1
ATOM 5292 C C . VAL A 1 694 ? -18.150 8.487 5.810 1.00 97.75 694 VAL A C 1
ATOM 5294 O O . VAL A 1 694 ? -19.161 9.044 5.368 1.00 97.75 694 VAL A O 1
ATOM 5297 N N . ARG A 1 695 ? -18.186 7.705 6.886 1.00 96.19 695 ARG A N 1
ATOM 5298 C CA . ARG A 1 695 ? -19.413 7.150 7.472 1.00 96.19 695 ARG A CA 1
ATOM 5299 C C . ARG A 1 695 ? -19.626 7.617 8.908 1.00 96.19 695 ARG A C 1
ATOM 5301 O O . ARG A 1 695 ? -18.676 7.811 9.657 1.00 96.19 695 ARG A O 1
ATOM 5308 N N . ASP A 1 696 ? -20.890 7.754 9.296 1.00 94.69 696 ASP A N 1
ATOM 5309 C CA . ASP A 1 696 ? -21.305 8.021 10.675 1.00 94.69 696 ASP A CA 1
ATOM 5310 C C . ASP A 1 696 ? -21.695 6.690 11.341 1.00 94.69 696 ASP A C 1
ATOM 5312 O O . ASP A 1 696 ? -22.812 6.197 11.158 1.00 94.69 696 ASP A O 1
ATOM 5316 N N . GLY A 1 697 ? -20.764 6.113 12.109 1.00 92.75 697 GLY A N 1
ATOM 5317 C CA . GLY A 1 697 ? -20.939 4.822 12.784 1.00 92.75 697 GLY A CA 1
ATOM 5318 C C . GLY A 1 697 ? -21.955 4.843 13.931 1.00 92.75 697 GLY A C 1
ATOM 5319 O O . GLY A 1 697 ? -22.261 3.802 14.507 1.00 92.75 697 GLY A O 1
ATOM 5320 N N . THR A 1 698 ? -22.504 6.013 14.271 1.00 90.44 698 THR A N 1
ATOM 5321 C CA . THR A 1 698 ? -23.446 6.182 15.387 1.00 90.44 698 THR A CA 1
ATOM 5322 C C . THR A 1 698 ? -24.915 6.021 14.977 1.00 90.44 698 THR A C 1
ATOM 5324 O O . THR A 1 698 ? -25.808 6.034 15.828 1.00 90.44 698 THR A O 1
ATOM 5327 N N . THR A 1 699 ? -25.191 5.911 13.672 1.00 90.81 699 THR A N 1
ATOM 5328 C CA . THR A 1 699 ? -26.551 5.944 13.107 1.00 90.81 699 THR A CA 1
ATOM 5329 C C . THR A 1 699 ? -27.353 4.660 13.342 1.00 90.81 699 THR A C 1
ATOM 5331 O O . THR A 1 699 ? -26.809 3.592 13.612 1.00 90.81 699 THR A O 1
ATOM 5334 N N . TYR A 1 700 ? -28.679 4.725 13.139 1.00 89.50 700 TYR A N 1
ATOM 5335 C CA . TYR A 1 700 ? -29.525 3.520 13.131 1.00 89.50 700 TYR A CA 1
ATOM 5336 C C . TYR A 1 700 ? -29.043 2.456 12.135 1.00 89.50 700 TYR A C 1
ATOM 5338 O O . TYR A 1 700 ? -29.248 1.282 12.413 1.00 89.50 700 TYR A O 1
ATOM 5346 N N . ALA A 1 701 ? -28.442 2.835 11.000 1.00 90.19 701 ALA A N 1
ATOM 5347 C CA . ALA A 1 701 ? -27.938 1.877 10.013 1.00 90.19 701 ALA A CA 1
ATOM 5348 C C . ALA A 1 701 ? -26.743 1.093 10.574 1.00 90.19 701 ALA A C 1
ATOM 5350 O O . ALA A 1 701 ? -26.849 -0.115 10.749 1.00 90.19 701 ALA A O 1
ATOM 5351 N N . SER A 1 702 ? -25.697 1.785 11.024 1.00 91.56 702 SER A N 1
ATOM 5352 C CA . SER A 1 702 ? -24.489 1.152 11.569 1.00 91.56 702 SER A CA 1
ATOM 5353 C C . SER A 1 702 ? -24.764 0.332 12.835 1.00 91.56 702 SER A C 1
ATOM 5355 O O . SER A 1 702 ? -24.336 -0.812 12.949 1.00 91.56 702 SER A O 1
ATOM 5357 N N . ILE A 1 703 ? -25.602 0.835 13.748 1.00 92.00 703 ILE A N 1
ATOM 5358 C CA . ILE A 1 703 ? -26.037 0.084 14.944 1.00 92.00 703 ILE A CA 1
ATOM 5359 C C . ILE A 1 703 ? -27.029 -1.051 14.580 1.00 92.00 703 ILE A C 1
ATOM 5361 O O . ILE A 1 703 ? -27.339 -1.915 15.403 1.00 92.00 703 ILE A O 1
ATOM 5365 N N . ARG A 1 704 ? -27.571 -1.080 13.353 1.00 92.31 704 ARG A N 1
ATOM 5366 C CA . ARG A 1 704 ? -28.365 -2.203 12.828 1.00 92.31 704 ARG A CA 1
ATOM 5367 C C . ARG A 1 704 ? -27.485 -3.260 12.172 1.00 92.31 704 ARG A C 1
ATOM 5369 O O . ARG A 1 704 ? -27.791 -4.435 12.365 1.00 92.31 704 ARG A O 1
ATOM 5376 N N . GLU A 1 705 ? -26.450 -2.837 11.455 1.00 93.00 705 GLU A N 1
ATOM 5377 C CA . GLU A 1 705 ? -25.428 -3.663 10.803 1.00 93.00 705 GLU A CA 1
ATOM 5378 C C . GLU A 1 705 ? -24.632 -4.452 11.854 1.00 93.00 705 GLU A C 1
ATOM 5380 O O . GLU A 1 705 ? -24.712 -5.677 11.845 1.00 93.00 705 GLU A O 1
ATOM 5385 N N . ILE A 1 706 ? -24.084 -3.785 12.879 1.00 93.56 706 ILE A N 1
ATOM 5386 C CA . ILE A 1 706 ? -23.435 -4.416 14.051 1.00 93.56 706 ILE A CA 1
ATOM 5387 C C . ILE A 1 706 ? -24.330 -5.490 14.713 1.00 93.56 706 ILE A C 1
ATOM 5389 O O . ILE A 1 706 ? -23.863 -6.541 15.145 1.00 93.56 706 ILE A O 1
ATOM 5393 N N . VAL A 1 707 ? -25.646 -5.251 14.792 1.00 92.19 707 VAL A N 1
ATOM 5394 C CA . VAL A 1 707 ? -26.620 -6.202 15.372 1.00 92.19 707 VAL A CA 1
ATOM 5395 C C . VAL A 1 707 ? -26.992 -7.343 14.406 1.00 92.19 707 VAL A C 1
ATOM 5397 O O . VAL A 1 707 ? -27.561 -8.338 14.844 1.00 92.19 707 VAL A O 1
ATOM 5400 N N . ASP A 1 708 ? -26.734 -7.227 13.101 1.00 91.81 708 ASP A N 1
ATOM 5401 C CA . ASP A 1 708 ? -26.842 -8.352 12.156 1.00 91.81 708 ASP A CA 1
ATOM 5402 C C . ASP A 1 708 ? -25.557 -9.183 12.086 1.00 91.81 708 ASP A C 1
ATOM 5404 O O . ASP A 1 708 ? -25.655 -10.402 11.969 1.00 91.81 708 ASP A O 1
ATOM 5408 N N . GLU A 1 709 ? -24.401 -8.539 12.212 1.00 90.88 709 GLU A N 1
ATOM 5409 C CA . GLU A 1 709 ? -23.065 -9.137 12.208 1.00 90.88 709 GLU A CA 1
ATOM 5410 C C . GLU A 1 709 ? -22.832 -10.015 13.442 1.00 90.88 709 GLU A C 1
ATOM 5412 O O . GLU A 1 709 ? -22.758 -11.237 13.310 1.00 90.88 709 GLU A O 1
ATOM 5417 N N . LEU A 1 710 ? -22.912 -9.439 14.649 1.00 90.94 710 LEU A N 1
ATOM 5418 C CA . LEU A 1 710 ? -22.829 -10.189 15.913 1.00 90.94 710 LEU A CA 1
ATOM 5419 C C . LEU A 1 710 ? -23.922 -11.271 16.022 1.00 90.94 710 LEU A C 1
ATOM 5421 O O . LEU A 1 710 ? -23.747 -12.285 16.695 1.00 90.94 710 LEU A O 1
ATOM 5425 N N . ALA A 1 711 ? -25.071 -11.082 15.360 1.00 88.62 711 ALA A N 1
ATOM 5426 C CA . ALA A 1 711 ? -26.131 -12.087 15.343 1.00 88.62 711 ALA A CA 1
ATOM 5427 C C . ALA A 1 711 ? -25.817 -13.300 14.455 1.00 88.62 711 ALA A C 1
ATOM 5429 O O . ALA A 1 711 ? -26.418 -14.353 14.681 1.00 88.62 711 ALA A O 1
ATOM 5430 N N . ALA A 1 712 ? -24.940 -13.139 13.459 1.00 88.25 712 ALA A N 1
ATOM 5431 C CA . ALA A 1 712 ? -24.467 -14.191 12.566 1.00 88.25 712 ALA A CA 1
ATOM 5432 C C . ALA A 1 712 ? -23.196 -14.868 13.104 1.00 88.25 712 ALA A C 1
ATOM 5434 O O . ALA A 1 712 ? -23.135 -16.092 13.103 1.00 88.25 712 ALA A O 1
ATOM 5435 N N . GLU A 1 713 ? -22.239 -14.087 13.614 1.00 86.75 713 GLU A N 1
ATOM 5436 C CA . GLU A 1 713 ? -20.990 -14.564 14.231 1.00 86.75 713 GLU A CA 1
ATOM 5437 C C . GLU A 1 713 ? -21.258 -15.539 15.391 1.00 86.75 713 GLU A C 1
ATOM 5439 O O . GLU A 1 713 ? -20.718 -16.641 15.424 1.00 86.75 713 GLU A O 1
ATOM 5444 N N . TYR A 1 714 ? -22.165 -15.172 16.303 1.00 87.50 714 TYR A N 1
ATOM 5445 C CA . TYR A 1 714 ? -22.500 -15.964 17.492 1.00 87.50 714 TYR A CA 1
ATOM 5446 C C . TYR A 1 714 ? -23.722 -16.897 17.317 1.00 87.50 714 TYR A C 1
ATOM 5448 O O . TYR A 1 714 ? -24.252 -17.375 18.318 1.00 87.50 714 TYR A O 1
ATOM 5456 N N . ASP A 1 715 ? -24.232 -17.092 16.088 1.00 86.81 715 ASP A N 1
ATOM 5457 C CA . ASP A 1 715 ? -25.497 -17.797 15.752 1.00 86.81 715 ASP A CA 1
ATOM 5458 C C . ASP A 1 715 ? -26.627 -17.602 16.790 1.00 86.81 715 ASP A C 1
ATOM 5460 O O . ASP A 1 715 ? -27.284 -18.526 17.268 1.00 86.81 715 ASP A O 1
ATOM 5464 N N . THR A 1 716 ? -26.850 -16.344 17.173 1.00 86.81 716 THR A N 1
ATOM 5465 C CA . THR A 1 716 ? -27.681 -15.946 18.331 1.00 86.81 716 THR A CA 1
ATOM 5466 C C . THR A 1 716 ? -29.162 -16.351 18.260 1.00 86.81 716 THR A C 1
ATOM 5468 O O . THR A 1 716 ? -29.935 -16.070 19.180 1.00 86.81 716 THR A O 1
ATOM 5471 N N . GLY A 1 717 ? -29.614 -16.898 17.128 1.00 85.38 717 GLY A N 1
ATOM 5472 C CA . GLY A 1 717 ? -31.017 -17.188 16.834 1.00 85.38 717 GLY A CA 1
ATOM 5473 C C . GLY A 1 717 ? -31.936 -15.959 16.731 1.00 85.38 717 GLY A C 1
ATOM 5474 O O . GLY A 1 717 ? -33.120 -16.121 16.426 1.00 85.38 717 GLY A O 1
ATOM 5475 N N . TRP A 1 718 ? -31.441 -14.731 16.956 1.00 86.69 718 TRP A N 1
ATOM 5476 C CA . TRP A 1 718 ? -32.278 -13.529 17.044 1.00 86.69 718 TRP A CA 1
ATOM 5477 C C . TRP A 1 718 ? -33.075 -13.302 15.757 1.00 86.69 718 TRP A C 1
ATOM 5479 O O . TRP A 1 718 ? -32.513 -13.151 14.664 1.00 86.69 718 TRP A O 1
ATOM 5489 N N . THR A 1 719 ? -34.398 -13.191 15.874 1.00 89.81 719 THR A N 1
ATOM 5490 C CA . THR A 1 719 ? -35.257 -12.900 14.725 1.00 89.81 719 THR A CA 1
ATOM 5491 C C . THR A 1 719 ? -35.047 -11.471 14.232 1.00 89.81 719 THR A C 1
ATOM 5493 O O . THR A 1 719 ? -34.677 -10.558 14.977 1.00 89.81 719 THR A O 1
ATOM 5496 N N . SER A 1 720 ? -35.429 -11.203 12.981 1.00 88.38 720 SER A N 1
ATOM 5497 C CA . SER A 1 720 ? -35.464 -9.839 12.437 1.00 88.38 720 SER A CA 1
ATOM 5498 C C . SER A 1 720 ? -36.405 -8.901 13.213 1.00 88.38 720 SER A C 1
ATOM 5500 O O . SER A 1 720 ? -36.448 -7.707 12.918 1.00 88.38 720 SER A O 1
ATOM 5502 N N . ARG A 1 721 ? -37.214 -9.387 14.167 1.00 87.69 721 ARG A N 1
ATOM 5503 C CA . ARG A 1 721 ? -37.929 -8.529 15.119 1.00 87.69 721 ARG A CA 1
ATOM 5504 C C . ARG A 1 721 ? -37.019 -8.137 16.281 1.00 87.69 721 ARG A C 1
ATOM 5506 O O . ARG A 1 721 ? -36.828 -6.940 16.472 1.00 87.69 721 ARG A O 1
ATOM 5513 N N . GLU A 1 722 ? -36.461 -9.110 16.998 1.00 89.19 722 GLU A N 1
ATOM 5514 C CA . GLU A 1 722 ? -35.606 -8.872 18.171 1.00 89.19 722 GLU A CA 1
ATOM 5515 C C . GLU A 1 722 ? -34.406 -8.003 17.815 1.00 89.19 722 GLU A C 1
ATOM 5517 O O . GLU A 1 722 ? -34.197 -6.989 18.470 1.00 89.19 722 GLU A O 1
ATOM 5522 N N . ARG A 1 723 ? -33.722 -8.271 16.697 1.00 88.25 723 ARG A N 1
ATOM 5523 C CA . ARG A 1 723 ? -32.620 -7.424 16.205 1.00 88.25 723 ARG A CA 1
ATOM 5524 C C . ARG A 1 723 ? -33.013 -5.944 16.050 1.00 88.25 723 ARG A C 1
ATOM 5526 O O . ARG A 1 723 ? -32.306 -5.051 16.503 1.00 88.25 723 ARG A O 1
ATOM 5533 N N . ARG A 1 724 ? -34.198 -5.652 15.492 1.00 88.75 724 ARG A N 1
ATOM 5534 C CA . ARG A 1 724 ? -34.723 -4.271 15.363 1.00 88.75 724 ARG A CA 1
ATOM 5535 C C . ARG A 1 724 ? -35.214 -3.669 16.683 1.00 88.75 724 ARG A C 1
ATOM 5537 O O . ARG A 1 724 ? -35.462 -2.461 16.734 1.00 88.75 724 ARG A O 1
ATOM 5544 N N . GLU A 1 725 ? -35.432 -4.477 17.714 1.00 87.06 725 GLU A N 1
ATOM 5545 C CA . GLU A 1 725 ? -35.718 -4.014 19.074 1.00 87.06 725 GLU A CA 1
ATOM 5546 C C . GLU A 1 725 ? -34.396 -3.762 19.827 1.00 87.06 725 GLU A C 1
ATOM 5548 O O . GLU A 1 725 ? -34.246 -2.676 20.382 1.00 87.06 725 GLU A O 1
ATOM 5553 N N . LEU A 1 726 ? -33.391 -4.637 19.692 1.00 90.25 726 LEU A N 1
ATOM 5554 C CA . LEU A 1 726 ? -32.017 -4.469 20.188 1.00 90.25 726 LEU A CA 1
ATOM 5555 C C . LEU A 1 726 ? -31.350 -3.193 19.656 1.00 90.25 726 LEU A C 1
ATOM 5557 O O . LEU A 1 726 ? -30.961 -2.357 20.465 1.00 90.25 726 LEU A O 1
ATOM 5561 N N . THR A 1 727 ? -31.332 -2.945 18.338 1.00 89.94 727 THR A N 1
ATOM 5562 C CA . THR A 1 727 ? -30.817 -1.678 17.769 1.00 89.94 727 THR A CA 1
ATOM 5563 C C . THR A 1 727 ? -31.480 -0.450 18.410 1.00 89.94 727 THR A C 1
ATOM 5565 O O . THR A 1 727 ? -30.824 0.550 18.690 1.00 89.94 727 THR A O 1
ATOM 5568 N N . ARG A 1 728 ? -32.789 -0.510 18.703 1.00 87.00 728 ARG A N 1
ATOM 5569 C CA . ARG A 1 728 ? -33.509 0.590 19.375 1.00 87.00 728 ARG A CA 1
ATOM 5570 C C . ARG A 1 728 ? -33.214 0.683 20.871 1.00 87.00 728 ARG A C 1
ATOM 5572 O O . ARG A 1 728 ? -33.405 1.758 21.430 1.00 87.00 728 ARG A O 1
ATOM 5579 N N . CYS A 1 729 ? -32.789 -0.401 21.513 1.00 87.50 729 CYS A N 1
ATOM 5580 C CA . CYS A 1 729 ? -32.270 -0.381 22.875 1.00 87.50 729 CYS A CA 1
ATOM 5581 C C . CYS A 1 729 ? -30.867 0.239 22.904 1.00 87.50 729 CYS A C 1
ATOM 5583 O O . CYS A 1 729 ? -30.660 1.167 23.676 1.00 87.50 729 CYS A O 1
ATOM 5585 N N . CYS A 1 730 ? -29.954 -0.151 22.008 1.00 88.62 730 CYS A N 1
ATOM 5586 C CA . CYS A 1 730 ? -28.625 0.461 21.884 1.00 88.62 730 CYS A CA 1
ATOM 5587 C C . CYS A 1 730 ? -28.718 1.989 21.687 1.00 88.62 730 CYS A C 1
ATOM 5589 O O . CYS A 1 730 ? -28.136 2.744 22.460 1.00 88.62 730 CYS A O 1
ATOM 5591 N N . LEU A 1 731 ? -29.572 2.452 20.764 1.00 84.56 731 LEU A N 1
ATOM 5592 C CA . LEU A 1 731 ? -29.871 3.879 20.510 1.00 84.56 731 LEU A CA 1
ATOM 5593 C C . LEU A 1 731 ? -30.605 4.620 21.649 1.00 84.56 731 LEU A C 1
ATOM 5595 O O . LEU A 1 731 ? -30.917 5.803 21.514 1.00 84.56 731 LEU A O 1
ATOM 5599 N N . ARG A 1 732 ? -30.943 3.937 22.748 1.00 83.44 732 ARG A N 1
ATOM 5600 C CA . ARG A 1 732 ? -31.532 4.527 23.964 1.00 83.44 732 ARG A CA 1
ATOM 5601 C C . ARG A 1 732 ? -30.608 4.425 25.174 1.00 83.44 732 ARG A C 1
ATOM 5603 O O . ARG A 1 732 ? -30.663 5.301 26.025 1.00 83.44 732 ARG A O 1
ATOM 5610 N N . SER A 1 733 ? -29.806 3.365 25.254 1.00 82.75 733 SER A N 1
ATOM 5611 C CA . SER A 1 733 ? -28.877 3.100 26.357 1.00 82.75 733 SER A CA 1
ATOM 5612 C C . SER A 1 733 ? -27.514 3.762 26.154 1.00 82.75 733 SER A C 1
ATOM 5614 O O . SER A 1 733 ? -26.906 4.195 27.125 1.00 82.75 733 SER A O 1
ATOM 5616 N N . PHE A 1 734 ? -27.048 3.850 24.904 1.00 84.81 734 PHE A N 1
ATOM 5617 C CA . PHE A 1 734 ? -25.726 4.376 24.528 1.00 84.81 734 PHE A CA 1
ATOM 5618 C C . PHE A 1 734 ? -25.826 5.654 23.682 1.00 84.81 734 PHE A C 1
ATOM 5620 O O . PHE A 1 734 ? -24.825 6.144 23.157 1.00 84.81 734 PHE A O 1
ATOM 5627 N N . GLY A 1 735 ? -27.042 6.193 23.539 1.00 70.69 735 GLY A N 1
ATOM 5628 C CA . GLY A 1 735 ? -27.294 7.495 22.935 1.00 70.69 735 GLY A CA 1
ATOM 5629 C C . GLY A 1 735 ? -26.891 8.624 23.875 1.00 70.69 735 GLY A C 1
ATOM 5630 O O . GLY A 1 735 ? -27.390 8.714 24.996 1.00 70.69 735 GLY A O 1
ATOM 5631 N N . ARG A 1 736 ? -25.973 9.469 23.403 1.00 65.81 736 ARG A N 1
ATOM 5632 C CA . ARG A 1 736 ? -25.481 10.671 24.096 1.00 65.81 736 ARG A CA 1
ATOM 5633 C C . ARG A 1 736 ? -26.376 11.870 23.720 1.00 65.81 736 ARG A C 1
ATOM 5635 O O . ARG A 1 736 ? -27.473 11.670 23.201 1.00 65.81 736 ARG A O 1
ATOM 5642 N N . ASP A 1 737 ? -25.954 13.110 23.962 1.00 57.66 737 ASP A N 1
ATOM 5643 C CA . ASP A 1 737 ? -26.811 14.312 23.837 1.00 57.66 737 ASP A CA 1
ATOM 5644 C C . ASP A 1 737 ? -27.380 14.613 22.427 1.00 57.66 737 ASP A C 1
ATOM 5646 O O . ASP A 1 737 ? -28.191 15.528 22.266 1.00 57.66 737 ASP A O 1
ATOM 5650 N N . VAL A 1 738 ? -27.009 13.836 21.401 1.00 60.69 738 VAL A N 1
ATOM 5651 C CA . VAL A 1 738 ? -27.594 13.892 20.052 1.00 60.69 738 VAL A CA 1
ATOM 5652 C C . VAL A 1 738 ? -28.683 12.812 19.895 1.00 60.69 738 VAL A C 1
ATOM 5654 O O . VAL A 1 738 ? -28.370 11.619 19.926 1.00 60.69 738 VAL A O 1
ATOM 5657 N N . PRO A 1 739 ? -29.963 13.180 19.675 1.00 62.22 739 PRO A N 1
ATOM 5658 C CA . PRO A 1 739 ? -31.048 12.211 19.529 1.00 62.22 739 PRO A CA 1
ATOM 5659 C C . PRO A 1 739 ? -30.837 11.208 18.387 1.00 62.22 739 PRO A C 1
ATOM 5661 O O . PRO A 1 739 ? -30.435 11.576 17.287 1.00 62.22 739 PRO A O 1
ATOM 5664 N N . HIS A 1 740 ? -31.226 9.952 18.628 1.00 67.56 740 HIS A N 1
ATOM 5665 C CA . HIS A 1 740 ? -31.213 8.849 17.651 1.00 67.56 740 HIS A CA 1
ATOM 5666 C C . HIS A 1 740 ? -29.825 8.395 17.157 1.00 67.56 740 HIS A C 1
ATOM 5668 O O . HIS A 1 740 ? -29.740 7.747 16.113 1.00 67.56 740 HIS A O 1
ATOM 5674 N N . ARG A 1 741 ? -28.772 8.669 17.935 1.00 79.75 741 ARG A N 1
ATOM 5675 C CA . ARG A 1 741 ? -27.425 8.095 17.787 1.00 79.75 741 ARG A CA 1
ATOM 5676 C C . ARG A 1 741 ? -27.082 7.133 18.933 1.00 79.75 741 ARG A C 1
ATOM 5678 O O . ARG A 1 741 ? -27.813 7.082 19.921 1.00 79.75 741 ARG A O 1
ATOM 5685 N N . ALA A 1 742 ? -25.980 6.394 18.815 1.00 85.69 742 ALA A N 1
ATOM 5686 C CA . ALA A 1 742 ? -25.331 5.662 19.909 1.00 85.69 742 ALA A CA 1
ATOM 5687 C C . ALA A 1 742 ? -23.817 5.533 19.697 1.00 85.69 742 ALA A C 1
ATOM 5689 O O . ALA A 1 742 ? -23.356 5.572 18.561 1.00 85.69 742 ALA A O 1
ATOM 5690 N N . SER A 1 743 ? -23.067 5.288 20.776 1.00 91.19 743 SER A N 1
ATOM 5691 C CA . SER A 1 743 ? -21.727 4.701 20.653 1.00 91.19 743 SER A CA 1
ATOM 5692 C C . SER A 1 743 ? -21.833 3.277 20.076 1.00 91.19 743 SER A C 1
ATOM 5694 O O . SER A 1 743 ? -22.527 2.441 20.670 1.00 91.19 743 SER A O 1
ATOM 5696 N N . PRO A 1 744 ? -21.172 2.967 18.942 1.00 93.25 744 PRO A N 1
ATOM 5697 C CA . PRO A 1 744 ? -21.078 1.602 18.436 1.00 93.25 744 PRO A CA 1
ATOM 5698 C C . PRO A 1 744 ? -20.189 0.732 19.328 1.00 93.25 744 PRO A C 1
ATOM 5700 O O . PRO A 1 744 ? -20.512 -0.432 19.538 1.00 93.25 744 PRO A O 1
ATOM 5703 N N . TYR A 1 745 ? -19.133 1.295 19.922 1.00 93.25 745 TYR A N 1
ATOM 5704 C CA . TYR A 1 745 ? -18.230 0.577 20.821 1.00 93.25 745 TYR A CA 1
ATOM 5705 C C . TYR A 1 745 ? -18.970 0.055 22.065 1.00 93.25 745 TYR A C 1
ATOM 5707 O O . TYR A 1 745 ? -18.883 -1.128 22.396 1.00 93.25 745 TYR A O 1
ATOM 5715 N N . ASP A 1 746 ? -19.780 0.898 22.716 1.00 90.88 746 ASP A N 1
ATOM 5716 C CA . ASP A 1 746 ? -20.596 0.485 23.867 1.00 90.88 746 ASP A CA 1
ATOM 5717 C C . ASP A 1 746 ? -21.723 -0.484 23.463 1.00 90.88 746 ASP A C 1
ATOM 5719 O O . ASP A 1 746 ? -22.064 -1.396 24.225 1.00 90.88 746 ASP A O 1
ATOM 5723 N N . ALA A 1 747 ? -22.265 -0.344 22.245 1.00 91.62 747 ALA A N 1
ATOM 5724 C CA . ALA A 1 747 ? -23.228 -1.294 21.695 1.00 91.62 747 ALA A CA 1
ATOM 5725 C C . ALA A 1 747 ? -22.605 -2.687 21.499 1.00 91.62 747 ALA A C 1
ATOM 5727 O O . ALA A 1 747 ? -23.173 -3.657 21.998 1.00 91.62 747 ALA A O 1
ATOM 5728 N N . VAL A 1 748 ? -21.433 -2.791 20.861 1.00 93.62 748 VAL A N 1
ATOM 5729 C CA . VAL A 1 748 ? -20.700 -4.057 20.673 1.00 93.62 748 VAL A CA 1
ATOM 5730 C C . VAL A 1 748 ? -20.369 -4.702 22.020 1.00 93.62 748 VAL A C 1
ATOM 5732 O O . VAL A 1 748 ? -20.749 -5.849 22.254 1.00 93.62 748 VAL A O 1
ATOM 5735 N N . THR A 1 749 ? -19.767 -3.957 22.958 1.00 90.81 749 THR A N 1
ATOM 5736 C CA . THR A 1 749 ? -19.435 -4.476 24.300 1.00 90.81 749 THR A CA 1
ATOM 5737 C C . THR A 1 749 ? -20.672 -5.002 25.046 1.00 90.81 749 THR A C 1
ATOM 5739 O O . THR A 1 749 ? -20.584 -5.983 25.787 1.00 90.81 749 THR A O 1
ATOM 5742 N N . CYS A 1 750 ? -21.846 -4.391 24.857 1.00 89.56 750 CYS A N 1
ATOM 5743 C CA . CYS A 1 750 ? -23.097 -4.873 25.444 1.00 89.56 750 CYS A CA 1
ATOM 5744 C C . CYS A 1 750 ? -23.669 -6.106 24.721 1.00 89.56 750 CYS A C 1
ATOM 5746 O O . CYS A 1 750 ? -24.195 -7.009 25.377 1.00 89.56 750 CYS A O 1
ATOM 5748 N N . LEU A 1 751 ? -23.574 -6.157 23.391 1.00 90.38 751 LEU A N 1
ATOM 5749 C CA . LEU A 1 751 ? -24.132 -7.226 22.562 1.00 90.38 751 LEU A CA 1
ATOM 5750 C C . LEU A 1 751 ? -23.318 -8.522 22.661 1.00 90.38 751 LEU A C 1
ATOM 5752 O O . LEU A 1 751 ? -23.928 -9.566 22.871 1.00 90.38 751 LEU A O 1
ATOM 5756 N N . ILE A 1 752 ? -21.980 -8.461 22.643 1.00 88.56 752 ILE A N 1
ATOM 5757 C CA . ILE A 1 752 ? -21.097 -9.620 22.891 1.00 88.56 752 ILE A CA 1
ATOM 5758 C C . ILE A 1 752 ? -21.417 -10.240 24.256 1.00 88.56 752 ILE A C 1
ATOM 5760 O O . ILE A 1 752 ? -21.739 -11.423 24.359 1.00 88.56 752 ILE A O 1
ATOM 5764 N N . ARG A 1 753 ? -21.459 -9.414 25.312 1.00 83.88 753 ARG A N 1
ATOM 5765 C CA . ARG A 1 753 ? -21.854 -9.847 26.664 1.00 83.88 753 ARG A CA 1
ATOM 5766 C C . ARG A 1 753 ? -23.290 -10.379 26.736 1.00 83.88 753 ARG A C 1
ATOM 5768 O O . ARG A 1 753 ? -23.602 -11.110 27.669 1.00 83.88 753 ARG A O 1
ATOM 5775 N N . SER A 1 754 ? -24.162 -10.035 25.789 1.00 77.81 754 SER A N 1
ATOM 5776 C CA . SER A 1 754 ? -25.519 -10.589 25.704 1.00 77.81 754 SER A CA 1
ATOM 5777 C C . SER A 1 754 ? -25.550 -11.927 24.958 1.00 77.81 754 SER A C 1
ATOM 5779 O O . SER A 1 754 ? -26.277 -12.819 25.380 1.00 77.81 754 SER A O 1
ATOM 5781 N N . ALA A 1 755 ? -24.754 -12.095 23.897 1.00 76.12 755 ALA A N 1
ATOM 5782 C CA . ALA A 1 755 ? -24.627 -13.346 23.148 1.00 76.12 755 ALA A CA 1
ATOM 5783 C C . ALA A 1 755 ? -23.954 -14.448 23.987 1.00 76.12 755 ALA A C 1
ATOM 5785 O O . ALA A 1 755 ? -24.512 -15.533 24.131 1.00 76.12 755 ALA A O 1
ATOM 5786 N N . LEU A 1 756 ? -22.841 -14.125 24.659 1.00 68.88 756 LEU A N 1
ATOM 5787 C CA . LEU A 1 756 ? -22.096 -15.024 25.559 1.00 68.88 756 LEU A CA 1
ATOM 5788 C C . LEU A 1 756 ? -22.855 -15.429 26.844 1.00 68.88 756 LEU A C 1
ATOM 5790 O O . LEU A 1 756 ? -22.339 -16.197 27.649 1.00 68.88 756 LEU A O 1
ATOM 5794 N N . ASN A 1 757 ? -24.060 -14.892 27.074 1.00 57.53 757 ASN A N 1
ATOM 5795 C CA . ASN A 1 757 ? -24.981 -15.314 28.143 1.00 57.53 757 ASN A CA 1
ATOM 5796 C C . ASN A 1 757 ? -26.218 -16.068 27.598 1.00 57.53 757 ASN A C 1
ATOM 5798 O O . ASN A 1 757 ? -27.163 -16.329 28.348 1.00 57.53 757 ASN A O 1
ATOM 5802 N N . VAL A 1 758 ? -26.244 -16.367 26.295 1.00 45.66 758 VAL A N 1
ATOM 5803 C CA . VAL A 1 758 ? -27.314 -17.100 25.589 1.00 45.66 758 VAL A CA 1
ATOM 5804 C C . VAL A 1 758 ? -26.792 -18.414 24.985 1.00 45.66 758 VAL A C 1
ATOM 5806 O O . VAL A 1 758 ? -27.580 -19.350 24.840 1.00 45.66 758 VAL A O 1
ATOM 5809 N N . SER A 1 759 ? -25.488 -18.486 24.693 1.00 37.28 759 SER A N 1
ATOM 5810 C CA . SER A 1 759 ? -24.704 -19.712 24.462 1.00 37.28 759 SER A CA 1
ATOM 5811 C C . SER A 1 759 ? -24.510 -20.538 25.738 1.00 37.28 759 SER A C 1
ATOM 5813 O O . SER A 1 759 ? -24.791 -21.755 25.698 1.00 37.28 759 SER A O 1
#

Organism: Halorubrum ezzemoulense (NCBI:txid337243)

Foldseek 3Di:
DDDDDDDDDDDDDDPPDFQAQAFAEDEPPDDDDPLAAEWAAQFLALLVTQLSSLLSCLVVLLVLLVVPDPDLDLVVSLVVLCCQLPPCLQPDVDDDDPLSLLQSLLSSLSSCVSNPDPVPQPDDPVSVVSVVVSSVSSSCFQSLPHPSRHHLSNVLSHPQSSLQRRPPTAGEYEYEHNQVNLQVDDDLVSNVSSLVSLRSNSSRHSYHYYDDPVSLVVCCVSPVPSCCRRVVPDDDDDDDDDDDDDDDDDDDDDDDDDPLLVVLCPPCQVPQLLLLLLLVADAPDWDFLVRSLPDPSSPDHSVCSVVSLVSCVVSQQWDWDPPDPTITIHGDPSVNCNNPQFADPSSHGDDNPPPDDDDDDDDDDDDDDDDDDDDDPDPDDDDQDLLNVCQAVLDAPVHQEEEQPDPCSVLSQCLQPLLFDFLAEEEFQDQHDQHPDQSHKYWYDDDQEIEIEHEDDFQLSRLLSLLCHLLDPCNLVPQLDCVLQNQQRCCFPNNDDPLSVHRLLLCCAALNQPQRGPQPSGSVSVSVRLVVLSVVLNVLCVVCVPPPPPPSSVVSVVSSLSSSSNSLLSSVRSSHAAEYEYEDNDCVCLVVPVVSVVSVLVSLQSRFLQQKHDPSHRQCLQWPDDDVSSVSSHDDDDDPDQAAITGSYGHYYYYNPRVVSQVVNQVSNVVSLVNTDPCCVVVVGDDHHRDHHYDHCFALVNLLSSLVVLCVVLVQVDDPVNSNVLSVVQQVVQPDPDHRTGRSSVSSSVSNVVSVVSD

pLDDT: mean 78.63, std 19.38, range [24.02, 98.56]

Radius of gyration: 39.15 Å; chains: 1; bounding box: 82×98×131 Å